Protein AF-0000000084944320 (afdb_homodimer)

Organism: NCBI:txid445974

InterPro domains:
  IPR000281 Helix-turn-helix protein RpiR [PF01418] (10-68)
  IPR000281 Helix-turn-helix protein RpiR [PS51071] (1-76)
  IPR001347 SIS domain [PF01380] (132-247)
  IPR001347 SIS domain [PS51464] (125-263)
  IPR009057 Homedomain-like superfamily [SSF46689] (12-73)
  IPR035472 RpiR-like, SIS domain [cd05013] (120-257)
  IPR036388 Winged helix-like DNA-binding domain superfamily [G3DSA:1.10.10.10] (4-77)
  IPR046348 SIS domain superfamily [SSF53697] (97-261)
  IPR047640 HTH-type transcriptional regulator RpiR-like [PTHR30514] (7-263)

Sequence (528 aa):
MSLIDNLSNEKLFTKSEIEVINFIKENPNLVLNMTIGELANQTFSSNTTIIRICKKLGFNGFRDFKIEYLRNIESLKYLNNETDFTLPFQENEPTWQIINSISNVYKDSINLINSELNIAELEDIVEVLDTSPRTFVFGIGDSKITAMNFINKLVKIGKFFILTTENNEQESFCKGITKDDCCLFITYDKNESYKACLKILFQKRCKIIVITSNCDNPLVKYSNYHIIIPHKEKDEKIATFYSQLAFNYILSIIYSLIYKRNKHMSLIDNLSNEKLFTKSEIEVINFIKENPNLVLNMTIGELANQTFSSNTTIIRICKKLGFNGFRDFKIEYLRNIESLKYLNNETDFTLPFQENEPTWQIINSISNVYKDSINLINSELNIAELEDIVEVLDTSPRTFVFGIGDSKITAMNFINKLVKIGKFFILTTENNEQESFCKGITKDDCCLFITYDKNESYKACLKILFQKRCKIIVITSNCDNPLVKYSNYHIIIPHKEKDEKIATFYSQLAFNYILSIIYSLIYKRNKH

Nearest PDB structures (foldseek):
  4ivn-assembly1_B  TM=6.370E-01  e=8.161E-14  Vibrio vulnificus YJ016
  8k3b-assembly1_A  TM=6.323E-01  e=1.227E-13  Pseudomonas aeruginosa
  7en6-assembly1_C  TM=9.282E-01  e=2.192E-09  Escherichia coli
  7en7-assembly1_A  TM=9.215E-01  e=2.828E-09  Escherichia coli K-12
  7en5-assembly1_A  TM=9.155E-01  e=6.077E-09  Escherichia coli K-12

Solvent-accessible surface area (backbone atoms only — not comparable to full-atom values): 28976 Å² total; per-residue (Å²): 124,53,69,65,53,56,67,64,40,64,89,80,45,53,74,71,49,44,52,42,46,51,45,40,71,74,32,51,72,60,51,69,73,43,52,64,65,53,50,13,61,76,54,74,54,44,55,65,56,52,39,50,53,21,43,76,72,73,27,94,25,61,68,54,35,44,54,52,46,48,48,39,47,48,41,34,37,59,71,72,35,65,68,44,44,24,64,50,62,60,76,82,54,54,70,70,56,44,49,49,30,54,50,41,34,54,47,50,47,55,52,54,44,62,75,62,60,57,63,71,59,49,52,52,49,40,49,50,66,66,67,32,84,40,38,38,37,41,28,64,71,73,40,28,51,51,48,48,53,51,42,58,56,35,45,78,73,73,40,79,61,40,75,35,41,84,76,73,42,43,56,66,49,48,73,73,54,48,52,67,27,31,37,39,39,42,40,60,62,83,59,76,84,46,53,69,38,48,59,52,42,62,73,41,58,36,48,29,34,31,40,27,34,42,84,80,27,68,64,54,75,71,30,77,41,69,45,72,42,81,75,60,62,53,92,84,32,80,58,70,60,46,59,50,48,50,51,50,51,53,49,49,47,48,48,50,54,46,48,43,71,63,68,118,125,53,70,65,53,57,66,64,40,62,89,80,47,54,74,73,50,44,53,43,46,49,47,39,71,75,32,51,70,60,51,69,72,42,51,64,64,53,51,13,61,76,54,73,52,44,56,66,56,52,39,49,54,22,44,75,71,73,27,92,26,61,67,56,35,45,53,52,46,50,48,39,47,48,40,35,38,59,71,72,34,65,67,44,46,25,63,51,62,61,74,82,55,54,69,70,56,45,48,50,28,53,49,41,35,54,45,50,46,53,53,52,45,63,75,61,59,55,63,71,58,49,51,51,49,41,51,49,65,66,65,32,86,40,40,40,36,40,27,62,72,73,40,27,51,50,48,49,53,49,41,58,57,34,46,78,73,73,40,78,61,40,72,35,40,83,76,72,42,43,56,66,52,48,72,73,54,45,52,68,27,32,36,41,37,42,44,62,58,83,60,76,86,46,53,68,38,50,58,53,42,60,74,42,58,36,47,31,36,31,40,27,33,42,83,80,27,69,63,54,74,70,30,78,41,70,47,73,41,81,74,59,61,54,91,84,33,82,58,68,59,45,61,52,48,51,51,48,49,53,49,49,47,48,50,52,53,45,49,43,71,63,68,117

Radius of gyration: 27.57 Å; Cα contacts (8 Å, |Δi|>4): 733; chains: 2; bounding box: 62×64×75 Å

pLDDT: mean 89.24, std 11.89, range [39.91, 98.88]

Foldseek 3Di:
DFLVVVLPPPVLADPLLVLLSVCCVVCVLVLLPDDLCRSCVVSVHDSVSQQVVCVSSPHRHSVRCSVSVVVRVCVCCVVVVPQQLFEQDHPPDDPVSSVVSLVCLLVVLVVQLVVQDDVVLLVVVLVLLLPQPAEEEEDDDLRLVLVVVLQVLCVVLPRHYHYQPPPDRNLVVLQVDAQSYEYEYEEADADPSCVSSLVSNLVRNHAYEYEYQDCPHVSNVSHPGYRHGHNRHDPNGPDCSSSSSNSNVSSVVSSVVSVVVRPD/DFLVVVLPPPVLADPLLVLLSVCCVVCVPVLLPDDLCRSCVVSVHDSVSQQVVQVSSPHRHSNRCSVSVVVRCCVCCVVVVPQQLFEQDDPPDDPVSSVVSLVCLLVVLVVQLVVQDDVVLLVVVLVLLLPQPAEEEEDDDLRLVLVVVLQVLCVVLPRHYHYQPPPDRNLVVLQVDAQSYEYEYEEADADPSCVSSLVSNLVRNHAYEYEYQDCPHVSNVSHPGYRHGHNRHDPNGPDCSSSSSNSNVSSVVSSVVSVVVRPD

Structure (mmCIF, N/CA/C/O backbone):
data_AF-0000000084944320-model_v1
#
loop_
_entity.id
_entity.type
_entity.pdbx_description
1 polymer 'Transcriptional regulator, RpiR family'
#
loop_
_atom_site.group_PDB
_atom_site.id
_atom_site.type_symbol
_atom_site.label_atom_id
_atom_site.label_alt_id
_atom_site.label_comp_id
_atom_site.label_asym_id
_atom_site.label_entity_id
_atom_site.label_seq_id
_atom_site.pdbx_PDB_ins_code
_atom_site.Cartn_x
_atom_site.Cartn_y
_atom_site.Cartn_z
_atom_site.occupancy
_atom_site.B_iso_or_equiv
_atom_site.auth_seq_id
_atom_site.auth_comp_id
_atom_site.auth_asym_id
_atom_site.auth_atom_id
_atom_site.pdbx_PDB_model_num
ATOM 1 N N . MET A 1 1 ? 35.938 -5.652 -17.141 1 48.59 1 MET A N 1
ATOM 2 C CA . MET A 1 1 ? 34.812 -5.297 -18 1 48.59 1 MET A CA 1
ATOM 3 C C . MET A 1 1 ? 33.594 -6.129 -17.656 1 48.59 1 MET A C 1
ATOM 5 O O . MET A 1 1 ? 33.688 -7.344 -17.484 1 48.59 1 MET A O 1
ATOM 9 N N . SER A 1 2 ? 32.5 -5.551 -17.344 1 62.03 2 SER A N 1
ATOM 10 C CA . SER A 1 2 ? 31.312 -6.297 -16.984 1 62.03 2 SER A CA 1
ATOM 11 C C . SER A 1 2 ? 30.859 -7.207 -18.125 1 62.03 2 SER A C 1
ATOM 13 O O . SER A 1 2 ? 31.234 -6.996 -19.281 1 62.03 2 SER A O 1
ATOM 15 N N . LEU A 1 3 ? 30.312 -8.367 -17.797 1 73.94 3 LEU A N 1
ATOM 16 C CA . LEU A 1 3 ? 29.812 -9.281 -18.812 1 73.94 3 LEU A CA 1
ATOM 17 C C . LEU A 1 3 ? 29.047 -8.531 -19.906 1 73.94 3 LEU A C 1
ATOM 19 O O . LEU A 1 3 ? 29.188 -8.836 -21.094 1 73.94 3 LEU A O 1
ATOM 23 N N . ILE A 1 4 ? 28.438 -7.43 -19.406 1 67.75 4 ILE A N 1
ATOM 24 C CA . ILE A 1 4 ? 27.641 -6.648 -20.344 1 67.75 4 ILE A CA 1
ATOM 25 C C . ILE A 1 4 ? 28.562 -5.836 -21.25 1 67.75 4 ILE A C 1
ATOM 27 O O . ILE A 1 4 ? 28.312 -5.691 -22.438 1 67.75 4 ILE A O 1
ATOM 31 N N . ASP A 1 5 ? 29.562 -5.402 -20.703 1 71.56 5 ASP A N 1
ATOM 32 C CA . ASP A 1 5 ? 30.562 -4.688 -21.5 1 71.56 5 ASP A CA 1
ATOM 33 C C . ASP A 1 5 ? 31.203 -5.613 -22.531 1 71.56 5 ASP A C 1
ATOM 35 O O . ASP A 1 5 ? 31.406 -5.223 -23.672 1 71.56 5 ASP A O 1
ATOM 39 N N . ASN A 1 6 ? 31.484 -6.77 -22.109 1 78.06 6 ASN A N 1
ATOM 40 C CA . ASN A 1 6 ? 32.125 -7.742 -22.984 1 78.06 6 ASN A CA 1
ATOM 41 C C . ASN A 1 6 ? 31.188 -8.188 -24.109 1 78.06 6 ASN A C 1
ATOM 43 O O . ASN A 1 6 ? 31.609 -8.375 -25.25 1 78.06 6 ASN A O 1
ATOM 47 N N . LEU A 1 7 ? 29.859 -8.258 -23.75 1 81.5 7 LEU A N 1
ATOM 48 C CA . LEU A 1 7 ? 28.844 -8.641 -24.734 1 81.5 7 LEU A CA 1
ATOM 49 C C . LEU A 1 7 ? 28.656 -7.539 -25.781 1 81.5 7 LEU A C 1
ATOM 51 O O . LEU A 1 7 ? 28.297 -7.82 -26.922 1 81.5 7 LEU A O 1
ATOM 55 N N . SER A 1 8 ? 28.984 -6.406 -25.359 1 78.06 8 SER A N 1
ATOM 56 C CA . SER A 1 8 ? 28.781 -5.27 -26.25 1 78.06 8 SER A CA 1
ATOM 57 C C . SER A 1 8 ? 30.031 -4.996 -27.078 1 78.06 8 SER A C 1
ATOM 59 O O . SER A 1 8 ? 30.016 -4.137 -27.969 1 78.06 8 SER A O 1
ATOM 61 N N . ASN A 1 9 ? 31.031 -5.695 -26.844 1 79.69 9 ASN A N 1
ATOM 62 C CA . ASN A 1 9 ? 32.281 -5.543 -27.609 1 79.69 9 ASN A CA 1
ATOM 63 C C . ASN A 1 9 ? 32.188 -6.32 -28.922 1 79.69 9 ASN A C 1
ATOM 65 O O . ASN A 1 9 ? 32.625 -7.48 -28.984 1 79.69 9 ASN A O 1
ATOM 69 N N . GLU A 1 10 ? 31.703 -5.711 -29.953 1 80.5 10 GLU A N 1
ATOM 70 C CA . GLU A 1 10 ? 31.438 -6.352 -31.25 1 80.5 10 GLU A CA 1
ATOM 71 C C . GLU A 1 10 ? 32.719 -6.883 -31.875 1 80.5 10 GLU A C 1
ATOM 73 O O . GLU A 1 10 ? 32.688 -7.801 -32.688 1 80.5 10 GLU A O 1
ATOM 78 N N . LYS A 1 11 ? 33.906 -6.391 -31.562 1 83.19 11 LYS A N 1
ATOM 79 C CA . LYS A 1 11 ? 35.188 -6.797 -32.156 1 83.19 11 LYS A CA 1
ATOM 80 C C . LYS A 1 11 ? 35.594 -8.203 -31.688 1 83.19 11 LYS A C 1
ATOM 82 O O . LYS A 1 11 ? 36.375 -8.875 -32.344 1 83.19 11 LYS A O 1
ATOM 87 N N . LEU A 1 12 ? 34.906 -8.719 -30.656 1 85.38 12 LEU A N 1
ATOM 88 C CA . LEU A 1 12 ? 35.25 -10.016 -30.078 1 85.38 12 LEU A CA 1
ATOM 89 C C . LEU A 1 12 ? 34.5 -11.141 -30.781 1 85.38 12 LEU A C 1
ATOM 91 O O . LEU A 1 12 ? 34.844 -12.32 -30.609 1 85.38 12 LEU A O 1
ATOM 95 N N . PHE A 1 13 ? 33.562 -10.781 -31.625 1 89.94 13 PHE A N 1
ATOM 96 C CA . PHE A 1 13 ? 32.594 -11.789 -32.094 1 89.94 13 PHE A CA 1
ATOM 97 C C . PHE A 1 13 ? 32.469 -11.734 -33.625 1 89.94 13 PHE A C 1
ATOM 99 O O . PHE A 1 13 ? 32.688 -10.68 -34.219 1 89.94 13 PHE A O 1
ATOM 106 N N . THR A 1 14 ? 32.25 -12.844 -34.281 1 89.62 14 THR A N 1
ATOM 107 C CA . THR A 1 14 ? 31.922 -12.906 -35.688 1 89.62 14 THR A CA 1
ATOM 108 C C . THR A 1 14 ? 30.516 -12.359 -35.969 1 89.62 14 THR A C 1
ATOM 110 O O . THR A 1 14 ? 29.75 -12.133 -35 1 89.62 14 THR A O 1
ATOM 113 N N . LYS A 1 15 ? 30.203 -12.172 -37.188 1 88 15 LYS A N 1
ATOM 114 C CA . LYS A 1 15 ? 28.906 -11.641 -37.562 1 88 15 LYS A CA 1
ATOM 115 C C . LYS A 1 15 ? 27.781 -12.539 -37.031 1 88 15 LYS A C 1
ATOM 117 O O . LYS A 1 15 ? 26.766 -12.055 -36.531 1 88 15 LYS A O 1
ATOM 122 N N . SER A 1 16 ? 27.984 -13.844 -37.219 1 87.69 16 SER A N 1
ATOM 123 C CA . SER A 1 16 ? 26.984 -14.797 -36.75 1 87.69 16 SER A CA 1
ATOM 124 C C . SER A 1 16 ? 26.844 -14.766 -35.25 1 87.69 16 SER A C 1
ATOM 126 O O . SER A 1 16 ? 25.75 -14.883 -34.719 1 87.69 16 SER A O 1
ATOM 128 N N . GLU A 1 17 ? 27.953 -14.641 -34.531 1 92.25 17 GLU A N 1
ATOM 129 C CA . GLU A 1 17 ? 27.938 -14.57 -33.062 1 92.25 17 GLU A CA 1
ATOM 130 C C . GLU A 1 17 ? 27.266 -13.289 -32.594 1 92.25 17 GLU A C 1
ATOM 132 O O . GLU A 1 17 ? 26.562 -13.289 -31.578 1 92.25 17 GLU A O 1
ATOM 137 N N . ILE A 1 18 ? 27.438 -12.234 -33.312 1 90.44 18 ILE A N 1
ATOM 138 C CA . ILE A 1 18 ? 26.844 -10.953 -32.969 1 90.44 18 ILE A CA 1
ATOM 139 C C . ILE A 1 18 ? 25.328 -11.055 -33 1 90.44 18 ILE A C 1
ATOM 141 O O . ILE A 1 18 ? 24.625 -10.5 -32.156 1 90.44 18 ILE A O 1
ATOM 145 N N . GLU A 1 19 ? 24.844 -11.758 -33.906 1 88.44 19 GLU A N 1
ATOM 146 C CA . GLU A 1 19 ? 23.391 -11.961 -34 1 88.44 19 GLU A CA 1
ATOM 147 C C . GLU A 1 19 ? 22.859 -12.695 -32.781 1 88.44 19 GLU A C 1
ATOM 149 O O . GLU A 1 19 ? 21.797 -12.344 -32.281 1 88.44 19 GLU A O 1
ATOM 154 N N . VAL A 1 20 ? 23.562 -13.672 -32.344 1 92.06 20 VAL A N 1
ATOM 155 C CA . VAL A 1 20 ? 23.188 -14.422 -31.156 1 92.06 20 VAL A CA 1
ATOM 156 C C . VAL A 1 20 ? 23.219 -13.508 -29.938 1 92.06 20 VAL A C 1
ATOM 158 O O . VAL A 1 20 ? 22.281 -13.477 -29.125 1 92.06 20 VAL A O 1
ATOM 161 N N . ILE A 1 21 ? 24.266 -12.695 -29.828 1 89.38 21 ILE A N 1
ATOM 162 C CA . ILE A 1 21 ? 24.484 -11.797 -28.703 1 89.38 21 ILE A CA 1
ATOM 163 C C . ILE A 1 21 ? 23.375 -10.742 -28.672 1 89.38 21 ILE A C 1
ATOM 165 O O . ILE A 1 21 ? 22.828 -10.438 -27.609 1 89.38 21 ILE A O 1
ATOM 169 N N . ASN A 1 22 ? 23.031 -10.258 -29.844 1 84.62 22 ASN A N 1
ATOM 170 C CA . ASN A 1 22 ? 21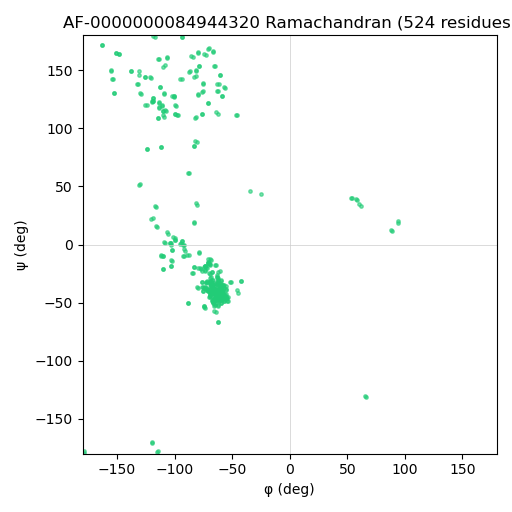.953 -9.281 -29.906 1 84.62 22 ASN A CA 1
ATOM 171 C C . ASN A 1 22 ? 20.625 -9.883 -29.438 1 84.62 22 ASN A C 1
ATOM 173 O O . ASN A 1 22 ? 19.859 -9.234 -28.734 1 84.62 22 ASN A O 1
ATOM 177 N N . PHE A 1 23 ? 20.453 -11.055 -29.844 1 85.56 23 PHE A N 1
ATOM 178 C CA . PHE A 1 23 ? 19.234 -11.734 -29.406 1 85.56 23 PHE A CA 1
ATOM 179 C C . PHE A 1 23 ? 19.234 -11.891 -27.891 1 85.56 23 PHE A C 1
ATOM 181 O O . PHE A 1 23 ? 18.234 -11.633 -27.234 1 85.56 23 PHE A O 1
ATOM 188 N N . ILE A 1 24 ? 20.359 -12.289 -27.312 1 85.56 24 ILE A N 1
ATOM 189 C CA . ILE A 1 24 ? 20.516 -12.492 -25.875 1 85.56 24 ILE A CA 1
ATOM 190 C C . ILE A 1 24 ? 20.25 -11.18 -25.141 1 85.56 24 ILE A C 1
ATOM 192 O O . ILE A 1 24 ? 19.516 -11.148 -24.156 1 85.56 24 ILE A O 1
ATOM 196 N N . LYS A 1 25 ? 20.797 -10.125 -25.703 1 78.88 25 LYS A N 1
ATOM 197 C CA . LYS A 1 25 ? 20.656 -8.812 -25.078 1 78.88 25 LYS A CA 1
ATOM 198 C C . LYS A 1 25 ? 19.203 -8.32 -25.172 1 78.88 25 LYS A C 1
ATOM 200 O O . LYS A 1 25 ? 18.703 -7.691 -24.234 1 78.88 25 LYS A O 1
ATOM 205 N N . GLU A 1 26 ? 18.562 -8.672 -26.203 1 74.12 26 GLU A N 1
ATOM 206 C CA . GLU A 1 26 ? 17.203 -8.188 -26.469 1 74.12 26 GLU A CA 1
ATOM 207 C C . GLU A 1 26 ? 16.156 -9.039 -25.75 1 74.12 26 GLU A C 1
ATOM 209 O O . GLU A 1 26 ? 15.055 -8.578 -25.469 1 74.12 26 GLU A O 1
ATOM 214 N N . ASN A 1 27 ? 16.641 -10.266 -25.516 1 73.56 27 ASN A N 1
ATOM 215 C CA . ASN A 1 27 ? 15.688 -11.195 -24.938 1 73.56 27 ASN A CA 1
ATOM 216 C C . ASN A 1 27 ? 16.266 -11.906 -23.719 1 73.56 27 ASN A C 1
ATOM 218 O O . ASN A 1 27 ? 16.312 -13.141 -23.672 1 73.56 27 ASN A O 1
ATOM 222 N N . PRO A 1 28 ? 16.781 -11.117 -22.812 1 71.81 28 PRO A N 1
ATOM 223 C CA . PRO A 1 28 ? 17.5 -11.734 -21.688 1 71.81 28 PRO A CA 1
ATOM 224 C C . PRO A 1 28 ? 16.656 -12.766 -20.938 1 71.81 28 PRO A C 1
ATOM 226 O O . PRO A 1 28 ? 17.141 -13.859 -20.625 1 71.81 28 PRO A O 1
ATOM 229 N N . ASN A 1 29 ? 15.469 -12.508 -20.766 1 62.91 29 ASN A N 1
ATOM 230 C CA . ASN A 1 29 ? 14.617 -13.406 -20 1 62.91 29 ASN A CA 1
ATOM 231 C C . ASN A 1 29 ? 14.289 -14.68 -20.781 1 62.91 29 ASN A C 1
ATOM 233 O O . ASN A 1 29 ? 14.219 -15.766 -20.203 1 62.91 29 ASN A O 1
ATOM 237 N N . LEU A 1 30 ? 14.117 -14.523 -22 1 72.06 30 LEU A N 1
ATOM 238 C CA . LEU A 1 30 ? 13.867 -15.664 -22.859 1 72.06 30 LEU A CA 1
ATOM 239 C C . LEU A 1 30 ? 15.07 -16.594 -22.891 1 72.06 30 LEU A C 1
ATOM 241 O O . LEU A 1 30 ? 14.914 -17.828 -22.797 1 72.06 30 LEU A O 1
ATOM 245 N N . VAL A 1 31 ? 16.188 -16.125 -22.969 1 79.56 31 VAL A N 1
ATOM 246 C CA . VAL A 1 31 ? 17.438 -16.875 -23.094 1 79.56 31 VAL A CA 1
ATOM 247 C C . VAL A 1 31 ? 17.688 -17.672 -21.812 1 79.56 31 VAL A C 1
ATOM 249 O O . VAL A 1 31 ? 18.172 -18.797 -21.859 1 79.56 31 VAL A O 1
ATOM 252 N N . LEU A 1 32 ? 17.344 -17.047 -20.75 1 70.69 32 LEU A N 1
ATOM 253 C CA . LEU A 1 32 ? 17.609 -17.672 -19.453 1 70.69 32 LEU A CA 1
ATOM 254 C C . LEU A 1 32 ? 16.797 -18.953 -19.312 1 70.69 32 LEU A C 1
ATOM 256 O O . LEU A 1 32 ? 17.188 -19.859 -18.578 1 70.69 32 LEU A O 1
ATOM 260 N N . ASN A 1 33 ? 15.812 -19.125 -20.078 1 68.38 33 ASN A N 1
ATOM 261 C CA . ASN A 1 33 ? 14.945 -20.297 -20 1 68.38 33 ASN A CA 1
ATOM 262 C C . ASN A 1 33 ? 15.141 -21.219 -21.188 1 68.38 33 ASN A C 1
ATOM 264 O O . ASN A 1 33 ? 14.445 -22.234 -21.312 1 68.38 33 ASN A O 1
ATOM 268 N N . MET A 1 34 ? 15.953 -20.906 -21.953 1 78.69 34 MET A N 1
ATOM 269 C CA . MET A 1 34 ? 16.203 -21.703 -23.156 1 78.69 34 MET A CA 1
ATOM 270 C C . MET A 1 34 ? 17.344 -22.688 -22.938 1 78.69 34 MET A C 1
ATOM 272 O O . MET A 1 34 ? 18.266 -22.422 -22.156 1 78.69 34 MET A O 1
ATOM 276 N N . THR A 1 35 ? 17.141 -23.891 -23.547 1 82.38 35 THR A N 1
ATOM 277 C CA . THR A 1 35 ? 18.312 -24.75 -23.719 1 82.38 35 THR A CA 1
ATOM 278 C C . THR A 1 35 ? 19.234 -24.219 -24.812 1 82.38 35 THR A C 1
ATOM 280 O O . THR A 1 35 ? 18.828 -23.359 -25.594 1 82.38 35 THR A O 1
ATOM 283 N N . ILE A 1 36 ? 20.469 -24.75 -24.75 1 90.81 36 ILE A N 1
ATOM 284 C CA . ILE A 1 36 ? 21.406 -24.312 -25.781 1 90.81 36 ILE A CA 1
ATOM 285 C C . ILE A 1 36 ? 20.859 -24.609 -27.172 1 90.81 36 ILE A C 1
ATOM 287 O O . ILE A 1 36 ? 21.047 -23.828 -28.094 1 90.81 36 ILE A O 1
ATOM 291 N N . GLY A 1 37 ? 20.109 -25.781 -27.312 1 91.62 37 GLY A N 1
ATOM 292 C CA . GLY A 1 37 ? 19.5 -26.141 -28.578 1 91.62 37 GLY A CA 1
ATOM 293 C C . GLY A 1 37 ? 18.422 -25.156 -29.031 1 91.62 37 GLY A C 1
ATOM 294 O O . GLY A 1 37 ? 18.344 -24.797 -30.203 1 91.62 37 GLY A O 1
ATOM 295 N N . GLU A 1 38 ? 17.594 -24.703 -28.188 1 87.94 38 GLU A N 1
ATOM 296 C CA . GLU A 1 38 ? 16.516 -23.766 -28.469 1 87.94 38 GLU A CA 1
ATOM 297 C C . GLU A 1 38 ? 17.062 -22.406 -28.906 1 87.94 38 GLU A C 1
ATOM 299 O O . GLU A 1 38 ? 16.562 -21.797 -29.844 1 87.94 38 GLU A O 1
ATOM 304 N N . LEU A 1 39 ? 18.047 -21.938 -28.109 1 93.12 39 LEU A N 1
ATOM 305 C CA . LEU A 1 39 ? 18.688 -20.672 -28.484 1 93.12 39 LEU A CA 1
ATOM 306 C C . LEU A 1 39 ? 19.312 -20.766 -29.859 1 93.12 39 LEU A C 1
ATOM 308 O O . LEU A 1 39 ? 19.188 -19.844 -30.672 1 93.12 39 LEU A O 1
ATOM 312 N N . ALA A 1 40 ? 19.938 -21.891 -30.203 1 93.69 40 ALA A N 1
ATOM 313 C CA . ALA A 1 40 ? 20.531 -22.109 -31.516 1 93.69 40 ALA A CA 1
ATOM 314 C C . ALA A 1 40 ? 19.469 -22.031 -32.625 1 93.69 40 ALA A C 1
ATOM 316 O O . ALA A 1 40 ? 19.688 -21.391 -33.656 1 93.69 40 ALA A O 1
ATOM 317 N N . ASN A 1 41 ? 18.344 -22.641 -32.344 1 91.06 41 ASN A N 1
ATOM 318 C CA . ASN A 1 41 ? 17.25 -22.641 -33.312 1 91.06 41 ASN A CA 1
ATOM 319 C C . ASN A 1 41 ? 16.688 -21.25 -33.531 1 91.06 41 ASN A C 1
ATOM 321 O O . ASN A 1 41 ? 16.438 -20.844 -34.656 1 91.06 41 ASN A O 1
ATOM 325 N N . GLN A 1 42 ? 16.562 -20.484 -32.5 1 86.12 42 GLN A N 1
ATOM 326 C CA . GLN A 1 42 ? 15.945 -19.156 -32.531 1 86.12 42 GLN A CA 1
ATOM 327 C C . GLN A 1 42 ? 16.859 -18.156 -33.219 1 86.12 42 GLN A C 1
ATOM 329 O O . GLN A 1 42 ? 16.391 -17.188 -33.812 1 86.12 42 GLN A O 1
ATOM 334 N N . THR A 1 43 ? 18.047 -18.375 -33.062 1 92.06 43 THR A N 1
ATOM 335 C CA . THR A 1 43 ? 19.016 -17.438 -33.625 1 92.06 43 THR A CA 1
ATOM 336 C C . THR A 1 43 ? 19.609 -17.953 -34.906 1 92.06 43 THR A C 1
ATOM 338 O O . THR A 1 43 ? 20.562 -17.391 -35.438 1 92.06 43 THR A O 1
ATOM 341 N N . PHE A 1 44 ? 19.062 -19.094 -35.375 1 90.19 44 PHE A N 1
ATOM 342 C CA . PHE A 1 44 ? 19.531 -19.719 -36.625 1 90.19 44 PHE A CA 1
ATOM 343 C C . PHE A 1 44 ? 21.031 -19.953 -36.594 1 90.19 44 PHE A C 1
ATOM 345 O O . PHE A 1 44 ? 21.75 -19.641 -37.531 1 90.19 44 PHE A O 1
ATOM 352 N N . SER A 1 45 ? 21.469 -20.344 -35.5 1 92.06 45 SER A N 1
ATOM 353 C CA . SER A 1 45 ? 22.875 -20.688 -35.281 1 92.06 45 SER A CA 1
ATOM 354 C C . SER A 1 45 ? 23.047 -22.141 -34.844 1 92.06 45 SER A C 1
ATOM 356 O O . SER A 1 45 ? 22.109 -22.938 -34.969 1 92.06 45 SER A O 1
ATOM 358 N N . SER A 1 46 ? 24.219 -22.594 -34.406 1 91.75 46 SER A N 1
ATOM 359 C CA . SER A 1 46 ? 24.5 -23.938 -33.938 1 91.75 46 SER A CA 1
ATOM 360 C C . SER A 1 46 ? 24.859 -23.922 -32.438 1 91.75 46 SER A C 1
ATOM 362 O O . SER A 1 46 ? 25.234 -22.891 -31.906 1 91.75 46 SER A O 1
ATOM 364 N N . ASN A 1 47 ? 24.703 -25.078 -31.875 1 93.5 47 ASN A N 1
ATOM 365 C CA . ASN A 1 47 ? 25.156 -25.234 -30.5 1 93.5 47 ASN A CA 1
ATOM 366 C C . ASN A 1 47 ? 26.625 -24.859 -30.344 1 93.5 47 ASN A C 1
ATOM 368 O O . ASN A 1 47 ? 27.016 -24.234 -29.359 1 93.5 47 ASN A O 1
ATOM 372 N N . THR A 1 48 ? 27.391 -25.188 -31.391 1 92.88 48 THR A N 1
ATOM 373 C CA . THR A 1 48 ? 28.828 -24.922 -31.375 1 92.88 48 THR A CA 1
ATOM 374 C C . THR A 1 48 ? 29.094 -23.406 -31.344 1 92.88 48 THR A C 1
ATOM 376 O O . THR A 1 48 ? 30 -22.953 -30.641 1 92.88 48 THR A O 1
ATOM 379 N N . THR A 1 49 ? 28.359 -22.641 -32.094 1 93.62 49 THR A N 1
ATOM 380 C CA . THR A 1 49 ? 28.484 -21.188 -32.125 1 93.62 49 THR A CA 1
ATOM 381 C C . THR A 1 49 ? 28.234 -20.578 -30.734 1 93.62 49 THR A C 1
ATOM 383 O O . THR A 1 49 ? 28.984 -19.703 -30.297 1 93.62 49 THR A O 1
ATOM 386 N N . ILE A 1 50 ? 27.266 -21.109 -30.031 1 94 50 ILE A N 1
ATOM 387 C CA . ILE A 1 50 ? 26.891 -20.578 -28.719 1 94 50 ILE A CA 1
ATOM 388 C C . ILE A 1 50 ? 27.984 -20.938 -27.688 1 94 50 ILE A C 1
ATOM 390 O O . ILE A 1 50 ? 28.359 -20.109 -26.875 1 94 50 ILE A O 1
ATOM 394 N N . ILE A 1 51 ? 28.516 -22.141 -27.812 1 93.31 51 ILE A N 1
ATOM 395 C CA . ILE A 1 51 ? 29.578 -22.578 -26.922 1 93.31 51 ILE A CA 1
ATOM 396 C C . ILE A 1 51 ? 30.828 -21.719 -27.141 1 93.31 51 ILE A C 1
ATOM 398 O O . ILE A 1 51 ? 31.5 -21.359 -26.188 1 93.31 51 ILE A O 1
ATOM 402 N N . ARG A 1 52 ? 31.141 -21.359 -28.391 1 92.94 52 ARG A N 1
ATOM 403 C CA . ARG A 1 52 ? 32.281 -20.5 -28.703 1 92.94 52 ARG A CA 1
ATOM 404 C C . ARG A 1 52 ? 32.125 -19.125 -28.078 1 92.94 52 ARG A C 1
ATOM 406 O O . ARG A 1 52 ? 33.094 -18.547 -27.578 1 92.94 52 ARG A O 1
ATOM 413 N N . ILE A 1 53 ? 30.906 -18.547 -28.141 1 92.56 53 ILE A N 1
ATOM 414 C CA . ILE A 1 53 ? 30.609 -17.266 -27.516 1 92.56 53 ILE A CA 1
ATOM 415 C C . ILE A 1 53 ? 30.891 -17.344 -26.016 1 92.56 53 ILE A C 1
ATOM 417 O O . ILE A 1 53 ? 31.562 -16.469 -25.453 1 92.56 53 ILE A O 1
ATOM 421 N N . CYS A 1 54 ? 30.422 -18.391 -25.375 1 92.19 54 CYS A N 1
ATOM 422 C CA . CYS A 1 54 ? 30.609 -18.578 -23.938 1 92.19 54 CYS A CA 1
ATOM 423 C C . CYS A 1 54 ? 32.094 -18.656 -23.594 1 92.19 54 CYS A C 1
ATOM 425 O O . CYS A 1 54 ? 32.531 -18.016 -22.641 1 92.19 54 CYS A O 1
ATOM 427 N N . LYS A 1 55 ? 32.844 -19.375 -24.438 1 90.69 55 LYS A N 1
ATOM 428 C CA . LYS A 1 55 ? 34.281 -19.547 -24.172 1 90.69 55 LYS A CA 1
ATOM 429 C C . LYS A 1 55 ? 35.031 -18.234 -24.359 1 90.69 55 LYS A C 1
ATOM 431 O O . LYS A 1 55 ? 35.938 -17.922 -23.578 1 90.69 55 LYS A O 1
ATOM 436 N N . LYS A 1 56 ? 34.625 -17.484 -25.359 1 90.06 56 LYS A N 1
ATOM 437 C CA . LYS A 1 56 ? 35.25 -16.188 -25.594 1 90.06 56 LYS A CA 1
ATOM 438 C C . LYS A 1 56 ? 35.031 -15.242 -24.422 1 90.06 56 LYS A C 1
ATOM 440 O O . LYS A 1 56 ? 35.875 -14.375 -24.141 1 90.06 56 LYS A O 1
ATOM 445 N N . LEU A 1 57 ? 33.938 -15.508 -23.781 1 88.19 57 LEU A N 1
ATOM 446 C CA . LEU A 1 57 ? 33.562 -14.656 -22.656 1 88.19 57 LEU A CA 1
ATOM 447 C C . LEU A 1 57 ? 34.094 -15.234 -21.344 1 88.19 57 LEU A C 1
ATOM 449 O O . LEU A 1 57 ? 33.844 -14.672 -20.281 1 88.19 57 LEU A O 1
ATOM 453 N N . GLY A 1 58 ? 34.781 -16.391 -21.406 1 84.38 58 GLY A N 1
ATOM 454 C CA . GLY A 1 58 ? 35.438 -16.953 -20.25 1 84.38 58 GLY A CA 1
ATOM 455 C C . GLY A 1 58 ? 34.625 -17.969 -19.484 1 84.38 58 GLY A C 1
ATOM 456 O O . GLY A 1 58 ? 34.875 -18.266 -18.328 1 84.38 58 GLY A O 1
ATOM 457 N N . PHE A 1 59 ? 33.594 -18.484 -20.203 1 87.06 59 PHE A N 1
ATOM 458 C CA . PHE A 1 59 ? 32.719 -19.422 -19.516 1 87.06 59 PHE A CA 1
ATOM 459 C C . PHE A 1 59 ? 32.938 -20.844 -20.031 1 87.06 59 PHE A C 1
ATOM 461 O O . PHE A 1 59 ? 33.312 -21.031 -21.203 1 87.06 59 PHE A O 1
ATOM 468 N N . ASN A 1 60 ? 32.656 -21.859 -19.234 1 81.94 60 ASN A N 1
ATOM 469 C CA . ASN A 1 60 ? 32.875 -23.25 -19.609 1 81.94 60 ASN A CA 1
ATOM 470 C C . ASN A 1 60 ? 31.75 -23.766 -20.516 1 81.94 60 ASN A C 1
ATOM 472 O O . ASN A 1 60 ? 31.891 -24.812 -21.141 1 81.94 60 ASN A O 1
ATOM 476 N N . GLY A 1 61 ? 30.609 -23.156 -20.531 1 86.81 61 GLY A N 1
ATOM 477 C CA . GLY A 1 61 ? 29.453 -23.562 -21.297 1 86.81 61 GLY A CA 1
ATOM 478 C C . GLY A 1 61 ? 28.266 -22.625 -21.125 1 86.81 61 GLY A C 1
ATOM 479 O O . GLY A 1 61 ? 28.359 -21.609 -20.453 1 86.81 61 GLY A O 1
ATOM 480 N N . PHE A 1 62 ? 27.219 -23.031 -21.828 1 90.12 62 PHE A N 1
ATOM 481 C CA . PHE A 1 62 ? 26.016 -22.203 -21.859 1 90.12 62 PHE A CA 1
ATOM 482 C C . PHE A 1 62 ? 25.375 -22.125 -20.484 1 90.12 62 PHE A C 1
ATOM 484 O O . PHE A 1 62 ? 24.859 -21.078 -20.094 1 90.12 62 PHE A O 1
ATOM 491 N N . ARG A 1 63 ? 25.484 -23.156 -19.75 1 80.69 63 ARG A N 1
ATOM 492 C CA . ARG A 1 63 ? 24.922 -23.125 -18.406 1 80.69 63 ARG A CA 1
ATOM 493 C C . ARG A 1 63 ? 25.672 -22.125 -17.531 1 80.69 63 ARG A C 1
ATOM 495 O O . ARG A 1 63 ? 25.047 -21.312 -16.828 1 80.69 63 ARG A O 1
ATOM 502 N N . ASP A 1 64 ? 27 -22.172 -17.531 1 82.56 64 ASP A N 1
ATOM 503 C CA . ASP A 1 64 ? 27.859 -21.25 -16.797 1 82.56 64 ASP A CA 1
ATOM 504 C C . ASP A 1 64 ? 27.594 -19.797 -17.234 1 82.56 64 ASP A C 1
ATOM 506 O O . ASP A 1 64 ? 27.531 -18.906 -16.391 1 82.56 64 ASP A O 1
ATOM 510 N N . PHE A 1 65 ? 27.469 -19.562 -18.484 1 87.31 65 PHE A N 1
ATOM 511 C CA . PHE A 1 65 ? 27.172 -18.234 -19.031 1 87.31 65 PHE A CA 1
ATOM 512 C C . PHE A 1 65 ? 25.844 -17.719 -18.516 1 87.31 65 PHE A C 1
ATOM 514 O O . PHE A 1 65 ? 25.75 -16.578 -18.078 1 87.31 65 PHE A O 1
ATOM 521 N N . LYS A 1 66 ? 24.875 -18.547 -18.547 1 80.88 66 LYS A N 1
ATOM 522 C CA . LYS A 1 66 ? 23.531 -18.141 -18.109 1 80.88 66 LYS A CA 1
ATOM 523 C C . LYS A 1 66 ? 23.531 -17.672 -16.656 1 80.88 66 LYS A C 1
ATOM 525 O O . LYS A 1 66 ? 22.922 -16.672 -16.328 1 80.88 66 LYS A O 1
ATOM 530 N N . ILE A 1 67 ? 24.234 -18.344 -15.906 1 70.44 67 ILE A N 1
ATOM 531 C CA . ILE A 1 67 ? 24.297 -18.031 -14.484 1 70.44 67 ILE A CA 1
ATOM 532 C C . ILE A 1 67 ? 24.922 -16.656 -14.289 1 70.44 67 ILE A C 1
ATOM 534 O O . ILE A 1 67 ? 24.391 -15.805 -13.57 1 70.44 67 ILE A O 1
ATOM 538 N N . GLU A 1 68 ? 26.094 -16.484 -14.906 1 72.5 68 GLU A N 1
ATOM 539 C CA . GLU A 1 68 ? 26.797 -15.219 -14.781 1 72.5 68 GLU A CA 1
ATOM 540 C C . GLU A 1 68 ? 26.047 -14.078 -15.453 1 72.5 68 GLU A C 1
ATOM 542 O O . GLU A 1 68 ? 26.062 -12.938 -14.977 1 72.5 68 GLU A O 1
ATOM 547 N N . TYR A 1 69 ? 25.422 -14.414 -16.578 1 76.38 69 TYR A N 1
ATOM 548 C CA . TYR A 1 69 ? 24.625 -13.414 -17.281 1 76.38 69 TYR A CA 1
ATOM 549 C C . TYR A 1 69 ? 23.453 -12.953 -16.422 1 76.38 69 TYR A C 1
ATOM 551 O O . TYR A 1 69 ? 23.172 -11.75 -16.328 1 76.38 69 TYR A O 1
ATOM 559 N N . LEU A 1 70 ? 22.875 -13.938 -15.883 1 61.72 70 LEU A N 1
ATOM 560 C CA . LEU A 1 70 ? 21.797 -13.617 -14.953 1 61.72 70 LEU A CA 1
ATOM 561 C C . LEU A 1 70 ? 22.297 -12.719 -13.828 1 61.72 70 LEU A C 1
ATOM 563 O O . LEU A 1 70 ? 21.641 -11.742 -13.469 1 61.72 70 LEU A O 1
ATOM 567 N N . ARG A 1 71 ? 23.422 -13.078 -13.305 1 58.25 71 ARG A N 1
ATOM 568 C CA . ARG A 1 71 ? 24.031 -12.305 -12.234 1 58.25 71 ARG A CA 1
ATOM 569 C C . ARG A 1 71 ? 24.328 -10.875 -12.695 1 58.25 71 ARG A C 1
ATOM 571 O O . ARG A 1 71 ? 24.125 -9.922 -11.945 1 58.25 71 ARG A O 1
ATOM 578 N N . ASN A 1 72 ? 24.891 -10.805 -13.828 1 60.78 72 ASN A N 1
ATOM 579 C CA . ASN A 1 72 ? 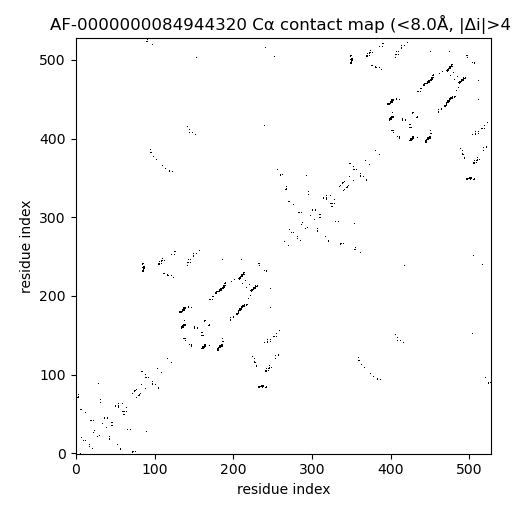25.25 -9.492 -14.375 1 60.78 72 ASN A CA 1
ATOM 580 C C . ASN A 1 72 ? 24.016 -8.672 -14.711 1 60.78 72 ASN A C 1
ATOM 582 O O . ASN A 1 72 ? 23.984 -7.465 -14.484 1 60.78 72 ASN A O 1
ATOM 586 N N . ILE A 1 73 ? 23.172 -9.336 -15.383 1 57.12 73 ILE A N 1
ATOM 587 C CA . ILE A 1 73 ? 21.922 -8.625 -15.656 1 57.12 73 ILE A CA 1
ATOM 588 C C . ILE A 1 73 ? 21.297 -8.156 -14.344 1 57.12 73 ILE A C 1
ATOM 590 O O . ILE A 1 73 ? 20.797 -7.039 -14.258 1 57.12 73 ILE A O 1
ATOM 594 N N . GLU A 1 74 ? 21.359 -9.086 -13.492 1 47.75 74 GLU A N 1
ATOM 595 C CA . GLU A 1 74 ? 20.859 -8.742 -12.164 1 47.75 74 GLU A CA 1
ATOM 596 C C . GLU A 1 74 ? 21.688 -7.617 -11.547 1 47.75 74 GLU A C 1
ATOM 598 O O . GLU A 1 74 ? 21.125 -6.711 -10.922 1 47.75 74 GLU A O 1
ATOM 603 N N . SER A 1 75 ? 22.984 -7.859 -11.68 1 47.78 75 SER A N 1
ATOM 604 C CA . SER A 1 75 ? 23.891 -6.801 -11.234 1 47.78 75 SER A CA 1
ATOM 605 C C . SER A 1 75 ? 23.672 -5.516 -12.023 1 47.78 75 SER A C 1
ATOM 607 O O . SER A 1 75 ? 23.734 -4.418 -11.461 1 47.78 75 SER A O 1
ATOM 609 N N . LEU A 1 76 ? 23.641 -5.723 -13.312 1 46.09 76 LEU A N 1
ATOM 610 C CA . LEU A 1 76 ? 23.359 -4.555 -14.148 1 46.09 76 LEU A CA 1
ATOM 611 C C . LEU A 1 76 ? 21.984 -3.992 -13.852 1 46.09 76 LEU A C 1
ATOM 613 O O . LEU A 1 76 ? 21.781 -2.777 -13.891 1 46.09 76 LEU A O 1
ATOM 617 N N . LYS A 1 77 ? 21.062 -4.922 -13.922 1 45.06 77 LYS A N 1
ATOM 618 C CA . LYS A 1 77 ? 19.812 -4.438 -13.359 1 45.06 77 LYS A CA 1
ATOM 619 C C . LYS A 1 77 ? 20.047 -3.713 -12.039 1 45.06 77 LYS A C 1
ATOM 621 O O . LYS A 1 77 ? 19.406 -2.701 -11.758 1 45.06 77 LYS A O 1
ATOM 626 N N . TYR A 1 78 ? 20.906 -4.285 -11.273 1 40.38 78 TYR A N 1
ATOM 627 C CA . TYR A 1 78 ? 21.391 -3.625 -10.062 1 40.38 78 TYR A CA 1
ATOM 628 C C . TYR A 1 78 ? 22.156 -2.359 -10.406 1 40.38 78 TYR A C 1
ATOM 630 O O . TYR A 1 78 ? 22.016 -1.336 -9.727 1 40.38 78 TYR A O 1
ATOM 638 N N . LEU A 1 79 ? 23.219 -2.549 -11.227 1 39.91 79 LEU A N 1
ATOM 639 C CA . LEU A 1 79 ? 24.016 -1.394 -11.625 1 39.91 79 LEU A CA 1
ATOM 640 C C . LEU A 1 79 ? 23.172 -0.398 -12.414 1 39.91 79 LEU A C 1
ATOM 642 O O . LEU A 1 79 ? 23.328 0.815 -12.266 1 39.91 79 LEU A O 1
ATOM 646 N N . ASN A 1 80 ? 22.734 -0.827 -13.625 1 46 80 ASN A N 1
ATOM 647 C CA . ASN A 1 80 ? 21.781 0.018 -14.32 1 46 80 ASN A CA 1
ATOM 648 C C . ASN A 1 80 ? 20.375 -0.154 -13.766 1 46 80 ASN A C 1
ATOM 650 O O . ASN A 1 80 ? 19.391 0.284 -14.375 1 46 80 ASN A O 1
ATOM 654 N N . ASN A 1 81 ? 19.969 -0.957 -12.938 1 49.53 81 ASN A N 1
ATOM 655 C CA . ASN A 1 81 ? 18.969 -1.695 -12.148 1 49.53 81 ASN A CA 1
ATOM 656 C C . ASN A 1 81 ? 17.672 -0.918 -12.016 1 49.53 81 ASN A C 1
ATOM 658 O O . ASN A 1 81 ? 17.328 -0.444 -10.93 1 49.53 81 ASN A O 1
ATOM 662 N N . GLU A 1 82 ? 17.406 -0.444 -13.094 1 67.19 82 GLU A N 1
ATOM 663 C CA . GLU A 1 82 ? 16.156 0.312 -13.109 1 67.19 82 GLU A CA 1
ATOM 664 C C . GLU A 1 82 ? 14.961 -0.589 -12.812 1 67.19 82 GLU A C 1
ATOM 666 O O . GLU A 1 82 ? 14.852 -1.692 -13.352 1 67.19 82 GLU A O 1
ATOM 671 N N . THR A 1 83 ? 14.367 -0.47 -11.891 1 87.44 83 THR A N 1
ATOM 672 C CA . THR A 1 83 ? 13.133 -1.134 -11.469 1 87.44 83 THR A CA 1
ATOM 673 C C . THR A 1 83 ? 12.117 -1.146 -12.609 1 87.44 83 THR A C 1
ATOM 675 O O . THR A 1 83 ? 11.836 -0.107 -13.211 1 87.44 83 THR A O 1
ATOM 678 N N . ASP A 1 84 ? 11.812 -2.402 -13.18 1 89.44 84 ASP A N 1
ATOM 679 C CA . ASP A 1 84 ? 10.688 -2.51 -14.102 1 89.44 84 ASP A CA 1
ATOM 680 C C . ASP A 1 84 ? 9.359 -2.494 -13.352 1 89.44 84 ASP A C 1
ATOM 682 O O . ASP A 1 84 ? 8.984 -3.48 -12.711 1 89.44 84 ASP A O 1
ATOM 686 N N . PHE A 1 85 ? 8.664 -1.502 -13.539 1 93.19 85 PHE A N 1
ATOM 687 C CA . PHE A 1 85 ? 7.414 -1.313 -12.812 1 93.19 85 PHE A CA 1
ATOM 688 C C . PHE A 1 85 ? 6.273 -2.066 -13.484 1 93.19 85 PHE A C 1
ATOM 690 O O . PHE A 1 85 ? 5.215 -2.264 -12.891 1 93.19 85 PHE A O 1
ATOM 697 N N . THR A 1 86 ? 6.43 -2.408 -14.727 1 90.94 86 THR A N 1
ATOM 698 C CA . THR A 1 86 ? 5.41 -3.098 -15.508 1 90.94 86 THR A CA 1
ATOM 699 C C . THR A 1 86 ? 5.547 -4.609 -15.359 1 90.94 86 THR A C 1
ATOM 701 O O . THR A 1 86 ? 4.566 -5.305 -15.086 1 90.94 86 THR A O 1
ATOM 704 N N . LEU A 1 87 ? 6.758 -5.137 -15.562 1 92.12 87 LEU A N 1
ATOM 705 C CA . LEU A 1 87 ? 7.109 -6.547 -15.422 1 92.12 87 LEU A CA 1
ATOM 706 C C . LEU A 1 87 ? 8.266 -6.727 -14.445 1 92.12 87 LEU A C 1
ATOM 708 O O . LEU A 1 87 ? 9.398 -6.992 -14.859 1 92.12 87 LEU A O 1
ATOM 712 N N . PRO A 1 88 ? 7.926 -6.738 -13.18 1 93.44 88 PRO A N 1
ATOM 713 C CA . PRO A 1 88 ? 8.984 -6.625 -12.172 1 93.44 88 PRO A CA 1
ATOM 714 C C . PRO A 1 88 ? 9.812 -7.902 -12.039 1 93.44 88 PRO A C 1
ATOM 716 O O . PRO A 1 88 ? 10.898 -7.883 -11.445 1 93.44 88 PRO A O 1
ATOM 719 N N . PHE A 1 89 ? 9.289 -9.031 -12.516 1 90.31 89 PHE A N 1
ATOM 720 C CA . PHE A 1 89 ? 10.023 -10.289 -12.406 1 90.31 89 PHE A CA 1
ATOM 721 C C . PHE A 1 89 ? 9.711 -11.203 -13.586 1 90.31 89 PHE A C 1
ATOM 723 O O . PHE A 1 89 ? 8.742 -10.977 -14.312 1 90.31 89 PHE A O 1
ATOM 730 N N . GLN A 1 90 ? 10.547 -12.125 -13.688 1 84.81 90 GLN A N 1
ATOM 731 C CA . GLN A 1 90 ? 10.359 -13.125 -14.734 1 84.81 90 GLN A CA 1
ATOM 732 C C . GLN A 1 90 ? 9.898 -14.461 -14.148 1 84.81 90 GLN A C 1
ATOM 734 O O . GLN A 1 90 ? 10.109 -14.734 -12.969 1 84.81 90 GLN A O 1
ATOM 739 N N . GLU A 1 91 ? 9.328 -15.297 -14.984 1 82.94 91 GLU A N 1
ATOM 740 C CA . GLU A 1 91 ? 8.68 -16.531 -14.562 1 82.94 91 GLU A CA 1
ATOM 741 C C . GLU A 1 91 ? 9.703 -17.531 -14.008 1 82.94 91 GLU A C 1
ATOM 743 O O . GLU A 1 91 ? 9.359 -18.375 -13.172 1 82.94 91 GLU A O 1
ATOM 748 N N . ASN A 1 92 ? 10.898 -17.422 -14.367 1 83.62 92 ASN A N 1
ATOM 749 C CA . ASN A 1 92 ? 11.883 -18.422 -13.977 1 83.62 92 ASN A CA 1
ATOM 750 C C . ASN A 1 92 ? 12.719 -17.953 -12.789 1 83.62 92 ASN A C 1
ATOM 752 O O . ASN A 1 92 ? 13.594 -18.688 -12.312 1 83.62 92 ASN A O 1
ATOM 756 N N . GLU A 1 93 ? 12.422 -16.906 -12.305 1 84.75 93 GLU A N 1
ATOM 757 C CA . GLU A 1 93 ? 13.195 -16.359 -11.195 1 84.75 93 GLU A CA 1
ATOM 758 C C . GLU A 1 93 ? 12.859 -17.094 -9.891 1 84.75 93 GLU A C 1
ATOM 760 O O . GLU A 1 93 ? 11.703 -17.453 -9.648 1 84.75 93 GLU A O 1
ATOM 765 N N . PRO A 1 94 ? 13.922 -17.359 -9.117 1 85.12 94 PRO A N 1
ATOM 766 C CA . PRO A 1 94 ? 13.641 -17.969 -7.816 1 85.12 94 PRO A CA 1
ATOM 767 C C . PRO A 1 94 ? 12.898 -17.031 -6.871 1 85.12 94 PRO A C 1
ATOM 769 O O . PRO A 1 94 ? 12.875 -15.812 -7.09 1 85.12 94 PRO A O 1
ATOM 772 N N . THR A 1 95 ? 12.352 -17.578 -5.812 1 90.19 95 THR A N 1
ATOM 773 C CA . THR A 1 95 ? 11.477 -16.859 -4.895 1 90.19 95 THR A CA 1
ATOM 774 C C . THR A 1 95 ? 12.188 -15.633 -4.32 1 90.19 95 THR A C 1
ATOM 776 O O . THR A 1 95 ? 11.617 -14.539 -4.277 1 90.19 95 THR A O 1
ATOM 779 N N . TRP A 1 96 ? 13.422 -15.766 -3.914 1 85.25 96 TRP A N 1
ATOM 780 C CA . TRP A 1 96 ? 14.141 -14.664 -3.275 1 85.25 96 TRP A CA 1
ATOM 781 C C . TRP A 1 96 ? 14.336 -13.5 -4.246 1 85.25 96 TRP A C 1
ATOM 783 O O . TRP A 1 96 ? 14.305 -12.336 -3.842 1 85.25 96 TRP A O 1
ATOM 793 N N . GLN A 1 97 ? 14.516 -13.766 -5.48 1 87.12 97 GLN A N 1
ATOM 794 C CA . GLN A 1 97 ? 14.68 -12.711 -6.484 1 87.12 97 GLN A CA 1
ATOM 795 C C . GLN A 1 97 ? 13.359 -11.984 -6.73 1 87.12 97 GLN A C 1
ATOM 797 O O . GLN A 1 97 ? 13.344 -10.773 -6.938 1 87.12 97 GLN A O 1
ATOM 802 N N . ILE A 1 98 ? 12.266 -12.742 -6.77 1 94.38 98 ILE A N 1
ATOM 803 C CA . ILE A 1 98 ? 10.945 -12.141 -6.93 1 94.38 98 ILE A CA 1
ATOM 804 C C . ILE A 1 98 ? 10.656 -11.203 -5.758 1 94.38 98 ILE A C 1
ATOM 806 O O . ILE A 1 98 ? 10.188 -10.086 -5.953 1 94.38 98 ILE A O 1
ATOM 810 N N . ILE A 1 99 ? 11.016 -11.648 -4.543 1 94.38 99 ILE A N 1
ATOM 811 C CA . ILE A 1 99 ? 10.852 -10.82 -3.354 1 94.38 99 ILE A CA 1
ATOM 812 C C . ILE A 1 99 ? 11.648 -9.531 -3.512 1 94.38 99 ILE A C 1
ATOM 814 O O . ILE A 1 99 ? 11.133 -8.438 -3.256 1 94.38 99 ILE A O 1
ATOM 818 N N . ASN A 1 100 ? 12.828 -9.609 -3.98 1 89.56 100 ASN A N 1
ATOM 819 C CA . ASN A 1 100 ? 13.68 -8.438 -4.176 1 89.56 100 ASN A CA 1
ATOM 820 C C . ASN A 1 100 ? 13.117 -7.508 -5.242 1 89.56 100 ASN A C 1
ATOM 822 O O . ASN A 1 100 ? 13.188 -6.285 -5.105 1 89.56 100 ASN A O 1
ATOM 826 N N . SER A 1 101 ? 12.625 -8.109 -6.273 1 93.06 101 SER A N 1
ATOM 827 C CA . SER A 1 101 ? 12.039 -7.324 -7.355 1 93.06 101 SER A CA 1
ATOM 828 C C . SER A 1 101 ? 10.836 -6.523 -6.871 1 93.06 101 SER A C 1
ATOM 830 O O . SER A 1 101 ? 10.703 -5.34 -7.18 1 93.06 101 SER A O 1
ATOM 832 N N . ILE A 1 102 ? 9.961 -7.184 -6.129 1 97.31 102 ILE A N 1
ATOM 833 C CA . ILE A 1 102 ? 8.789 -6.5 -5.594 1 97.31 102 ILE A CA 1
ATOM 834 C C . ILE A 1 102 ? 9.227 -5.418 -4.605 1 97.31 102 ILE A C 1
ATOM 836 O O . ILE A 1 102 ? 8.68 -4.312 -4.605 1 97.31 102 ILE A O 1
ATOM 840 N N . SER A 1 103 ? 10.227 -5.75 -3.789 1 95.94 103 SER A N 1
ATOM 841 C CA . SER A 1 103 ? 10.797 -4.77 -2.873 1 95.94 103 SER A CA 1
ATOM 842 C C . SER A 1 103 ? 11.273 -3.527 -3.619 1 95.94 103 SER A C 1
ATOM 844 O O . SER A 1 103 ? 10.977 -2.402 -3.213 1 95.94 103 SER A O 1
ATOM 846 N N . ASN A 1 104 ? 11.938 -3.711 -4.648 1 93.31 104 ASN A N 1
ATOM 847 C CA . ASN A 1 104 ? 12.461 -2.607 -5.445 1 93.31 104 ASN A CA 1
ATOM 848 C C . ASN A 1 104 ? 11.344 -1.794 -6.082 1 93.31 104 ASN A C 1
ATOM 850 O O . ASN A 1 104 ? 11.414 -0.564 -6.133 1 93.31 104 ASN A O 1
ATOM 854 N N . VAL A 1 105 ? 10.328 -2.496 -6.602 1 96.88 105 VAL A N 1
ATOM 855 C CA . VAL A 1 105 ? 9.18 -1.785 -7.164 1 96.88 105 VAL A CA 1
ATOM 856 C C . VAL A 1 105 ? 8.594 -0.838 -6.117 1 96.88 105 VAL A C 1
ATOM 858 O O . VAL A 1 105 ? 8.352 0.337 -6.402 1 96.88 105 VAL A O 1
ATOM 861 N N . TYR A 1 106 ? 8.414 -1.32 -4.906 1 97.69 106 TYR A N 1
ATOM 862 C CA . TYR A 1 106 ? 7.812 -0.519 -3.848 1 97.69 106 TYR A CA 1
ATOM 863 C C . TYR A 1 106 ? 8.719 0.646 -3.463 1 97.69 106 TYR A C 1
ATOM 865 O O . TYR A 1 106 ? 8.297 1.805 -3.504 1 97.69 106 TYR A O 1
ATOM 873 N N . LYS A 1 107 ? 9.945 0.37 -3.217 1 94.69 107 LYS A N 1
ATOM 874 C CA . LYS A 1 107 ? 10.859 1.398 -2.729 1 94.69 107 LYS A CA 1
ATOM 875 C C . LYS A 1 107 ? 11.148 2.438 -3.809 1 94.69 107 LYS A C 1
ATOM 877 O O . LYS A 1 107 ? 11.133 3.641 -3.539 1 94.69 107 LYS A O 1
ATOM 882 N N . ASP A 1 108 ? 11.375 2.006 -5 1 93.31 108 ASP A N 1
ATOM 883 C CA . ASP A 1 108 ? 11.68 2.926 -6.09 1 93.31 108 ASP A CA 1
ATOM 884 C C . ASP A 1 108 ? 10.461 3.768 -6.453 1 93.31 108 ASP A C 1
ATOM 886 O O . ASP A 1 108 ? 10.594 4.918 -6.875 1 93.31 108 ASP A O 1
ATOM 890 N N . SER A 1 109 ? 9.258 3.15 -6.355 1 96.75 109 SER A N 1
ATOM 891 C CA . SER A 1 109 ? 8.047 3.93 -6.559 1 96.75 109 SER A CA 1
ATOM 892 C C . SER A 1 109 ? 7.984 5.121 -5.613 1 96.75 109 SER A C 1
ATOM 894 O O . SER A 1 109 ? 7.668 6.238 -6.027 1 96.75 109 SER A O 1
ATOM 896 N N . ILE A 1 110 ? 8.281 4.848 -4.348 1 96.25 110 ILE A N 1
ATOM 897 C CA . ILE A 1 110 ? 8.25 5.891 -3.326 1 96.25 110 ILE A CA 1
ATOM 898 C C . ILE A 1 110 ? 9.25 6.988 -3.682 1 96.25 110 ILE A C 1
ATOM 900 O O . ILE A 1 110 ? 8.922 8.18 -3.631 1 96.25 110 ILE A O 1
ATOM 904 N N . ASN A 1 111 ? 10.438 6.598 -4.121 1 90.62 111 ASN A N 1
ATOM 905 C CA . ASN A 1 111 ? 11.469 7.559 -4.508 1 90.62 111 ASN A CA 1
ATOM 906 C C . ASN A 1 111 ? 11.031 8.398 -5.707 1 90.62 111 ASN A C 1
ATOM 908 O O . ASN A 1 111 ? 11.219 9.617 -5.719 1 90.62 111 ASN A O 1
ATOM 912 N N . LEU A 1 112 ? 10.477 7.723 -6.645 1 90.19 112 LEU A N 1
ATOM 913 C CA . LEU A 1 112 ? 10.031 8.391 -7.863 1 90.19 112 LEU A CA 1
ATOM 914 C C . LEU A 1 112 ? 8.953 9.422 -7.559 1 90.19 112 LEU A C 1
ATOM 916 O O . LEU A 1 112 ? 9.008 10.555 -8.039 1 90.19 112 LEU A O 1
ATOM 920 N N . ILE A 1 113 ? 7.992 9.047 -6.766 1 95 113 ILE A N 1
ATOM 921 C CA . ILE A 1 113 ? 6.887 9.93 -6.418 1 95 113 ILE A CA 1
ATOM 922 C C . ILE A 1 113 ? 7.422 11.148 -5.664 1 95 113 ILE A C 1
ATOM 924 O O . ILE A 1 113 ? 7.059 12.289 -5.973 1 95 113 ILE A O 1
ATOM 928 N N . ASN A 1 114 ? 8.305 10.875 -4.723 1 91.69 114 ASN A N 1
ATOM 929 C CA . ASN A 1 114 ? 8.852 11.961 -3.924 1 91.69 114 ASN A CA 1
ATOM 930 C C . ASN A 1 114 ? 9.625 12.953 -4.785 1 91.69 114 ASN A C 1
ATOM 932 O O . ASN A 1 114 ? 9.633 14.156 -4.504 1 91.69 114 ASN A O 1
ATOM 936 N N . SER A 1 115 ? 10.266 12.484 -5.785 1 84.44 115 SER A N 1
ATOM 937 C CA . SER A 1 115 ? 11.086 13.336 -6.637 1 84.44 115 SER A CA 1
ATOM 938 C C . SER A 1 115 ? 10.219 14.234 -7.516 1 84.44 115 SER A C 1
ATOM 940 O O . SER A 1 115 ? 10.68 15.281 -7.98 1 84.44 115 SER A O 1
ATOM 942 N N . GLU A 1 116 ? 8.93 13.891 -7.711 1 86.81 116 GLU A N 1
ATOM 943 C CA . GLU A 1 116 ? 8.078 14.617 -8.656 1 86.81 116 GLU A CA 1
ATOM 944 C C . GLU A 1 116 ? 6.98 15.391 -7.93 1 86.81 116 GLU A C 1
ATOM 946 O O . GLU A 1 116 ? 6.332 16.266 -8.516 1 86.81 116 GLU A O 1
ATOM 951 N N . LEU A 1 117 ? 6.836 15.156 -6.676 1 91.5 117 LEU A N 1
ATOM 952 C CA . LEU A 1 117 ? 5.723 15.711 -5.914 1 91.5 117 LEU A CA 1
ATOM 953 C C . LEU A 1 117 ? 5.887 17.219 -5.73 1 91.5 117 LEU A C 1
ATOM 955 O O . LEU A 1 117 ? 6.926 17.672 -5.258 1 91.5 117 LEU A O 1
ATOM 959 N N . ASN A 1 118 ? 4.934 18.016 -6.188 1 92 118 ASN A N 1
ATOM 960 C CA . ASN A 1 118 ? 4.863 19.453 -5.938 1 92 118 ASN A CA 1
ATOM 961 C C . ASN A 1 118 ? 4.246 19.75 -4.574 1 92 118 ASN A C 1
ATOM 963 O O . ASN A 1 118 ? 3.023 19.688 -4.414 1 92 118 ASN A O 1
ATOM 967 N N . ILE A 1 119 ? 5.031 20.203 -3.633 1 89.81 119 ILE A N 1
ATOM 968 C CA . ILE A 1 119 ? 4.621 20.344 -2.24 1 89.81 119 ILE A CA 1
ATOM 969 C C . ILE A 1 119 ? 3.59 21.469 -2.121 1 89.81 119 ILE A C 1
ATOM 971 O O . ILE A 1 119 ? 2.611 21.344 -1.381 1 89.81 119 ILE A O 1
ATOM 975 N N . ALA A 1 120 ? 3.807 22.562 -2.822 1 90.88 120 ALA A N 1
ATOM 976 C CA . ALA A 1 120 ? 2.869 23.672 -2.764 1 90.88 120 ALA A CA 1
ATOM 977 C C . ALA A 1 120 ? 1.483 23.25 -3.246 1 90.88 120 ALA A C 1
ATOM 979 O O . ALA A 1 120 ? 0.478 23.547 -2.594 1 90.88 120 ALA A O 1
ATOM 980 N N . GLU A 1 121 ? 1.439 22.547 -4.371 1 95.44 121 GLU A N 1
ATOM 981 C CA . GLU A 1 121 ? 0.17 22.047 -4.891 1 95.44 121 GLU A CA 1
ATOM 982 C C . GLU A 1 121 ? -0.463 21.047 -3.936 1 95.44 121 GLU A C 1
ATOM 984 O O . GLU A 1 121 ? -1.683 21.031 -3.756 1 95.44 121 GLU A O 1
ATOM 989 N N . LEU A 1 122 ? 0.363 20.219 -3.377 1 97.62 122 LEU A N 1
ATOM 990 C CA . LEU A 1 122 ? -0.102 19.25 -2.385 1 97.62 122 LEU A CA 1
ATOM 991 C C . LEU A 1 122 ? -0.76 19.969 -1.206 1 97.62 122 LEU A C 1
ATOM 993 O O . LEU A 1 122 ? -1.82 19.547 -0.737 1 97.62 122 LEU A O 1
ATOM 997 N N . GLU A 1 123 ? -0.159 21 -0.711 1 96 123 GLU A N 1
ATOM 998 C CA . GLU A 1 123 ? -0.705 21.734 0.419 1 96 123 GLU A CA 1
ATOM 999 C C . GLU A 1 123 ? -2.033 22.391 0.056 1 96 123 GLU A C 1
ATOM 1001 O O . GLU A 1 123 ? -2.959 22.422 0.87 1 96 123 GLU A O 1
ATOM 1006 N N . ASP A 1 124 ? -2.107 22.906 -1.132 1 97.81 124 ASP A N 1
ATOM 1007 C CA . ASP A 1 124 ? -3.369 23.469 -1.606 1 97.81 124 ASP A CA 1
ATOM 1008 C C . ASP A 1 124 ? -4.461 22.406 -1.644 1 97.81 124 ASP A C 1
ATOM 1010 O O . ASP A 1 124 ? -5.594 22.656 -1.229 1 97.81 124 ASP A O 1
ATOM 1014 N N . ILE A 1 125 ? -4.129 21.281 -2.146 1 98.81 125 ILE A N 1
ATOM 1015 C CA . ILE A 1 125 ? -5.055 20.156 -2.229 1 98.81 125 ILE A CA 1
ATOM 1016 C C . ILE A 1 125 ? -5.547 19.797 -0.832 1 98.81 125 ILE A C 1
ATOM 1018 O O . ILE A 1 125 ? -6.75 19.625 -0.613 1 98.81 125 ILE A O 1
ATOM 1022 N N . VAL A 1 126 ? -4.676 19.703 0.08 1 98.69 126 VAL A N 1
ATOM 1023 C CA . VAL A 1 126 ? -5.004 19.328 1.452 1 98.69 126 VAL A CA 1
ATOM 1024 C C . VAL A 1 126 ? -5.945 20.359 2.057 1 98.69 126 VAL A C 1
ATOM 1026 O O . VAL A 1 126 ? -6.906 20.016 2.746 1 98.69 126 VAL A O 1
ATOM 1029 N N . GLU A 1 127 ? -5.668 21.594 1.802 1 98.19 127 GLU A N 1
ATOM 1030 C CA . GLU A 1 127 ? -6.523 22.656 2.307 1 98.19 127 GLU A CA 1
ATOM 1031 C C . GLU A 1 127 ? -7.945 22.516 1.776 1 98.19 127 GLU A C 1
ATOM 1033 O O . GLU A 1 127 ? -8.914 22.609 2.539 1 98.19 127 GLU A O 1
ATOM 1038 N N . VAL A 1 128 ? -8.047 22.297 0.538 1 98.5 128 VAL A N 1
ATOM 1039 C CA . VAL A 1 128 ? -9.352 22.172 -0.097 1 98.5 128 VAL A CA 1
ATOM 1040 C C . VAL A 1 128 ? -10.086 20.953 0.456 1 98.5 128 VAL A C 1
ATOM 1042 O O . VAL A 1 128 ? -11.266 21.047 0.827 1 98.5 128 VAL A O 1
ATOM 1045 N N . LEU A 1 129 ? -9.422 19.875 0.546 1 98.75 129 LEU A N 1
ATOM 1046 C CA . LEU A 1 129 ? -10.023 18.656 1.057 1 98.75 129 LEU A CA 1
ATOM 1047 C C . LEU A 1 129 ? -10.477 18.828 2.502 1 98.75 129 LEU A C 1
ATOM 1049 O O . LEU A 1 129 ? -11.523 18.297 2.898 1 98.75 129 LEU A O 1
ATOM 1053 N N . ASP A 1 130 ? -9.711 19.516 3.199 1 97.75 130 ASP A N 1
ATOM 1054 C CA . ASP A 1 130 ? -9.969 19.656 4.629 1 97.75 130 ASP A CA 1
ATOM 1055 C C . ASP A 1 130 ? -11.109 20.625 4.891 1 97.75 130 ASP A C 1
ATOM 1057 O O . ASP A 1 130 ? -11.859 20.469 5.855 1 97.75 130 ASP A O 1
ATOM 1061 N N . THR A 1 131 ? -11.281 21.609 4.086 1 97.31 131 THR A N 1
ATOM 1062 C CA . THR A 1 131 ? -12.172 22.719 4.414 1 97.31 131 THR A CA 1
ATOM 1063 C C . THR A 1 131 ? -13.484 22.594 3.645 1 97.31 131 THR A C 1
ATOM 1065 O O . THR A 1 131 ? -14.469 23.25 3.98 1 97.31 131 THR A O 1
ATOM 1068 N N . SER A 1 132 ? -13.492 21.797 2.58 1 98 132 SER A N 1
ATOM 1069 C CA . SER A 1 132 ? -14.742 21.641 1.846 1 98 132 SER A CA 1
ATOM 1070 C C . SER A 1 132 ? -15.82 21 2.721 1 98 132 SER A C 1
ATOM 1072 O O . SER A 1 132 ? -15.547 20.062 3.473 1 98 132 SER A O 1
ATOM 1074 N N . PRO A 1 133 ? -17.078 21.516 2.637 1 97.44 133 PRO A N 1
ATOM 1075 C CA . PRO A 1 133 ? -18.156 20.922 3.438 1 97.44 133 PRO A CA 1
ATOM 1076 C C . PRO A 1 133 ? -18.375 19.438 3.137 1 97.44 133 PRO A C 1
ATOM 1078 O O . PRO A 1 133 ? -18.594 18.656 4.055 1 97.44 133 PRO A O 1
ATOM 1081 N N . ARG A 1 134 ? -18.375 19.141 1.892 1 98.12 134 ARG A N 1
ATOM 1082 C CA . ARG A 1 134 ? -18.453 17.75 1.465 1 98.12 134 ARG A CA 1
ATOM 1083 C C . ARG A 1 134 ? -17.391 17.453 0.403 1 98.12 134 ARG A C 1
ATOM 1085 O O . ARG A 1 134 ? -17.109 18.281 -0.455 1 98.12 134 ARG A O 1
ATOM 1092 N N . THR A 1 135 ? -16.781 16.297 0.542 1 98.69 135 THR A N 1
ATOM 1093 C CA . THR A 1 135 ? -15.836 15.812 -0.458 1 98.69 135 THR A CA 1
ATOM 1094 C C . THR A 1 135 ? -16.297 14.484 -1.049 1 98.69 135 THR A C 1
ATOM 1096 O O . THR A 1 135 ? -16.578 13.539 -0.312 1 98.69 135 THR A O 1
ATOM 1099 N N . PHE A 1 136 ? -16.469 14.43 -2.367 1 98.69 136 PHE A N 1
ATOM 1100 C CA . PHE A 1 136 ? -16.844 13.227 -3.105 1 98.69 136 PHE A CA 1
ATOM 1101 C C . PHE A 1 136 ? -15.633 12.586 -3.766 1 98.69 136 PHE A C 1
ATOM 1103 O O . PHE A 1 136 ? -14.867 13.266 -4.461 1 98.69 136 PHE A O 1
ATOM 1110 N N . VAL A 1 137 ? -15.453 11.281 -3.504 1 98.69 137 VAL A N 1
ATOM 1111 C CA . VAL A 1 137 ? -14.281 10.578 -4.012 1 98.69 137 VAL A CA 1
ATOM 1112 C C . VAL A 1 137 ? -14.695 9.617 -5.121 1 98.69 137 VAL A C 1
ATOM 1114 O O . VAL A 1 137 ? -15.641 8.844 -4.965 1 98.69 137 VAL A O 1
ATOM 1117 N N . PHE A 1 138 ? -13.977 9.727 -6.234 1 97.81 138 PHE A N 1
ATOM 1118 C CA . PHE A 1 138 ? -14.234 8.898 -7.41 1 97.81 138 PHE A CA 1
ATOM 1119 C C . PHE A 1 138 ? -13.07 7.949 -7.668 1 97.81 138 PHE A C 1
ATOM 1121 O O . PHE A 1 138 ? -11.914 8.383 -7.77 1 97.81 138 PHE A O 1
ATOM 1128 N N . GLY A 1 139 ? -13.258 6.742 -7.691 1 96.94 139 GLY A N 1
ATOM 1129 C CA . GLY A 1 139 ? -12.344 5.668 -8.039 1 96.94 139 GLY A CA 1
ATOM 1130 C C . GLY A 1 139 ? -13.047 4.43 -8.562 1 96.94 139 GLY A C 1
ATOM 1131 O O . GLY A 1 139 ? -14.117 4.066 -8.078 1 96.94 139 GLY A O 1
ATOM 1132 N N . ILE A 1 140 ? -12.461 3.787 -9.539 1 94.19 140 ILE A N 1
ATOM 1133 C CA . ILE A 1 140 ? -13.039 2.578 -10.117 1 94.19 140 ILE A CA 1
ATOM 1134 C C . ILE A 1 140 ? -12.023 1.443 -10.07 1 94.19 140 ILE A C 1
ATOM 1136 O O . ILE A 1 140 ? -10.82 1.671 -10.25 1 94.19 140 ILE A O 1
ATOM 1140 N N . GLY A 1 141 ? -12.555 0.202 -9.836 1 92.38 141 GLY A N 1
ATOM 1141 C CA . GLY A 1 141 ? -11.656 -0.939 -9.789 1 92.38 141 GLY A CA 1
ATOM 1142 C C . GLY A 1 141 ? -10.695 -0.885 -8.617 1 92.38 141 GLY A C 1
ATOM 1143 O O . GLY A 1 141 ? -11.109 -0.677 -7.473 1 92.38 141 GLY A O 1
ATOM 1144 N N . ASP A 1 142 ? -9.398 -1.104 -8.906 1 94.44 142 ASP A N 1
ATOM 1145 C CA . ASP A 1 142 ? -8.383 -1.12 -7.855 1 94.44 142 ASP A CA 1
ATOM 1146 C C . ASP A 1 142 ? -8.281 0.24 -7.172 1 94.44 142 ASP A C 1
ATOM 1148 O O . ASP A 1 142 ? -8 0.317 -5.973 1 94.44 142 ASP A O 1
ATOM 1152 N N . SER A 1 143 ? -8.531 1.259 -7.938 1 95.94 143 SER A N 1
ATOM 1153 C CA . SER A 1 143 ? -8.461 2.598 -7.363 1 95.94 143 SER A CA 1
ATOM 1154 C C . SER A 1 143 ? -9.594 2.834 -6.371 1 95.94 143 SER A C 1
ATOM 1156 O O . SER A 1 143 ? -9.438 3.574 -5.398 1 95.94 143 SER A O 1
ATOM 1158 N N . LYS A 1 144 ? -10.75 2.174 -6.637 1 96.62 144 LYS A N 1
ATOM 1159 C CA . LYS A 1 144 ? -11.852 2.246 -5.68 1 96.62 144 LYS A CA 1
ATOM 1160 C C . LYS A 1 144 ? -11.438 1.679 -4.324 1 96.62 144 LYS A C 1
ATOM 1162 O O . LYS A 1 144 ? -11.742 2.264 -3.281 1 96.62 144 LYS A O 1
ATOM 1167 N N . ILE A 1 145 ? -10.75 0.568 -4.367 1 97.06 145 ILE A N 1
ATOM 1168 C CA . ILE A 1 145 ? -10.305 -0.08 -3.137 1 97.06 145 ILE A CA 1
ATOM 1169 C C . ILE A 1 145 ? -9.328 0.832 -2.398 1 97.06 145 ILE A C 1
ATOM 1171 O O . ILE A 1 145 ? -9.406 0.978 -1.176 1 97.06 145 ILE A O 1
ATOM 1175 N N . THR A 1 146 ? -8.461 1.46 -3.109 1 97.31 146 THR A N 1
ATOM 1176 C CA . THR A 1 146 ? -7.52 2.412 -2.525 1 97.31 146 THR A CA 1
ATOM 1177 C C . THR A 1 146 ? -8.258 3.598 -1.913 1 97.31 146 THR A C 1
ATOM 1179 O O . THR A 1 146 ? -7.918 4.055 -0.82 1 97.31 146 THR A O 1
ATOM 1182 N N . ALA A 1 147 ? -9.258 4.082 -2.598 1 98 147 ALA A N 1
ATOM 1183 C CA . ALA A 1 147 ? -10.086 5.168 -2.08 1 98 147 ALA A CA 1
ATOM 1184 C C . ALA A 1 147 ? -10.781 4.758 -0.785 1 98 147 ALA A C 1
ATOM 1186 O O . ALA A 1 147 ? -10.852 5.543 0.164 1 98 147 ALA A O 1
ATOM 1187 N N . MET A 1 148 ? -11.266 3.533 -0.792 1 97.44 148 MET A N 1
ATOM 1188 C CA . MET A 1 148 ? -11.93 3.021 0.405 1 97.44 148 MET A CA 1
ATOM 1189 C C . MET A 1 148 ? -10.977 3.02 1.596 1 97.44 148 MET A C 1
ATOM 1191 O O . MET A 1 148 ? -11.367 3.375 2.709 1 97.44 148 MET A O 1
ATOM 1195 N N . ASN A 1 149 ? -9.781 2.609 1.375 1 97.62 149 ASN A N 1
ATOM 1196 C CA . ASN A 1 149 ? -8.766 2.602 2.428 1 97.62 149 ASN A CA 1
ATOM 1197 C C . ASN A 1 149 ? -8.523 4.004 2.975 1 97.62 149 ASN A C 1
ATOM 1199 O O . ASN A 1 149 ? -8.43 4.195 4.191 1 97.62 149 ASN A O 1
ATOM 1203 N N . PHE A 1 150 ? -8.438 4.965 2.111 1 98.62 150 PHE A N 1
ATOM 1204 C CA . PHE A 1 150 ? -8.234 6.367 2.461 1 98.62 150 PHE A CA 1
ATOM 1205 C C . PHE A 1 150 ? -9.398 6.898 3.287 1 98.62 150 PHE A C 1
ATOM 1207 O O . PHE A 1 150 ? -9.195 7.496 4.344 1 98.62 150 PHE A O 1
ATOM 1214 N N . ILE A 1 151 ? -10.57 6.609 2.828 1 98.31 151 ILE A N 1
ATOM 1215 C CA . ILE A 1 151 ? -11.789 7.082 3.479 1 98.31 151 ILE A CA 1
ATOM 1216 C C . ILE A 1 151 ? -11.922 6.445 4.859 1 98.31 151 ILE A C 1
ATOM 1218 O O . ILE A 1 151 ? -12.297 7.113 5.828 1 98.31 151 ILE A O 1
ATOM 1222 N N . ASN A 1 152 ? -11.586 5.18 4.902 1 97 152 ASN A N 1
ATOM 1223 C CA . ASN A 1 152 ? -11.672 4.477 6.176 1 97 152 ASN A CA 1
ATOM 1224 C C . ASN A 1 152 ? -10.75 5.102 7.223 1 97 152 ASN A C 1
ATOM 1226 O O . ASN A 1 152 ? -11.094 5.16 8.398 1 97 152 ASN A O 1
ATOM 1230 N N . LYS A 1 153 ? -9.586 5.539 6.836 1 97.12 153 LYS A N 1
ATOM 1231 C CA . LYS A 1 153 ? -8.688 6.23 7.754 1 97.12 153 LYS A CA 1
ATOM 1232 C C . LYS A 1 153 ? -9.258 7.578 8.18 1 97.12 153 LYS A C 1
ATOM 1234 O O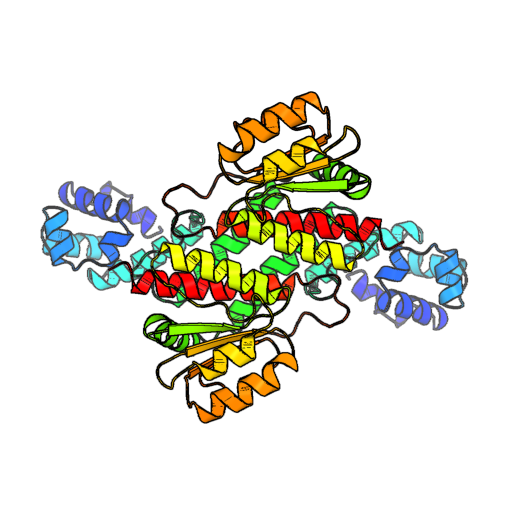 . LYS A 1 153 ? -9.188 7.949 9.352 1 97.12 153 LYS A O 1
ATOM 1239 N N . LEU A 1 154 ? -9.812 8.273 7.289 1 98.06 154 LEU A N 1
ATOM 1240 C CA . LEU A 1 154 ? -10.312 9.617 7.527 1 98.06 154 LEU A CA 1
ATOM 1241 C C . LEU A 1 154 ? -11.484 9.602 8.508 1 98.06 154 LEU A C 1
ATOM 1243 O O . LEU A 1 154 ? -11.602 10.484 9.359 1 98.06 154 LEU A O 1
ATOM 1247 N N . VAL A 1 155 ? -12.344 8.602 8.383 1 96.38 155 VAL A N 1
ATOM 1248 C CA . VAL A 1 155 ? -13.523 8.516 9.234 1 96.38 155 VAL A CA 1
ATOM 1249 C C . VAL A 1 155 ? -13.094 8.438 10.695 1 96.38 155 VAL A C 1
ATOM 1251 O O . VAL A 1 155 ? -13.773 8.977 11.578 1 96.38 155 VAL A O 1
ATOM 1254 N N . LYS A 1 156 ? -11.961 7.863 10.953 1 94.56 156 LYS A N 1
ATOM 1255 C CA . LYS A 1 156 ? -11.477 7.668 12.32 1 94.56 156 LYS A CA 1
ATOM 1256 C C . LYS A 1 156 ? -11.07 8.992 12.945 1 94.56 156 LYS A C 1
ATOM 1258 O O . LYS A 1 156 ? -10.906 9.086 14.164 1 94.56 156 LYS A O 1
ATOM 1263 N N . ILE A 1 157 ? -10.906 10.016 12.133 1 94.69 157 ILE A N 1
ATOM 1264 C CA . ILE A 1 157 ? -10.555 11.32 12.68 1 94.69 157 ILE A CA 1
ATOM 1265 C C . ILE A 1 157 ? -11.68 12.32 12.414 1 94.69 157 ILE A C 1
ATOM 1267 O O . ILE A 1 157 ? -11.461 13.531 12.414 1 94.69 157 ILE A O 1
ATOM 1271 N N . GLY A 1 158 ? -12.812 11.812 12.078 1 95.69 158 GLY A N 1
ATOM 1272 C CA . GLY A 1 158 ? -14.023 12.625 11.992 1 95.69 158 GLY A CA 1
ATOM 1273 C C . GLY A 1 158 ? -14.211 13.266 10.633 1 95.69 158 GLY A C 1
ATOM 1274 O O . GLY A 1 158 ? -14.977 14.219 10.492 1 95.69 158 GLY A O 1
ATOM 1275 N N . LYS A 1 159 ? -13.461 12.859 9.633 1 96.94 159 LYS A N 1
ATOM 1276 C CA . LYS A 1 159 ? -13.648 13.328 8.266 1 96.94 159 LYS A CA 1
ATOM 1277 C C . LYS A 1 159 ? -14.438 12.32 7.441 1 96.94 159 LYS A C 1
ATOM 1279 O O . LYS A 1 159 ? -13.992 11.188 7.25 1 96.94 159 LYS A O 1
ATOM 1284 N N . PHE A 1 160 ? -15.625 12.781 6.926 1 97.62 160 PHE A N 1
ATOM 1285 C CA . PHE A 1 160 ? -16.547 11.852 6.273 1 97.62 160 PHE A CA 1
ATOM 1286 C C . PHE A 1 160 ? -16.625 12.141 4.777 1 97.62 160 PHE A C 1
ATOM 1288 O O . PHE A 1 160 ? -17.531 12.828 4.32 1 97.62 160 PHE A O 1
ATOM 1295 N N . PHE A 1 161 ? -15.719 11.609 4.059 1 98.5 161 PHE A N 1
ATOM 1296 C CA . PHE A 1 161 ? -15.742 11.703 2.604 1 98.5 161 PHE A CA 1
ATOM 1297 C C . PHE A 1 161 ? -16.719 10.703 2.01 1 98.5 161 PHE A C 1
ATOM 1299 O O . PHE A 1 161 ? -17.031 9.68 2.631 1 98.5 161 PHE A O 1
ATOM 1306 N N . ILE A 1 162 ? -17.266 10.961 0.842 1 98 162 ILE A N 1
ATOM 1307 C CA . ILE A 1 162 ? -18.312 10.141 0.243 1 98 162 ILE A CA 1
ATOM 1308 C C . ILE A 1 162 ? -17.75 9.414 -0.979 1 98 162 ILE A C 1
ATOM 1310 O O . ILE A 1 162 ? -17.281 10.047 -1.925 1 98 162 ILE A O 1
ATOM 1314 N N . LEU A 1 163 ? -17.812 8.102 -0.894 1 97.81 163 LEU A N 1
ATOM 1315 C CA . LEU A 1 163 ? -17.438 7.297 -2.057 1 97.81 163 LEU A CA 1
ATOM 1316 C C . LEU A 1 163 ? -18.578 7.242 -3.064 1 97.81 163 LEU A C 1
ATOM 1318 O O . LEU A 1 163 ? -19.688 6.797 -2.734 1 97.81 163 LEU A O 1
ATOM 1322 N N . THR A 1 164 ? -18.344 7.539 -4.332 1 96.12 164 THR A N 1
ATOM 1323 C CA . THR A 1 164 ? -19.422 7.723 -5.285 1 96.12 164 THR A CA 1
ATOM 1324 C C . THR A 1 164 ? -19.578 6.492 -6.176 1 96.12 164 THR A C 1
ATOM 1326 O O . THR A 1 164 ? -20.594 6.328 -6.848 1 96.12 164 THR A O 1
ATOM 1329 N N . THR A 1 165 ? -18.578 5.652 -6.125 1 90.38 165 THR A N 1
ATOM 1330 C CA . THR A 1 165 ? -18.516 4.617 -7.148 1 90.38 165 THR A CA 1
ATOM 1331 C C . THR A 1 165 ? -18.891 3.258 -6.562 1 90.38 165 THR A C 1
ATOM 1333 O O . THR A 1 165 ? -18.688 2.225 -7.203 1 90.38 165 THR A O 1
ATOM 1336 N N . GLU A 1 166 ? -19.391 3.213 -5.406 1 85.88 166 GLU A N 1
ATOM 1337 C CA . GLU A 1 166 ? -19.719 1.97 -4.715 1 85.88 166 GLU A CA 1
ATOM 1338 C C . GLU A 1 166 ? -20.688 1.121 -5.531 1 85.88 166 GLU A C 1
ATOM 1340 O O . GLU A 1 166 ? -20.484 -0.086 -5.68 1 85.88 166 GLU A O 1
ATOM 1345 N N . ASN A 1 167 ? -21.656 1.761 -6.109 1 85.69 167 ASN A N 1
ATOM 1346 C CA . ASN A 1 167 ? -22.703 1.047 -6.844 1 85.69 167 ASN A CA 1
ATOM 1347 C C . ASN A 1 167 ? -22.75 1.477 -8.305 1 85.69 167 ASN A C 1
ATOM 1349 O O . ASN A 1 167 ? -23.781 1.36 -8.961 1 85.69 167 ASN A O 1
ATOM 1353 N N . ASN A 1 168 ? -21.656 1.986 -8.711 1 87.62 168 ASN A N 1
ATOM 1354 C CA . ASN A 1 168 ? -21.594 2.484 -10.086 1 87.62 168 ASN A CA 1
ATOM 1355 C C . ASN A 1 168 ? -22.641 3.561 -10.336 1 87.62 168 ASN A C 1
ATOM 1357 O O . ASN A 1 168 ? -23.312 3.547 -11.375 1 87.62 168 ASN A O 1
ATOM 1361 N N . GLU A 1 169 ? -22.875 4.402 -9.383 1 91 169 GLU A N 1
ATOM 1362 C CA . GLU A 1 169 ? -23.875 5.469 -9.477 1 91 169 GLU A CA 1
ATOM 1363 C C . GLU A 1 169 ? -23.219 6.844 -9.406 1 91 169 GLU A C 1
ATOM 1365 O O . GLU A 1 169 ? -23.781 7.781 -8.836 1 91 169 GLU A O 1
ATOM 1370 N N . GLN A 1 170 ? -22.047 6.961 -9.906 1 94.12 170 GLN A N 1
ATOM 1371 C CA . GLN A 1 170 ? -21.297 8.203 -9.781 1 94.12 170 GLN A CA 1
ATOM 1372 C C . GLN A 1 170 ? -22.016 9.352 -10.484 1 94.12 170 GLN A C 1
ATOM 1374 O O . GLN A 1 170 ? -21.969 10.492 -10.023 1 94.12 170 GLN A O 1
ATOM 1379 N N . GLU A 1 171 ? -22.734 9.094 -11.508 1 94.06 171 GLU A N 1
ATOM 1380 C CA . GLU A 1 171 ? -23.438 10.156 -12.211 1 94.06 171 GLU A CA 1
ATOM 1381 C C . GLU A 1 171 ? -24.578 10.719 -11.359 1 94.06 171 GLU A C 1
ATOM 1383 O O . GLU A 1 171 ? -24.812 11.93 -11.344 1 94.06 171 GLU A O 1
ATOM 1388 N N . SER A 1 172 ? -25.312 9.852 -10.727 1 94.69 172 SER A N 1
ATOM 1389 C CA . SER A 1 172 ? -26.391 10.281 -9.844 1 94.69 172 SER A CA 1
ATOM 1390 C C . SER A 1 172 ? -25.859 11.164 -8.711 1 94.69 172 SER A C 1
ATOM 1392 O O . SER A 1 172 ? -26.516 12.141 -8.328 1 94.69 172 SER A O 1
ATOM 1394 N N . PHE A 1 173 ? -24.703 10.828 -8.195 1 95.75 173 PHE A N 1
ATOM 1395 C CA . PHE A 1 173 ? -24.078 11.641 -7.148 1 95.75 173 PHE A CA 1
ATOM 1396 C C . PHE A 1 173 ? -23.766 13.039 -7.672 1 95.75 173 PHE A C 1
ATOM 1398 O O . PHE A 1 173 ? -23.953 14.031 -6.965 1 95.75 173 PHE A O 1
ATOM 1405 N N . CYS A 1 174 ? -23.297 13.109 -8.852 1 97 174 CYS A N 1
ATOM 1406 C CA . CYS A 1 174 ? -22.891 14.383 -9.438 1 97 174 CYS A CA 1
ATOM 1407 C C . CYS A 1 174 ? -24.062 15.359 -9.484 1 97 174 CYS A C 1
ATOM 1409 O O . CYS A 1 174 ? -23.875 16.562 -9.312 1 97 174 CYS A O 1
ATOM 1411 N N . LYS A 1 175 ? -25.219 14.844 -9.695 1 96.56 175 LYS A N 1
ATOM 1412 C CA . LYS A 1 175 ? -26.406 15.695 -9.773 1 96.56 175 LYS A CA 1
ATOM 1413 C C . LYS A 1 175 ? -26.672 16.406 -8.445 1 96.56 175 LYS A C 1
ATOM 1415 O O . LYS A 1 175 ? -27.219 17.5 -8.422 1 96.56 175 LYS A O 1
ATOM 1420 N N . GLY A 1 176 ? -26.234 15.812 -7.395 1 97.06 176 GLY A N 1
ATOM 1421 C CA . GLY A 1 176 ? -26.469 16.375 -6.07 1 97.06 176 GLY A CA 1
ATOM 1422 C C . GLY A 1 176 ? -25.312 17.219 -5.57 1 97.06 176 GLY A C 1
ATOM 1423 O O . GLY A 1 176 ? -25.375 17.812 -4.492 1 97.06 176 GLY A O 1
ATOM 1424 N N . ILE A 1 177 ? -24.281 17.375 -6.312 1 97.69 177 ILE A N 1
ATOM 1425 C CA . ILE A 1 177 ? -23.094 18.125 -5.934 1 97.69 177 ILE A CA 1
ATOM 1426 C C . ILE A 1 177 ? -23.344 19.625 -6.172 1 97.69 177 ILE A C 1
ATOM 1428 O O . ILE A 1 177 ? -24.078 20 -7.094 1 97.69 177 ILE A O 1
ATOM 1432 N N . THR A 1 178 ? -22.781 20.453 -5.316 1 97.75 178 THR A N 1
ATOM 1433 C CA . THR A 1 178 ? -22.922 21.906 -5.43 1 97.75 178 THR A CA 1
ATOM 1434 C C . THR A 1 178 ? -21.547 22.562 -5.625 1 97.75 178 THR A C 1
ATOM 1436 O O . THR A 1 178 ? -20.516 21.891 -5.562 1 97.75 178 THR A O 1
ATOM 1439 N N . LYS A 1 179 ? -21.547 23.875 -5.758 1 97.31 179 LYS A N 1
ATOM 1440 C CA . LYS A 1 179 ? -20.312 24.641 -6.02 1 97.31 179 LYS A CA 1
ATOM 1441 C C . LYS A 1 179 ? -19.391 24.625 -4.805 1 97.31 179 LYS A C 1
ATOM 1443 O O . LYS A 1 179 ? -18.188 24.875 -4.93 1 97.31 179 LYS A O 1
ATOM 1448 N N . ASP A 1 180 ? -19.922 24.281 -3.633 1 97.88 180 ASP A N 1
ATOM 1449 C CA . ASP A 1 180 ? -19.156 24.344 -2.398 1 97.88 180 ASP A CA 1
ATOM 1450 C C . ASP A 1 180 ? -18.484 23 -2.109 1 97.88 180 ASP A C 1
ATOM 1452 O O . ASP A 1 180 ? -17.609 22.922 -1.235 1 97.88 180 ASP A O 1
ATOM 1456 N N . ASP A 1 181 ? -18.875 21.984 -2.893 1 98.38 181 ASP A N 1
ATOM 1457 C CA . ASP A 1 181 ? -18.328 20.641 -2.705 1 98.38 181 ASP A CA 1
ATOM 1458 C C . ASP A 1 181 ? -17.016 20.469 -3.457 1 98.38 181 ASP A C 1
ATOM 1460 O O . ASP A 1 181 ? -16.672 21.281 -4.305 1 98.38 181 ASP A O 1
ATOM 1464 N N . CYS A 1 182 ? -16.297 19.484 -3.074 1 98.31 182 CYS A N 1
ATOM 1465 C CA . CYS A 1 182 ? -15.07 19.125 -3.758 1 98.31 182 CYS A CA 1
ATOM 1466 C C . CYS A 1 182 ? -15.133 17.688 -4.262 1 98.31 182 CYS A C 1
ATOM 1468 O O . CYS A 1 182 ? -15.75 16.828 -3.633 1 98.31 182 CYS A O 1
ATOM 1470 N N . CYS A 1 183 ? -14.539 17.469 -5.426 1 98.62 183 CYS A N 1
ATOM 1471 C CA . CYS A 1 183 ? -14.469 16.141 -6.023 1 98.62 183 CYS A CA 1
ATOM 1472 C C . CYS A 1 183 ? -13.023 15.695 -6.184 1 98.62 183 CYS A C 1
ATOM 1474 O O . CYS A 1 183 ? -12.203 16.422 -6.762 1 98.62 183 CYS A O 1
ATOM 1476 N N . LEU A 1 184 ? -12.695 14.508 -5.645 1 98.81 184 LEU A N 1
ATOM 1477 C CA . LEU A 1 184 ? -11.375 13.898 -5.785 1 98.81 184 LEU A CA 1
ATOM 1478 C C . LEU A 1 184 ? -11.438 12.68 -6.691 1 98.81 184 LEU A C 1
ATOM 1480 O O . LEU A 1 184 ? -12.078 11.68 -6.352 1 98.81 184 LEU A O 1
ATOM 1484 N N . PHE A 1 185 ? -10.781 12.766 -7.82 1 98.25 185 PHE A N 1
ATOM 1485 C CA . PHE A 1 185 ? -10.688 11.648 -8.75 1 98.25 185 PHE A CA 1
ATOM 1486 C C . PHE A 1 185 ? -9.344 10.945 -8.617 1 98.25 185 PHE A C 1
ATOM 1488 O O . PHE A 1 185 ? -8.289 11.586 -8.641 1 98.25 185 PHE A O 1
ATOM 1495 N N . ILE A 1 186 ? -9.383 9.625 -8.43 1 98.06 186 ILE A N 1
ATOM 1496 C CA . ILE A 1 186 ? -8.203 8.773 -8.422 1 98.06 186 ILE A CA 1
ATOM 1497 C C . ILE A 1 186 ? -8.25 7.809 -9.602 1 98.06 186 ILE A C 1
ATOM 1499 O O . ILE A 1 186 ? -9.086 6.898 -9.633 1 98.06 186 ILE A O 1
ATOM 1503 N N . THR A 1 187 ? -7.406 8.023 -10.57 1 96.69 187 THR A N 1
ATOM 1504 C CA . THR A 1 187 ? -7.422 7.191 -11.766 1 96.69 187 THR A CA 1
ATOM 1505 C C . THR A 1 187 ? -6.035 7.141 -12.406 1 96.69 187 THR A C 1
ATOM 1507 O O . THR A 1 187 ? -5.383 8.18 -12.57 1 96.69 187 THR A O 1
ATOM 1510 N N . TYR A 1 188 ? -5.559 5.992 -12.703 1 95.25 188 TYR A N 1
ATOM 1511 C CA . TYR A 1 188 ? -4.215 5.863 -13.25 1 95.25 188 TYR A CA 1
ATOM 1512 C C . TYR A 1 188 ? -4.176 6.312 -14.711 1 95.25 188 TYR A C 1
ATOM 1514 O O . TYR A 1 188 ? -3.342 7.141 -15.086 1 95.25 188 TYR A O 1
ATOM 1522 N N . ASP A 1 189 ? -5.031 5.75 -15.5 1 89.31 189 ASP A N 1
ATOM 1523 C CA . ASP A 1 189 ? -5.129 6.098 -16.922 1 89.31 189 ASP A CA 1
ATOM 1524 C C . ASP A 1 189 ? -6.484 6.73 -17.234 1 89.31 189 ASP A C 1
ATOM 1526 O O . ASP A 1 189 ? -7.293 6.961 -16.328 1 89.31 189 ASP A O 1
ATOM 1530 N N . LYS A 1 190 ? -6.652 7.035 -18.516 1 78.88 190 LYS A N 1
ATOM 1531 C CA . LYS A 1 190 ? -7.93 7.59 -18.969 1 78.88 190 LYS A CA 1
ATOM 1532 C C . LYS A 1 190 ? -9.07 6.594 -18.734 1 78.88 190 LYS A C 1
ATOM 1534 O O . LYS A 1 190 ? -8.891 5.391 -18.922 1 78.88 190 LYS A O 1
ATOM 1539 N N . ASN A 1 191 ? -10.07 7.148 -18.172 1 79.69 191 ASN A N 1
ATOM 1540 C CA . ASN A 1 191 ? -11.266 6.352 -17.938 1 79.69 191 ASN A CA 1
ATOM 1541 C C . ASN A 1 191 ? -12.5 7.012 -18.547 1 79.69 191 ASN A C 1
ATOM 1543 O O . ASN A 1 191 ? -12.914 8.086 -18.125 1 79.69 191 ASN A O 1
ATOM 1547 N N . GLU A 1 192 ? -13.125 6.414 -19.391 1 82.88 192 GLU A N 1
ATOM 1548 C CA . GLU A 1 192 ? -14.297 6.941 -20.094 1 82.88 192 GLU A CA 1
ATOM 1549 C C . GLU A 1 192 ? -15.508 7.027 -19.172 1 82.88 192 GLU A C 1
ATOM 1551 O O . GLU A 1 192 ? -16.438 7.777 -19.438 1 82.88 192 GLU A O 1
ATOM 1556 N N . SER A 1 193 ? -15.406 6.348 -18.094 1 87.88 193 SER A N 1
ATOM 1557 C CA . SER A 1 193 ? -16.531 6.258 -17.172 1 87.88 193 SER A CA 1
ATOM 1558 C C . SER A 1 193 ? -16.797 7.598 -16.5 1 87.88 193 SER A C 1
ATOM 1560 O O . SER A 1 193 ? -17.875 7.805 -15.922 1 87.88 193 SER A O 1
ATOM 1562 N N . TYR A 1 194 ? -15.875 8.5 -16.609 1 92.94 194 TYR A N 1
ATOM 1563 C CA . TYR A 1 194 ? -16.031 9.758 -15.891 1 92.94 194 TYR A CA 1
ATOM 1564 C C . TYR A 1 194 ? -16.469 10.875 -16.828 1 92.94 194 TYR A C 1
ATOM 1566 O O . TYR A 1 194 ? -16.656 12.016 -16.406 1 92.94 194 TYR A O 1
ATOM 1574 N N . LYS A 1 195 ? -16.672 10.586 -18.094 1 91.75 195 LYS A N 1
ATOM 1575 C CA . LYS A 1 195 ? -17 11.609 -19.078 1 91.75 195 LYS A CA 1
ATOM 1576 C C . LYS A 1 195 ? -18.297 12.32 -18.703 1 91.75 195 LYS A C 1
ATOM 1578 O O . LYS A 1 195 ? -18.359 13.555 -18.703 1 91.75 195 LYS A O 1
ATOM 1583 N N . ALA A 1 196 ? -19.328 11.562 -18.422 1 93.44 196 ALA A N 1
ATOM 1584 C CA . ALA A 1 196 ? -20.625 12.141 -18.062 1 93.44 196 ALA A CA 1
ATOM 1585 C C . ALA A 1 196 ? -20.516 12.945 -16.766 1 93.44 196 ALA A C 1
ATOM 1587 O O . ALA A 1 196 ? -21.141 14.008 -16.641 1 93.44 196 ALA A O 1
ATOM 1588 N N . CYS A 1 197 ? -19.766 12.406 -15.812 1 95.62 197 CYS A N 1
ATOM 1589 C CA . CYS A 1 197 ? -19.562 13.109 -14.555 1 95.62 197 CYS A CA 1
ATOM 1590 C C . CYS A 1 197 ? -18.922 14.469 -14.789 1 95.62 197 CYS A C 1
ATOM 1592 O O . CYS A 1 197 ? -19.359 15.477 -14.219 1 95.62 197 CYS A O 1
ATOM 1594 N N . LEU A 1 198 ? -17.969 14.484 -15.648 1 94.5 198 LEU A N 1
ATOM 1595 C CA . LEU A 1 198 ? -17.234 15.711 -15.922 1 94.5 198 LEU A CA 1
ATOM 1596 C C . LEU A 1 198 ? -18.156 16.766 -16.516 1 94.5 198 LEU A C 1
ATOM 1598 O O . LEU A 1 198 ? -18.047 17.953 -16.172 1 94.5 198 LEU A O 1
ATOM 1602 N N . LYS A 1 199 ? -18.984 16.359 -17.375 1 94.12 199 LYS A N 1
ATOM 1603 C CA . LYS A 1 199 ? -19.922 17.281 -18 1 94.12 199 LYS A CA 1
ATOM 1604 C C . LYS A 1 199 ? -20.812 17.938 -16.953 1 94.12 199 LYS A C 1
ATOM 1606 O O . LYS A 1 199 ? -21.031 19.156 -16.984 1 94.12 199 LYS A O 1
ATOM 1611 N N . ILE A 1 200 ? -21.281 17.203 -16.062 1 96.69 200 ILE A N 1
ATOM 1612 C CA . ILE A 1 200 ? -22.172 17.703 -15.016 1 96.69 200 ILE A CA 1
ATOM 1613 C C . ILE A 1 200 ? -21.391 18.594 -14.062 1 96.69 200 ILE A C 1
ATOM 1615 O O . ILE A 1 200 ? -21.828 19.703 -13.727 1 96.69 200 ILE A O 1
ATOM 1619 N N . LEU A 1 201 ? -20.219 18.172 -13.656 1 97.19 201 LEU A N 1
ATOM 1620 C CA . LEU A 1 201 ? -19.422 18.859 -12.648 1 97.19 201 LEU A CA 1
ATOM 1621 C C . LEU A 1 201 ? -18.922 20.203 -13.172 1 97.19 201 LEU A C 1
ATOM 1623 O O . LEU A 1 201 ? -18.781 21.156 -12.406 1 97.19 201 LEU A O 1
ATOM 1627 N N . PHE A 1 202 ? -18.641 20.25 -14.461 1 94.19 202 PHE A N 1
ATOM 1628 C CA . PHE A 1 202 ? -18.234 21.5 -15.086 1 94.19 202 PHE A CA 1
ATOM 1629 C C . PHE A 1 202 ? -19.312 22.562 -14.93 1 94.19 202 PHE A C 1
ATOM 1631 O O . PHE A 1 202 ? -19.016 23.719 -14.648 1 94.19 202 PHE A O 1
ATOM 1638 N N . GLN A 1 203 ? -20.484 22.156 -15.055 1 95.19 203 GLN A N 1
ATOM 1639 C CA . GLN A 1 203 ? -21.609 23.078 -14.93 1 95.19 203 GLN A CA 1
ATOM 1640 C C . GLN A 1 203 ? -21.812 23.516 -13.484 1 95.19 203 GLN A C 1
ATOM 1642 O O . GLN A 1 203 ? -22.219 24.641 -13.211 1 95.19 203 GLN A O 1
ATOM 1647 N N . LYS A 1 204 ? -21.5 22.656 -12.586 1 96.12 204 LYS A N 1
ATOM 1648 C CA . LYS A 1 204 ? -21.688 22.922 -11.156 1 96.12 204 LYS A CA 1
ATOM 1649 C C . LYS A 1 204 ? -20.594 23.844 -10.625 1 96.12 204 LYS A C 1
ATOM 1651 O O . LYS A 1 204 ? -20.766 24.469 -9.57 1 96.12 204 LYS A O 1
ATOM 1656 N N . ARG A 1 205 ? -19.438 23.969 -11.273 1 95.75 205 ARG A N 1
ATOM 1657 C CA . ARG A 1 205 ? -18.297 24.812 -10.93 1 95.75 205 ARG A CA 1
ATOM 1658 C C . ARG A 1 205 ? -17.75 24.438 -9.562 1 95.75 205 ARG A C 1
ATOM 1660 O O . ARG A 1 205 ? -17.406 25.312 -8.766 1 95.75 205 ARG A O 1
ATOM 1667 N N . CYS A 1 206 ? -17.797 23.141 -9.203 1 97.31 206 CYS A N 1
ATOM 1668 C CA . CYS A 1 206 ? -17.188 22.672 -7.961 1 97.31 206 CYS A CA 1
ATOM 1669 C C . CYS A 1 206 ? -15.688 22.5 -8.133 1 97.31 206 CYS A C 1
ATOM 1671 O O . CYS A 1 206 ? -15.172 22.547 -9.25 1 97.31 206 CYS A O 1
ATOM 1673 N N . LYS A 1 207 ? -14.977 22.375 -7.043 1 98.12 207 LYS A N 1
ATOM 1674 C CA . LYS A 1 207 ? -13.539 22.125 -7.102 1 98.12 207 LYS A CA 1
ATOM 1675 C C . LYS A 1 207 ? -13.258 20.672 -7.473 1 98.12 207 LYS A C 1
ATOM 1677 O O . LYS A 1 207 ? -13.867 19.75 -6.926 1 98.12 207 LYS A O 1
ATOM 1682 N N . ILE A 1 208 ? -12.367 20.531 -8.438 1 98.38 208 ILE A N 1
ATOM 1683 C CA . ILE A 1 208 ? -11.992 19.203 -8.898 1 98.38 208 ILE A CA 1
ATOM 1684 C C . ILE A 1 208 ? -10.508 18.969 -8.656 1 98.38 208 ILE A C 1
ATOM 1686 O O . ILE A 1 208 ? -9.664 19.766 -9.07 1 98.38 208 ILE A O 1
ATOM 1690 N N . ILE A 1 209 ? -10.211 17.922 -7.93 1 98.69 209 ILE A N 1
ATOM 1691 C CA . ILE A 1 209 ? -8.852 17.453 -7.688 1 98.69 209 ILE A CA 1
ATOM 1692 C C . ILE A 1 209 ? -8.648 16.109 -8.367 1 98.69 209 ILE A C 1
ATOM 1694 O O . ILE A 1 209 ? -9.508 15.219 -8.281 1 98.69 209 ILE A O 1
ATOM 1698 N N . VAL A 1 210 ? -7.5 15.938 -9.047 1 98.12 210 VAL A N 1
ATOM 1699 C CA . VAL A 1 210 ? -7.25 14.688 -9.758 1 98.12 210 VAL A CA 1
ATOM 1700 C C . VAL A 1 210 ? -5.871 14.148 -9.383 1 98.12 210 VAL A C 1
ATOM 1702 O O . VAL A 1 210 ? -4.895 14.906 -9.336 1 98.12 210 VAL A O 1
ATOM 1705 N N . ILE A 1 211 ? -5.812 12.891 -9.016 1 98.38 211 ILE A N 1
ATOM 1706 C CA . ILE A 1 211 ? -4.57 12.133 -8.93 1 98.38 211 ILE A CA 1
ATOM 1707 C C . ILE A 1 211 ? -4.508 11.117 -10.07 1 98.38 211 ILE A C 1
ATOM 1709 O O . ILE A 1 211 ? -5.355 10.227 -10.156 1 98.38 211 ILE A O 1
ATOM 1713 N N . THR A 1 212 ? -3.541 11.297 -10.953 1 97.56 212 THR A N 1
ATOM 1714 C CA . THR A 1 212 ? -3.477 10.461 -12.141 1 97.56 212 THR A CA 1
ATOM 1715 C C . THR A 1 212 ? -2.035 10.312 -12.617 1 97.56 212 THR A C 1
ATOM 1717 O O . THR A 1 212 ? -1.125 10.93 -12.07 1 97.56 212 THR A O 1
ATOM 1720 N N . SER A 1 213 ? -1.849 9.344 -13.477 1 95.44 213 SER A N 1
ATOM 1721 C CA . SER A 1 213 ? -0.536 9.203 -14.102 1 95.44 213 SER A CA 1
ATOM 1722 C C . SER A 1 213 ? -0.54 9.742 -15.523 1 95.44 213 SER A C 1
ATOM 1724 O O . SER A 1 213 ? 0.502 9.781 -16.188 1 95.44 213 SER A O 1
ATOM 1726 N N . ASN A 1 214 ? -1.647 10.148 -16.031 1 89.62 214 ASN A N 1
ATOM 1727 C CA . ASN A 1 214 ? -1.832 10.609 -17.406 1 89.62 214 ASN A CA 1
ATOM 1728 C C . ASN A 1 214 ? -2.092 12.117 -17.453 1 89.62 214 ASN A C 1
ATOM 1730 O O . ASN A 1 214 ? -3.205 12.57 -17.172 1 89.62 214 ASN A O 1
ATOM 1734 N N . CYS A 1 215 ? -1.158 12.828 -17.969 1 87 215 CYS A N 1
ATOM 1735 C CA . CYS A 1 215 ? -1.266 14.281 -18 1 87 215 CYS A CA 1
ATOM 1736 C C . CYS A 1 215 ? -2.266 14.734 -19.047 1 87 215 CYS A C 1
ATOM 1738 O O . CYS A 1 215 ? -2.777 15.852 -18.984 1 87 215 CYS A O 1
ATOM 1740 N N . ASP A 1 216 ? -2.559 13.891 -19.953 1 87 216 ASP A N 1
ATOM 1741 C CA . ASP A 1 216 ? -3.475 14.25 -21.031 1 87 216 ASP A CA 1
ATOM 1742 C C . ASP A 1 216 ? -4.906 13.844 -20.703 1 87 216 ASP A C 1
ATOM 1744 O O . ASP A 1 216 ? -5.816 14.016 -21.516 1 87 216 ASP A O 1
ATOM 1748 N N . ASN A 1 217 ? -5.062 13.328 -19.562 1 89.25 217 ASN A N 1
ATOM 1749 C CA . ASN A 1 217 ? -6.402 12.977 -19.094 1 89.25 217 ASN A CA 1
ATOM 1750 C C . ASN A 1 217 ? -7.32 14.195 -19.062 1 89.25 217 ASN A C 1
ATOM 1752 O O . ASN A 1 217 ? -6.949 15.25 -18.547 1 89.25 217 ASN A O 1
ATOM 1756 N N . PRO A 1 218 ? -8.492 14.102 -19.688 1 90.62 218 PRO A N 1
ATOM 1757 C CA . PRO A 1 218 ? -9.445 15.219 -19.641 1 90.62 218 PRO A CA 1
ATOM 1758 C C . PRO A 1 218 ? -9.711 15.695 -18.219 1 90.62 218 PRO A C 1
ATOM 1760 O O . PRO A 1 218 ? -9.969 16.891 -18.016 1 90.62 218 PRO A O 1
ATOM 1763 N N . LEU A 1 219 ? -9.664 14.82 -17.297 1 93.69 219 LEU A N 1
ATOM 1764 C CA . LEU A 1 219 ? -9.852 15.195 -15.898 1 93.69 219 LEU A CA 1
ATOM 1765 C C . LEU A 1 219 ? -8.836 16.25 -15.469 1 93.69 219 LEU A C 1
ATOM 1767 O O . LEU A 1 219 ? -9.148 17.141 -14.672 1 93.69 219 LEU A O 1
ATOM 1771 N N . VAL A 1 220 ? -7.637 16.078 -16 1 94.31 220 VAL A N 1
ATOM 1772 C CA . VAL A 1 220 ? -6.57 17.016 -15.633 1 94.31 220 VAL A CA 1
ATOM 1773 C C . VAL A 1 220 ? -6.859 18.391 -16.219 1 94.31 220 VAL A C 1
ATOM 1775 O O . VAL A 1 220 ? -6.703 19.406 -15.523 1 94.31 220 VAL A O 1
ATOM 1778 N N . LYS A 1 221 ? -7.336 18.438 -17.406 1 91.75 221 LYS A N 1
ATOM 1779 C CA . LYS A 1 221 ? -7.633 19.688 -18.094 1 91.75 221 LYS A CA 1
ATOM 1780 C C . LYS A 1 221 ? -8.68 20.5 -17.328 1 91.75 221 LYS A C 1
ATOM 1782 O O . LYS A 1 221 ? -8.602 21.734 -17.281 1 91.75 221 LYS A O 1
ATOM 1787 N N . TYR A 1 222 ? -9.57 19.875 -16.734 1 92.75 222 TYR A N 1
ATOM 1788 C CA . TYR A 1 222 ? -10.695 20.562 -16.109 1 92.75 222 TYR A CA 1
ATOM 1789 C C . TYR A 1 222 ? -10.523 20.641 -14.594 1 92.75 222 TYR A C 1
ATOM 1791 O O . TYR A 1 222 ? -11.406 21.125 -13.891 1 92.75 222 TYR A O 1
ATOM 1799 N N . SER A 1 223 ? -9.445 20.109 -14.086 1 96.56 223 SER A N 1
ATOM 1800 C CA . SER A 1 223 ? -9.227 20.094 -12.648 1 96.56 223 SER A CA 1
ATOM 1801 C C . SER A 1 223 ? -8.68 21.422 -12.148 1 96.56 223 SER A C 1
ATOM 1803 O O . SER A 1 223 ? -8.039 22.156 -12.906 1 96.56 223 SER A O 1
ATOM 1805 N N . ASN A 1 224 ? -9 21.766 -10.922 1 97.75 224 ASN A N 1
ATOM 1806 C CA . ASN A 1 224 ? -8.414 22.922 -10.25 1 97.75 224 ASN A CA 1
ATOM 1807 C C . ASN A 1 224 ? -7.027 22.594 -9.703 1 97.75 224 ASN A C 1
ATOM 1809 O O . ASN A 1 224 ? -6.148 23.453 -9.672 1 97.75 224 ASN A O 1
ATOM 1813 N N . TYR A 1 225 ? -6.871 21.375 -9.211 1 97.69 225 TYR A N 1
ATOM 1814 C CA . TYR A 1 225 ? -5.621 20.859 -8.672 1 97.69 225 TYR A CA 1
ATOM 1815 C C . TYR A 1 225 ? -5.379 19.422 -9.133 1 97.69 225 TYR A C 1
ATOM 1817 O O . TYR A 1 225 ? -6.328 18.688 -9.414 1 97.69 225 TYR A O 1
ATOM 1825 N N . HIS A 1 226 ? -4.133 19.094 -9.258 1 97.38 226 HIS A N 1
ATOM 1826 C CA . HIS A 1 226 ? -3.854 17.719 -9.656 1 97.38 226 HIS A CA 1
ATOM 1827 C C . HIS A 1 226 ? -2.465 17.297 -9.203 1 97.38 226 HIS A C 1
ATOM 1829 O O . HIS A 1 226 ? -1.589 18.125 -8.984 1 97.38 226 HIS A O 1
ATOM 1835 N N . ILE A 1 227 ? -2.328 16.031 -8.945 1 98.06 227 ILE A N 1
ATOM 1836 C CA . ILE A 1 227 ? -1.056 15.344 -8.758 1 98.06 227 ILE A CA 1
ATOM 1837 C C . ILE A 1 227 ? -0.836 14.344 -9.891 1 98.06 227 ILE A C 1
ATOM 1839 O O . ILE A 1 227 ? -1.641 13.43 -10.086 1 98.06 227 ILE A O 1
ATOM 1843 N N . ILE A 1 228 ? 0.226 14.586 -10.633 1 94.88 228 ILE A N 1
ATOM 1844 C CA . ILE A 1 228 ? 0.594 13.672 -11.703 1 94.88 228 ILE A CA 1
ATOM 1845 C C . ILE A 1 228 ? 1.717 12.75 -11.234 1 94.88 228 ILE A C 1
ATOM 1847 O O . ILE A 1 228 ? 2.83 13.203 -10.969 1 94.88 228 ILE A O 1
ATOM 1851 N N . ILE A 1 229 ? 1.391 11.461 -11.102 1 95.56 229 ILE A N 1
ATOM 1852 C CA . ILE A 1 229 ? 2.438 10.508 -10.75 1 95.56 229 ILE A CA 1
ATOM 1853 C C . ILE A 1 229 ? 3.127 10.008 -12.016 1 95.56 229 ILE A C 1
ATOM 1855 O O . ILE A 1 229 ? 2.508 9.945 -13.086 1 95.56 229 ILE A O 1
ATOM 1859 N N . PRO A 1 230 ? 4.395 9.688 -11.969 1 92.06 230 PRO A N 1
ATOM 1860 C CA . PRO A 1 230 ? 5.082 9.18 -13.156 1 92.06 230 PRO A CA 1
ATOM 1861 C C . PRO A 1 230 ? 4.402 7.945 -13.75 1 92.06 230 PRO A C 1
ATOM 1863 O O . PRO A 1 230 ? 3.988 7.051 -13.008 1 92.06 230 PRO A O 1
ATOM 1866 N N . HIS A 1 231 ? 4.258 7.945 -15.078 1 93.12 231 HIS A N 1
ATOM 1867 C CA . HIS A 1 231 ? 3.582 6.859 -15.781 1 93.12 231 HIS A CA 1
ATOM 1868 C C . HIS A 1 231 ? 4.531 5.691 -16.031 1 93.12 231 HIS A C 1
ATOM 1870 O O . HIS A 1 231 ? 5.078 5.555 -17.125 1 93.12 231 HIS A O 1
ATOM 1876 N N . LYS A 1 232 ? 4.688 4.801 -15.047 1 92.5 232 LYS A N 1
ATOM 1877 C CA . LYS A 1 232 ? 5.707 3.76 -15.141 1 92.5 232 LYS A CA 1
ATOM 1878 C C . LYS A 1 232 ? 5.07 2.387 -15.336 1 92.5 232 LYS A C 1
ATOM 1880 O O . LYS A 1 232 ? 5.738 1.445 -15.773 1 92.5 232 LYS A O 1
ATOM 1885 N N . GLU A 1 233 ? 3.84 2.223 -14.992 1 94.19 233 GLU A N 1
ATOM 1886 C CA . GLU A 1 233 ? 3.107 0.966 -15.117 1 94.19 233 GLU A CA 1
ATOM 1887 C C . GLU A 1 233 ? 2.271 0.937 -16.391 1 94.19 233 GLU A C 1
ATOM 1889 O O . GLU A 1 233 ? 1.243 1.611 -16.484 1 94.19 233 GLU A O 1
ATOM 1894 N N . LYS A 1 234 ? 2.658 0.102 -17.312 1 90.25 234 LYS A N 1
ATOM 1895 C CA . LYS A 1 234 ? 2.008 0.053 -18.625 1 90.25 234 LYS A CA 1
ATOM 1896 C C . LYS A 1 234 ? 0.903 -0.999 -18.641 1 90.25 234 LYS A C 1
ATOM 1898 O O . LYS A 1 234 ? 0.655 -1.672 -17.641 1 90.25 234 LYS A O 1
ATOM 1903 N N . ASP A 1 235 ? 0.212 -1.13 -19.781 1 88.25 235 ASP A N 1
ATOM 1904 C CA . ASP A 1 235 ? -0.977 -1.97 -19.891 1 88.25 235 ASP A CA 1
ATOM 1905 C C . ASP A 1 235 ? -0.615 -3.449 -19.781 1 88.25 235 ASP A C 1
ATOM 1907 O O . ASP A 1 235 ? -1.415 -4.258 -19.297 1 88.25 235 ASP A O 1
ATOM 1911 N N . GLU A 1 236 ? 0.565 -3.812 -20.172 1 87.44 236 GLU A N 1
ATOM 1912 C CA . GLU A 1 236 ? 0.98 -5.215 -20.172 1 87.44 236 GLU A CA 1
ATOM 1913 C C . GLU A 1 236 ? 1.456 -5.652 -18.797 1 87.44 236 GLU A C 1
ATOM 1915 O O . GLU A 1 236 ? 2.113 -6.688 -18.656 1 87.44 236 GLU A O 1
ATOM 1920 N N . LYS A 1 237 ? 1.093 -4.957 -17.812 1 89.31 237 LYS A N 1
ATOM 1921 C CA . LYS A 1 237 ? 1.55 -5.215 -16.453 1 89.31 237 LYS A CA 1
ATOM 1922 C C . LYS A 1 237 ? 1.037 -6.559 -15.945 1 89.31 237 LYS A C 1
ATOM 1924 O O . LYS A 1 237 ? -0.048 -7 -16.328 1 89.31 237 LYS A O 1
ATOM 1929 N N . ILE A 1 238 ? 1.864 -7.066 -15 1 90 238 ILE A N 1
ATOM 1930 C CA . ILE A 1 238 ? 1.489 -8.297 -14.312 1 90 238 ILE A CA 1
ATOM 1931 C C . ILE A 1 238 ? 0.389 -8.008 -13.297 1 90 238 ILE A C 1
ATOM 1933 O O . ILE A 1 238 ? -0.54 -8.797 -13.125 1 90 238 ILE A O 1
ATOM 1937 N N . ALA A 1 239 ? 0.449 -6.961 -12.625 1 95.31 239 ALA A N 1
ATOM 1938 C CA . ALA A 1 239 ? -0.508 -6.484 -11.625 1 95.31 239 ALA A CA 1
ATOM 1939 C C . ALA A 1 239 ? -0.305 -5 -11.344 1 95.31 239 ALA A C 1
ATOM 1941 O O . ALA A 1 239 ? 0.672 -4.398 -11.797 1 95.31 239 ALA A O 1
ATOM 1942 N N . THR A 1 240 ? -1.225 -4.465 -10.602 1 96.06 240 THR A N 1
ATOM 1943 C CA . THR A 1 240 ? -1.175 -3.041 -10.273 1 96.06 240 THR A CA 1
ATOM 1944 C C . THR A 1 240 ? -0.345 -2.801 -9.016 1 96.06 240 THR A C 1
ATOM 1946 O O . THR A 1 240 ? -0.842 -2.242 -8.039 1 96.06 240 THR A O 1
ATOM 1949 N N . PHE A 1 241 ? 0.976 -3.182 -9.094 1 97.44 241 PHE A N 1
ATOM 1950 C CA . PHE A 1 241 ? 1.861 -2.992 -7.953 1 97.44 241 PHE A CA 1
ATOM 1951 C C . PHE A 1 241 ? 2.23 -1.522 -7.789 1 97.44 241 PHE A C 1
ATOM 1953 O O . PHE A 1 241 ? 1.991 -0.93 -6.734 1 97.44 241 PHE A O 1
ATOM 1960 N N . TYR A 1 242 ? 2.715 -0.942 -8.836 1 97.25 242 TYR A N 1
ATOM 1961 C CA . TYR A 1 242 ? 3.199 0.434 -8.828 1 97.25 242 TYR A CA 1
ATOM 1962 C C . TYR A 1 242 ? 2.057 1.411 -8.578 1 97.25 242 TYR A C 1
ATOM 1964 O O . TYR A 1 242 ? 2.125 2.232 -7.656 1 97.25 242 TYR A O 1
ATOM 1972 N N . SER A 1 243 ? 1.023 1.319 -9.328 1 97.06 243 SER A N 1
ATOM 1973 C CA . SER A 1 243 ? -0.065 2.291 -9.273 1 97.06 243 SER A CA 1
ATOM 1974 C C . SER A 1 243 ? -0.742 2.287 -7.91 1 97.06 243 SER A C 1
ATOM 1976 O O . SER A 1 243 ? -0.987 3.348 -7.328 1 97.06 243 SER A O 1
ATOM 1978 N N . GLN A 1 244 ? -1.026 1.085 -7.387 1 97.62 244 GLN A N 1
ATOM 1979 C CA . GLN A 1 244 ? -1.693 0.999 -6.094 1 97.62 244 GLN A CA 1
ATOM 1980 C C . GLN A 1 244 ? -0.8 1.534 -4.977 1 97.62 244 GLN A C 1
ATOM 1982 O O . GLN A 1 244 ? -1.271 2.236 -4.078 1 97.62 244 GLN A O 1
ATOM 1987 N N . LEU A 1 245 ? 0.49 1.175 -5.051 1 98.19 245 LEU A N 1
ATOM 1988 C CA . LEU A 1 245 ? 1.412 1.714 -4.059 1 98.19 245 LEU A CA 1
ATOM 1989 C C . LEU A 1 245 ? 1.492 3.234 -4.16 1 98.19 245 LEU A C 1
ATOM 1991 O O . LEU A 1 245 ? 1.506 3.928 -3.139 1 98.19 245 LEU A O 1
ATOM 1995 N N . ALA A 1 246 ? 1.603 3.719 -5.355 1 98.12 246 ALA A N 1
ATOM 1996 C CA . ALA A 1 246 ? 1.705 5.16 -5.582 1 98.12 246 ALA A CA 1
ATOM 1997 C C . ALA A 1 246 ? 0.504 5.895 -4.992 1 98.12 246 ALA A C 1
ATOM 1999 O O . ALA A 1 246 ? 0.665 6.879 -4.27 1 98.12 246 ALA A O 1
ATOM 2000 N N . PHE A 1 247 ? -0.706 5.395 -5.285 1 98.38 247 PHE A N 1
ATOM 2001 C CA . PHE A 1 247 ? -1.921 6.02 -4.781 1 98.38 247 PHE A CA 1
ATOM 2002 C C . PHE A 1 247 ? -1.979 5.941 -3.26 1 98.38 247 PHE A C 1
ATOM 2004 O O . PHE A 1 247 ? -2.271 6.934 -2.592 1 98.38 247 PHE A O 1
ATOM 2011 N N . ASN A 1 248 ? -1.701 4.754 -2.744 1 98.44 248 ASN A N 1
ATOM 2012 C CA . ASN A 1 248 ? -1.732 4.586 -1.296 1 98.44 248 ASN A CA 1
ATOM 2013 C C . ASN A 1 248 ? -0.737 5.512 -0.602 1 98.44 248 ASN A C 1
ATOM 2015 O O . ASN A 1 248 ? -1.038 6.074 0.451 1 98.44 248 ASN A O 1
ATOM 2019 N N . TYR A 1 249 ? 0.381 5.645 -1.199 1 98.69 249 TYR A N 1
ATOM 2020 C CA . TYR A 1 249 ? 1.439 6.473 -0.628 1 98.69 249 TYR A CA 1
ATOM 2021 C C . TYR A 1 249 ? 1.036 7.941 -0.615 1 98.69 249 TYR A C 1
ATOM 2023 O O . TYR A 1 249 ? 1.118 8.602 0.422 1 98.69 249 TYR A O 1
ATOM 2031 N N . ILE A 1 250 ? 0.562 8.445 -1.704 1 98.75 250 ILE A N 1
ATOM 2032 C CA . ILE A 1 250 ? 0.148 9.844 -1.824 1 98.75 250 ILE A CA 1
ATOM 2033 C C . ILE A 1 250 ? -1.017 10.117 -0.875 1 98.75 250 ILE A C 1
ATOM 2035 O O . ILE A 1 250 ? -1.028 11.133 -0.175 1 98.75 250 ILE A O 1
ATOM 2039 N N . LEU A 1 251 ? -1.966 9.203 -0.848 1 98.88 251 LEU A N 1
ATOM 2040 C CA . LEU A 1 251 ? -3.135 9.383 0.008 1 98.88 251 LEU A CA 1
ATOM 2041 C C . LEU A 1 251 ? -2.744 9.312 1.48 1 98.88 251 LEU A C 1
ATOM 2043 O O . LEU A 1 251 ? -3.35 9.984 2.32 1 98.88 251 LEU A O 1
ATOM 2047 N N . SER A 1 252 ? -1.654 8.492 1.787 1 98.62 252 SER A N 1
ATOM 2048 C CA . SER A 1 252 ? -1.145 8.461 3.154 1 98.62 252 SER A CA 1
ATOM 2049 C C . SER A 1 252 ? -0.544 9.812 3.547 1 98.62 252 SER A C 1
ATOM 2051 O O . SER A 1 252 ? -0.707 10.266 4.68 1 98.62 252 SER A O 1
ATOM 2053 N N . ILE A 1 253 ? 0.109 10.422 2.645 1 98.44 253 ILE A N 1
ATOM 2054 C CA . ILE A 1 253 ? 0.668 11.75 2.883 1 98.44 253 ILE A CA 1
ATOM 2055 C C . ILE A 1 253 ? -0.461 12.758 3.09 1 98.44 253 ILE A C 1
ATOM 2057 O O . ILE A 1 253 ? -0.433 13.547 4.039 1 98.44 253 ILE A O 1
ATOM 2061 N N . ILE A 1 254 ? -1.458 12.727 2.221 1 98.81 254 ILE A N 1
ATOM 2062 C CA . ILE A 1 254 ? -2.602 13.625 2.318 1 98.81 254 ILE A CA 1
ATOM 2063 C C . ILE A 1 254 ? -3.303 13.422 3.66 1 98.81 254 ILE A C 1
ATOM 2065 O O . ILE A 1 254 ? -3.629 14.391 4.348 1 98.81 254 ILE A O 1
ATOM 2069 N N . TYR A 1 255 ? -3.537 12.156 4.02 1 98.62 255 TYR A N 1
ATOM 2070 C CA . TYR A 1 255 ? -4.133 11.859 5.32 1 98.62 255 TYR A CA 1
ATOM 2071 C C . TYR A 1 255 ? -3.328 12.5 6.445 1 98.62 255 TYR A C 1
ATOM 2073 O O . TYR A 1 255 ? -3.898 13.102 7.355 1 98.62 255 TYR A O 1
ATOM 2081 N N . SER A 1 256 ? -2.023 12.297 6.387 1 97.88 256 SER A N 1
ATOM 2082 C CA . SER A 1 256 ? -1.141 12.789 7.441 1 97.88 256 SER A CA 1
ATOM 2083 C C . SER A 1 256 ? -1.231 14.305 7.582 1 97.88 256 SER A C 1
ATOM 2085 O O . SER A 1 256 ? -1.243 14.828 8.695 1 97.88 256 SER A O 1
ATOM 2087 N N . LEU A 1 257 ? -1.308 14.969 6.496 1 97.75 257 LEU A N 1
ATOM 2088 C CA . LEU A 1 257 ? -1.378 16.422 6.52 1 97.75 257 LEU A CA 1
ATOM 2089 C C . LEU A 1 257 ? -2.746 16.891 6.996 1 97.75 257 LEU A C 1
ATOM 2091 O O . LEU A 1 257 ? -2.852 17.906 7.691 1 97.75 257 LEU A O 1
ATOM 2095 N N . ILE A 1 258 ? -3.838 16.203 6.621 1 97.94 258 ILE A N 1
ATOM 2096 C CA . ILE A 1 258 ? -5.164 16.516 7.145 1 97.94 258 ILE A CA 1
ATOM 2097 C C . ILE A 1 258 ? -5.188 16.281 8.656 1 97.94 258 ILE A C 1
ATOM 2099 O O . ILE A 1 258 ? -5.727 17.109 9.406 1 97.94 258 ILE A O 1
ATOM 2103 N N . TYR A 1 259 ? -4.609 15.109 9.016 1 96.81 259 TYR A N 1
ATOM 2104 C CA . TYR A 1 259 ? -4.52 14.781 10.438 1 96.81 259 TYR A CA 1
ATOM 2105 C C . TYR A 1 259 ? -3.836 15.898 11.211 1 96.81 259 TYR A C 1
ATOM 2107 O O . TYR A 1 259 ? -4.324 16.312 12.266 1 96.81 259 TYR A O 1
ATOM 2115 N N . LYS A 1 260 ? -2.766 16.359 10.672 1 93.56 260 LYS A N 1
ATOM 2116 C CA . LYS A 1 260 ? -1.995 17.438 11.297 1 93.56 260 LYS A CA 1
ATOM 2117 C C . LYS A 1 260 ? -2.84 18.688 11.453 1 93.56 260 LYS A C 1
ATOM 2119 O O . LYS A 1 260 ? -2.748 19.391 12.477 1 93.56 260 LYS A O 1
ATOM 2124 N N . ARG A 1 261 ? -3.652 18.969 10.562 1 93.44 261 ARG A N 1
ATOM 2125 C CA . ARG A 1 261 ? -4.469 20.188 10.547 1 93.44 261 ARG A CA 1
ATOM 2126 C C . ARG A 1 261 ? -5.59 20.109 11.578 1 93.44 261 ARG A C 1
ATOM 2128 O O . ARG A 1 261 ? -6.109 21.125 12.023 1 93.44 261 ARG A O 1
ATOM 2135 N N . ASN A 1 262 ? -5.953 18.938 11.969 1 90.06 262 ASN A N 1
ATOM 2136 C CA . ASN A 1 262 ? -7.125 18.781 12.828 1 90.06 262 ASN A CA 1
ATOM 2137 C C . ASN A 1 262 ? -6.734 18.359 14.242 1 90.06 262 ASN A C 1
ATOM 2139 O O . ASN A 1 262 ? -7.602 18.078 15.07 1 90.06 262 ASN A O 1
ATOM 2143 N N . LYS A 1 263 ? -5.516 18 14.539 1 77.5 263 LYS A N 1
ATOM 2144 C CA . LYS A 1 263 ? -5.09 17.656 15.898 1 77.5 263 LYS A CA 1
ATOM 2145 C C . LYS A 1 263 ? -4.789 18.906 16.719 1 77.5 263 LYS A C 1
ATOM 2147 O O . LYS A 1 263 ? -4.57 18.828 17.922 1 77.5 263 LYS A O 1
ATOM 2152 N N . HIS A 1 264 ? -5.551 20.078 16.547 1 53 264 HIS A N 1
ATOM 2153 C CA . HIS A 1 264 ? -5.453 21.125 17.547 1 53 264 HIS A CA 1
ATOM 2154 C C . HIS A 1 264 ? -6.246 20.781 18.797 1 53 264 HIS A C 1
ATOM 2156 O O . HIS A 1 264 ? -7.246 20.062 18.734 1 53 264 HIS A O 1
ATOM 2162 N N . MET B 1 1 ? 31.844 16.203 17.516 1 48.84 1 MET B N 1
ATOM 2163 C CA . MET B 1 1 ? 30.859 15.594 18.391 1 48.84 1 MET B CA 1
ATOM 2164 C C . MET B 1 1 ? 29.453 16.031 18.016 1 48.84 1 MET B C 1
ATOM 2166 O O . MET B 1 1 ? 29.203 17.219 17.797 1 48.84 1 MET B O 1
ATOM 2170 N N . SER B 1 2 ? 28.594 15.164 17.75 1 62.12 2 SER B N 1
ATOM 2171 C CA . SER B 1 2 ? 27.234 15.516 17.344 1 62.12 2 SER B CA 1
ATOM 2172 C C . SER B 1 2 ? 26.531 16.312 18.438 1 62.12 2 SER B C 1
ATOM 2174 O O . SER B 1 2 ? 26.922 16.266 19.609 1 62.12 2 SER B O 1
ATOM 2176 N N . LEU B 1 3 ? 25.688 17.234 18.062 1 74 3 LEU B N 1
ATOM 2177 C CA . LEU B 1 3 ? 24.922 18.016 19.016 1 74 3 LEU B CA 1
ATOM 2178 C C . LEU B 1 3 ? 24.391 17.125 20.141 1 74 3 LEU B C 1
ATOM 2180 O O . LEU B 1 3 ? 24.422 17.516 21.312 1 74 3 LEU B O 1
ATOM 2184 N N . ILE B 1 4 ? 24.141 15.875 19.688 1 68 4 ILE B N 1
ATOM 2185 C CA . ILE B 1 4 ? 23.594 14.945 20.656 1 68 4 ILE B CA 1
ATOM 2186 C C . ILE B 1 4 ? 24.688 14.469 21.609 1 68 4 ILE B C 1
ATOM 2188 O O . ILE B 1 4 ? 24.453 14.312 22.812 1 68 4 ILE B O 1
ATOM 2192 N N . ASP B 1 5 ? 25.766 14.312 21.094 1 71.44 5 ASP B N 1
ATOM 2193 C CA . ASP B 1 5 ? 26.906 13.953 21.922 1 71.44 5 ASP B CA 1
ATOM 2194 C C . ASP B 1 5 ? 27.25 15.062 22.906 1 71.44 5 ASP B C 1
ATOM 2196 O O . ASP B 1 5 ? 27.531 14.797 24.078 1 71.44 5 ASP B O 1
ATOM 2200 N N . ASN B 1 6 ? 27.188 16.234 22.453 1 77.94 6 ASN B N 1
ATOM 2201 C CA . ASN B 1 6 ? 27.5 17.391 23.281 1 77.94 6 ASN B CA 1
ATOM 2202 C C . ASN B 1 6 ? 26.453 17.594 24.375 1 77.94 6 ASN B C 1
ATOM 2204 O O . ASN B 1 6 ? 26.797 17.938 25.516 1 77.94 6 ASN B O 1
ATOM 2208 N N . LEU B 1 7 ? 25.172 17.266 24 1 81.5 7 LEU B N 1
ATOM 2209 C CA . LEU B 1 7 ? 24.078 17.375 24.953 1 81.5 7 LEU B CA 1
ATOM 2210 C C . LEU B 1 7 ? 24.188 16.312 26.047 1 81.5 7 LEU B C 1
ATOM 2212 O O . LEU B 1 7 ? 23.734 16.516 27.172 1 81.5 7 LEU B O 1
ATOM 2216 N N . SER B 1 8 ? 24.828 15.289 25.672 1 78.19 8 SER B N 1
ATOM 2217 C CA . SER B 1 8 ? 24.938 14.18 26.625 1 78.19 8 SER B CA 1
ATOM 2218 C C . SER B 1 8 ? 26.188 14.305 27.469 1 78.19 8 SER B C 1
ATOM 2220 O O . SER B 1 8 ? 26.406 13.516 28.391 1 78.19 8 SER B O 1
ATOM 2222 N N . ASN B 1 9 ? 26.984 15.234 27.172 1 79.31 9 ASN B N 1
ATOM 2223 C CA . ASN B 1 9 ? 28.188 15.469 27.969 1 79.31 9 ASN B CA 1
ATOM 2224 C C . ASN B 1 9 ? 27.875 16.266 29.234 1 79.31 9 ASN B C 1
ATOM 2226 O O . ASN B 1 9 ? 27.938 17.484 29.234 1 79.31 9 ASN B O 1
ATOM 2230 N N . GLU B 1 10 ? 27.531 15.586 30.281 1 79.81 10 GLU B N 1
ATOM 2231 C CA . GLU B 1 10 ? 27.078 16.188 31.531 1 79.81 10 GLU B CA 1
ATOM 2232 C C . GLU B 1 10 ? 28.156 17.078 32.125 1 79.81 10 GLU B C 1
ATOM 2234 O O . GLU B 1 10 ? 27.844 17.984 32.906 1 79.81 10 GLU B O 1
ATOM 2239 N N . LYS B 1 11 ? 29.422 16.969 31.859 1 84.5 11 LYS B N 1
ATOM 2240 C CA . LYS B 1 11 ? 30.516 17.734 32.438 1 84.5 11 LYS B CA 1
ATOM 2241 C C . LYS B 1 11 ? 30.5 19.188 31.953 1 84.5 11 LYS B C 1
ATOM 2243 O O . LYS B 1 11 ? 31.078 20.062 32.562 1 84.5 11 LYS B O 1
ATOM 2248 N N . LEU B 1 12 ? 29.781 19.422 30.891 1 84 12 LEU B N 1
ATOM 2249 C CA . LEU B 1 12 ? 29.766 20.734 30.266 1 84 12 LEU B CA 1
ATOM 2250 C C . LEU B 1 12 ? 28.703 21.625 30.906 1 84 12 LEU B C 1
ATOM 2252 O O . LEU B 1 12 ? 28.688 22.844 30.688 1 84 12 LEU B O 1
ATOM 2256 N N . PHE B 1 13 ? 27.844 21.062 31.781 1 89.88 13 PHE B N 1
ATOM 2257 C CA . PHE B 1 13 ? 26.656 21.797 32.219 1 89.88 13 PHE B CA 1
ATOM 2258 C C . PHE B 1 13 ? 26.516 21.781 33.719 1 89.88 13 PHE B C 1
ATOM 2260 O O . PHE B 1 13 ? 27 20.844 34.375 1 89.88 13 PHE B O 1
ATOM 2267 N N . THR B 1 14 ? 25.938 22.812 34.344 1 89.75 14 THR B N 1
ATOM 2268 C CA . THR B 1 14 ? 25.578 22.844 35.75 1 89.75 14 THR B CA 1
ATOM 2269 C C . THR B 1 14 ? 24.375 21.922 36.031 1 89.75 14 THR B C 1
ATOM 2271 O O . THR B 1 14 ? 23.734 21.438 35.094 1 89.75 14 THR B O 1
ATOM 2274 N N . LYS B 1 15 ? 24.109 21.688 37.25 1 88 15 LYS B N 1
ATOM 2275 C CA . LYS B 1 15 ? 23 20.828 37.625 1 88 15 LYS B CA 1
ATOM 2276 C C . LYS B 1 15 ? 21.688 21.344 37.094 1 88 15 LYS B C 1
ATOM 2278 O O . LYS B 1 15 ? 20.859 20.578 36.594 1 88 15 LYS B O 1
ATOM 2283 N N . SER B 1 16 ? 21.5 22.672 37.188 1 87.5 16 SER B N 1
ATOM 2284 C CA . SER B 1 16 ? 20.266 23.266 36.688 1 87.5 16 SER B CA 1
ATOM 2285 C C . SER B 1 16 ? 20.172 23.141 35.156 1 87.5 16 SER B C 1
ATOM 2287 O O . SER B 1 16 ? 19.094 22.891 34.625 1 87.5 16 SER B O 1
ATOM 2289 N N . GLU B 1 17 ? 21.281 23.312 34.469 1 92.25 17 GLU B N 1
ATOM 2290 C CA . GLU B 1 17 ? 21.312 23.172 33 1 92.25 17 GLU B CA 1
ATOM 2291 C C . GLU B 1 17 ? 21.062 21.734 32.594 1 92.25 17 GLU B C 1
ATOM 2293 O O . GLU B 1 17 ? 20.406 21.484 31.578 1 92.25 17 GLU B O 1
ATOM 2298 N N . ILE B 1 18 ? 21.516 20.812 33.375 1 90.56 18 ILE B N 1
ATOM 2299 C CA . ILE B 1 18 ? 21.328 19.391 33.062 1 90.56 18 ILE B CA 1
ATOM 2300 C C . ILE B 1 18 ? 19.844 19.047 33.094 1 90.56 18 ILE B C 1
ATOM 2302 O O . ILE B 1 18 ? 19.344 18.281 32.281 1 90.56 18 ILE B O 1
ATOM 2306 N N . GLU B 1 19 ? 19.125 19.641 33.969 1 88.69 19 GLU B N 1
ATOM 2307 C CA . GLU B 1 19 ? 17.672 19.422 34.062 1 88.69 19 GLU B CA 1
ATOM 2308 C C . GLU B 1 19 ? 16.969 19.906 32.781 1 88.69 19 GLU B C 1
ATOM 2310 O O . GLU B 1 19 ? 16.062 19.234 32.281 1 88.69 19 GLU B O 1
ATOM 2315 N N . VAL B 1 20 ? 17.406 21.016 32.312 1 92.19 20 VAL B N 1
ATOM 2316 C CA . VAL B 1 20 ? 16.859 21.578 31.078 1 92.19 20 VAL B CA 1
ATOM 2317 C C . VAL B 1 20 ? 17.188 20.656 29.891 1 92.19 20 VAL B C 1
ATOM 2319 O O . VAL B 1 20 ? 16.297 20.328 29.094 1 92.19 20 VAL B O 1
ATOM 2322 N N . ILE B 1 21 ? 18.422 20.188 29.844 1 89.31 21 ILE B N 1
ATOM 2323 C CA . ILE B 1 21 ? 18.891 19.328 28.766 1 89.31 21 ILE B CA 1
ATOM 2324 C C . ILE B 1 21 ? 18.141 18 28.781 1 89.31 21 ILE B C 1
ATOM 2326 O O . ILE B 1 21 ? 17.719 17.5 27.719 1 89.31 21 ILE B O 1
ATOM 2330 N N . ASN B 1 22 ? 17.922 17.5 29.953 1 84.75 22 ASN B N 1
ATOM 2331 C CA . ASN B 1 22 ? 17.172 16.25 30.078 1 84.75 22 ASN B CA 1
ATOM 2332 C C . ASN B 1 22 ? 15.734 16.422 29.578 1 84.75 22 ASN B C 1
ATOM 2334 O O . ASN B 1 22 ? 15.203 15.547 28.891 1 84.75 22 ASN B O 1
ATOM 2338 N N . PHE B 1 23 ? 15.219 17.516 29.922 1 86.06 23 PHE B N 1
ATOM 2339 C CA . PHE B 1 23 ? 13.875 17.797 29.422 1 86.06 23 PHE B CA 1
ATOM 2340 C C . PHE B 1 23 ? 13.852 17.875 27.906 1 86.06 23 PHE B C 1
ATOM 2342 O O . PHE B 1 23 ? 12.969 17.312 27.266 1 86.06 23 PHE B O 1
ATOM 2349 N N . ILE B 1 24 ? 14.828 18.562 27.312 1 85.94 24 ILE B N 1
ATOM 2350 C CA . ILE B 1 24 ? 14.938 18.719 25.875 1 85.94 24 ILE B CA 1
ATOM 2351 C C . ILE B 1 24 ? 15.078 17.359 25.203 1 85.94 24 ILE B C 1
ATOM 2353 O O . ILE B 1 24 ? 14.391 17.078 24.219 1 85.94 24 ILE B O 1
ATOM 2357 N N . LYS B 1 25 ? 15.898 16.531 25.828 1 78.88 25 LYS B N 1
ATOM 2358 C CA . LYS B 1 25 ? 16.156 15.211 25.266 1 78.88 25 LYS B CA 1
ATOM 2359 C C . LYS B 1 25 ? 14.906 14.328 25.359 1 78.88 25 LYS B C 1
ATOM 2361 O O . LYS B 1 25 ? 14.625 13.539 24.453 1 78.88 25 LYS B O 1
ATOM 2366 N N . GLU B 1 26 ? 14.156 14.516 26.391 1 74.25 26 GLU B N 1
ATOM 2367 C CA . GLU B 1 26 ? 13 13.672 26.672 1 74.25 26 GLU B CA 1
ATOM 2368 C C . GLU B 1 26 ? 11.766 14.156 25.906 1 74.25 26 GLU B C 1
ATOM 2370 O O . GLU B 1 26 ? 10.852 13.375 25.656 1 74.25 26 GLU B O 1
ATOM 2375 N N . ASN B 1 27 ? 11.883 15.461 25.625 1 73.81 27 ASN B N 1
ATOM 2376 C CA . ASN B 1 27 ? 10.703 16.047 25 1 73.81 27 ASN B CA 1
ATOM 2377 C C . ASN B 1 27 ? 11.078 16.844 23.75 1 73.81 27 ASN B C 1
ATOM 2379 O O . ASN B 1 27 ? 10.766 18.031 23.656 1 73.81 27 ASN B O 1
ATOM 2383 N N . PRO B 1 28 ? 11.812 16.203 22.859 1 71.88 28 PRO B N 1
ATOM 2384 C CA . PRO B 1 28 ? 12.344 16.953 21.719 1 71.88 28 PRO B CA 1
ATOM 2385 C C . PRO B 1 28 ? 11.258 17.672 20.922 1 71.88 28 PRO B C 1
ATOM 2387 O O . PRO B 1 28 ? 11.414 18.844 20.562 1 71.88 28 PRO B O 1
ATOM 2390 N N . ASN B 1 29 ? 10.188 17.078 20.781 1 63 29 ASN B N 1
ATOM 2391 C CA . ASN B 1 29 ? 9.125 17.656 19.969 1 63 29 ASN B CA 1
ATOM 2392 C C . ASN 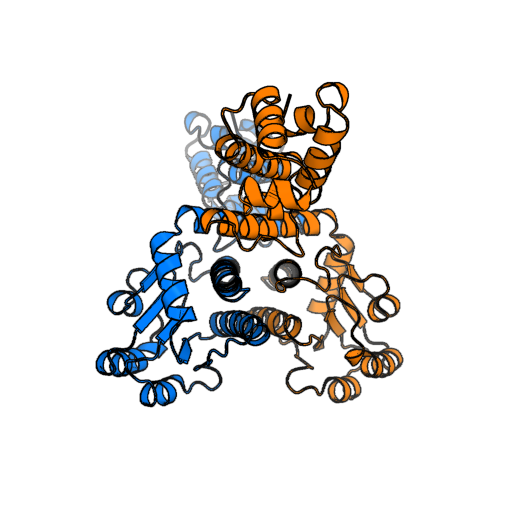B 1 29 ? 8.43 18.812 20.688 1 63 29 ASN B C 1
ATOM 2394 O O . ASN B 1 29 ? 8.062 19.797 20.062 1 63 29 ASN B O 1
ATOM 2398 N N . LEU B 1 30 ? 8.281 18.656 21.906 1 72.12 30 LEU B N 1
ATOM 2399 C CA . LEU B 1 30 ? 7.703 19.719 22.734 1 72.12 30 LEU B CA 1
ATOM 2400 C C . LEU B 1 30 ? 8.586 20.969 22.719 1 72.12 30 LEU B C 1
ATOM 2402 O O . LEU B 1 30 ? 8.086 22.078 22.562 1 72.12 30 LEU B O 1
ATOM 2406 N N . VAL B 1 31 ? 9.797 20.828 22.781 1 79.62 31 VAL B N 1
ATOM 2407 C CA . VAL B 1 31 ? 10.766 21.906 22.891 1 79.62 31 VAL B CA 1
ATOM 2408 C C . VAL B 1 31 ? 10.805 22.688 21.562 1 79.62 31 VAL B C 1
ATOM 2410 O O . VAL B 1 31 ? 10.93 23.906 21.562 1 79.62 31 VAL B O 1
ATOM 2413 N N . LEU B 1 32 ? 10.664 21.953 20.547 1 71.19 32 LEU B N 1
ATOM 2414 C CA . LEU B 1 32 ? 10.758 22.578 19.234 1 71.19 32 LEU B CA 1
ATOM 2415 C C . LEU B 1 32 ? 9.617 23.562 19.016 1 71.19 32 LEU B C 1
ATOM 2417 O O . LEU B 1 32 ? 9.75 24.516 18.25 1 71.19 32 LEU B O 1
ATOM 2421 N N . ASN B 1 33 ? 8.602 23.469 19.766 1 68.69 33 ASN B N 1
ATOM 2422 C CA . ASN B 1 33 ? 7.438 24.344 19.625 1 68.69 33 ASN B CA 1
ATOM 2423 C C . ASN B 1 33 ? 7.34 25.344 20.781 1 68.69 33 ASN B C 1
ATOM 2425 O O . ASN B 1 33 ? 6.383 26.109 20.859 1 68.69 33 ASN B O 1
ATOM 2429 N N . MET B 1 34 ? 8.195 25.297 21.578 1 78.44 34 MET B N 1
ATOM 2430 C CA . MET B 1 34 ? 8.195 26.172 22.734 1 78.44 34 MET B CA 1
ATOM 2431 C C . MET B 1 34 ? 9.008 27.438 22.469 1 78.44 34 MET B C 1
ATOM 2433 O O . MET B 1 34 ? 9.984 27.406 21.719 1 78.44 34 MET B O 1
ATOM 2437 N N . THR B 1 35 ? 8.469 28.562 23.031 1 81.94 35 THR B N 1
ATOM 2438 C CA . THR B 1 35 ? 9.344 29.719 23.156 1 81.94 35 THR B CA 1
ATOM 2439 C C . THR B 1 35 ? 10.352 29.516 24.281 1 81.94 35 THR B C 1
ATOM 2441 O O . THR B 1 35 ? 10.195 28.625 25.109 1 81.94 35 THR B O 1
ATOM 2444 N N . ILE B 1 36 ? 11.383 30.391 24.188 1 90.94 36 ILE B N 1
ATOM 2445 C CA . ILE B 1 36 ? 12.398 30.297 25.234 1 90.94 36 ILE B CA 1
ATOM 2446 C C . ILE B 1 36 ? 11.758 30.484 26.594 1 90.94 36 ILE B C 1
ATOM 2448 O O . ILE B 1 36 ? 12.148 29.844 27.578 1 90.94 36 ILE B O 1
ATOM 2452 N N . GLY B 1 37 ? 10.703 31.391 26.703 1 91.62 37 GLY B N 1
ATOM 2453 C CA . GLY B 1 37 ? 9.992 31.609 27.953 1 91.62 37 GLY B CA 1
ATOM 2454 C C . GLY B 1 37 ? 9.234 30.391 28.438 1 91.62 37 GLY B C 1
ATOM 2455 O O . GLY B 1 37 ? 9.242 30.078 29.625 1 91.62 37 GLY B O 1
ATOM 2456 N N . GLU B 1 38 ? 8.586 29.672 27.609 1 88.5 38 GLU B N 1
ATOM 2457 C CA . GLU B 1 38 ? 7.828 28.469 27.938 1 88.5 38 GLU B CA 1
ATOM 2458 C C . GLU B 1 38 ? 8.75 27.344 28.438 1 88.5 38 GLU B C 1
ATOM 2460 O O . GLU B 1 38 ? 8.422 26.656 29.406 1 88.5 38 GLU B O 1
ATOM 2465 N N . LEU B 1 39 ? 9.82 27.141 27.688 1 93.06 39 LEU B N 1
ATOM 2466 C CA . LEU B 1 39 ? 10.789 26.141 28.109 1 93.06 39 LEU B CA 1
ATOM 2467 C C . LEU B 1 39 ? 11.344 26.469 29.484 1 93.06 39 LEU B C 1
ATOM 2469 O O . LEU B 1 39 ? 11.484 25.578 30.328 1 93.06 39 LEU B O 1
ATOM 2473 N N . ALA B 1 40 ? 11.617 27.75 29.781 1 93.81 40 ALA B N 1
ATOM 2474 C CA . ALA B 1 40 ? 12.094 28.203 31.078 1 93.81 40 ALA B CA 1
ATOM 2475 C C . ALA B 1 40 ? 11.094 27.859 32.188 1 93.81 40 ALA B C 1
ATOM 2477 O O . ALA B 1 40 ? 11.469 27.359 33.25 1 93.81 40 ALA B O 1
ATOM 2478 N N . ASN B 1 41 ? 9.836 28.094 31.875 1 91.12 41 ASN B N 1
ATOM 2479 C CA . ASN B 1 41 ? 8.781 27.828 32.844 1 91.12 41 ASN B CA 1
ATOM 2480 C C . ASN B 1 41 ? 8.633 26.328 33.125 1 91.12 41 ASN B C 1
ATOM 2482 O O . ASN B 1 41 ? 8.484 25.922 34.281 1 91.12 41 ASN B O 1
ATOM 2486 N N . GLN B 1 42 ? 8.758 25.516 32.125 1 86.31 42 GLN B N 1
ATOM 2487 C CA . GLN B 1 42 ? 8.547 24.078 32.219 1 86.31 42 GLN B CA 1
ATOM 2488 C C . GLN B 1 42 ? 9.703 23.406 32.969 1 86.31 42 GLN B C 1
ATOM 2490 O O . GLN B 1 42 ? 9.523 22.375 33.594 1 86.31 42 GLN B O 1
ATOM 2495 N N . THR B 1 43 ? 10.766 23.953 32.781 1 92.25 43 THR B N 1
ATOM 2496 C CA . THR B 1 43 ? 11.953 23.359 33.375 1 92.25 43 THR B CA 1
ATOM 2497 C C . THR B 1 43 ? 12.344 24.078 34.656 1 92.25 43 THR B C 1
ATOM 2499 O O . THR B 1 43 ? 13.422 23.844 35.219 1 92.25 43 THR B O 1
ATOM 2502 N N . PHE B 1 44 ? 11.492 25.047 35.094 1 90.19 44 PHE B N 1
ATOM 2503 C CA . PHE B 1 44 ? 11.734 25.828 36.281 1 90.19 44 PHE B CA 1
ATOM 2504 C C . PHE B 1 44 ? 13.109 26.484 36.25 1 90.19 44 PHE B C 1
ATOM 2506 O O . PHE B 1 44 ? 13.859 26.422 37.219 1 90.19 44 PHE B O 1
ATOM 2513 N N . SER B 1 45 ? 13.438 26.938 35.125 1 91.69 45 SER B N 1
ATOM 2514 C CA . SER B 1 45 ? 14.688 27.656 34.906 1 91.69 45 SER B CA 1
ATOM 2515 C C . SER B 1 45 ? 14.43 29.062 34.406 1 91.69 45 SER B C 1
ATOM 2517 O O . SER B 1 45 ? 13.312 29.562 34.469 1 91.69 45 SER B O 1
ATOM 2519 N N . SER B 1 46 ? 15.43 29.828 33.969 1 91.69 46 SER B N 1
ATOM 2520 C CA . SER B 1 46 ? 15.32 31.188 33.406 1 91.69 46 SER B CA 1
ATOM 2521 C C . SER B 1 46 ? 15.695 31.219 31.938 1 91.69 46 SER B C 1
ATOM 2523 O O . SER B 1 46 ? 16.359 30.312 31.453 1 91.69 46 SER B O 1
ATOM 2525 N N . ASN B 1 47 ? 15.234 32.25 31.312 1 93.38 47 ASN B N 1
ATOM 2526 C CA . ASN B 1 47 ? 15.641 32.438 29.922 1 93.38 47 ASN B CA 1
ATOM 2527 C C . ASN B 1 47 ? 17.156 32.5 29.797 1 93.38 47 ASN B C 1
ATOM 2529 O O . ASN B 1 47 ? 17.734 31.984 28.844 1 93.38 47 ASN B O 1
ATOM 2533 N N . THR B 1 48 ? 17.797 33.094 30.828 1 92.69 48 THR B N 1
ATOM 2534 C CA . THR B 1 48 ? 19.25 33.25 30.828 1 92.69 48 THR B CA 1
ATOM 2535 C C . THR B 1 48 ? 19.938 31.891 30.875 1 92.69 48 THR B C 1
ATOM 2537 O O . THR B 1 48 ? 20.938 31.672 30.188 1 92.69 48 THR B O 1
ATOM 2540 N N . THR B 1 49 ? 19.438 30.969 31.656 1 93.5 49 THR B N 1
ATOM 2541 C CA . THR B 1 49 ? 19.969 29.609 31.766 1 93.5 49 THR B CA 1
ATOM 2542 C C . THR B 1 49 ? 19.938 28.906 30.406 1 93.5 49 THR B C 1
ATOM 2544 O O . THR B 1 49 ? 20.906 28.25 30.016 1 93.5 49 THR B O 1
ATOM 2547 N N . ILE B 1 50 ? 18.844 29.094 29.656 1 93.94 50 ILE B N 1
ATOM 2548 C CA . ILE B 1 50 ? 18.672 28.422 28.375 1 93.94 50 ILE B CA 1
ATOM 2549 C C . ILE B 1 50 ? 19.625 29.031 27.344 1 93.94 50 ILE B C 1
ATOM 2551 O O . ILE B 1 50 ? 20.234 28.312 26.562 1 93.94 50 ILE B O 1
ATOM 2555 N N . ILE B 1 51 ? 19.797 30.344 27.391 1 93.19 51 ILE B N 1
ATOM 2556 C CA . ILE B 1 51 ? 20.703 31.031 26.484 1 93.19 51 ILE B CA 1
ATOM 2557 C C . ILE B 1 51 ? 22.141 30.578 26.75 1 93.19 51 ILE B C 1
ATOM 2559 O O . ILE B 1 51 ? 22.906 30.375 25.812 1 93.19 51 ILE B O 1
ATOM 2563 N N . ARG B 1 52 ? 22.516 30.375 28 1 92.94 52 ARG B N 1
ATOM 2564 C CA . ARG B 1 52 ? 23.844 29.891 28.359 1 92.94 52 ARG B CA 1
ATOM 2565 C C . ARG B 1 52 ? 24.094 28.5 27.812 1 92.94 52 ARG B C 1
ATOM 2567 O O . ARG B 1 52 ? 25.203 28.203 27.328 1 92.94 52 ARG B O 1
ATOM 2574 N N . ILE B 1 53 ? 23.109 27.594 27.906 1 92.38 53 ILE B N 1
ATOM 2575 C CA . ILE B 1 53 ? 23.219 26.25 27.344 1 92.38 53 ILE B CA 1
ATOM 2576 C C . ILE B 1 53 ? 23.484 26.344 25.844 1 92.38 53 ILE B C 1
ATOM 2578 O O . ILE B 1 53 ? 24.391 25.688 25.328 1 92.38 53 ILE B O 1
ATOM 2582 N N . CYS B 1 54 ? 22.734 27.188 25.156 1 92.25 54 CYS B N 1
ATOM 2583 C CA . CYS B 1 54 ? 22.891 27.359 23.719 1 92.25 54 CYS B CA 1
ATOM 2584 C C . CYS B 1 54 ? 24.281 27.844 23.359 1 92.25 54 CYS B C 1
ATOM 2586 O O . CYS B 1 54 ? 24.906 27.328 22.438 1 92.25 54 CYS B O 1
ATOM 2588 N N . LYS B 1 55 ? 24.812 28.797 24.156 1 90.5 55 LYS B N 1
ATOM 2589 C CA . LYS B 1 55 ? 26.141 29.359 23.891 1 90.5 55 LYS B CA 1
ATOM 2590 C C . LYS B 1 55 ? 27.234 28.328 24.141 1 90.5 55 LYS B C 1
ATOM 2592 O O . LYS B 1 55 ? 28.203 28.25 23.359 1 90.5 55 LYS B O 1
ATOM 2597 N N . LYS B 1 56 ? 27.047 27.531 25.188 1 90.19 56 LYS B N 1
ATOM 2598 C CA . LYS B 1 56 ? 28.016 26.469 25.469 1 90.19 56 LYS B CA 1
ATOM 2599 C C . LYS B 1 56 ? 28.094 25.453 24.344 1 90.19 56 LYS B C 1
ATOM 2601 O O . LYS B 1 56 ? 29.141 24.859 24.094 1 90.19 56 LYS B O 1
ATOM 2606 N N . LEU B 1 57 ? 26.969 25.359 23.703 1 88 57 LEU B N 1
ATOM 2607 C CA . LEU B 1 57 ? 26.875 24.391 22.609 1 88 57 LEU B CA 1
ATOM 2608 C C . LEU B 1 57 ? 27.234 25.031 21.281 1 88 57 LEU B C 1
ATOM 2610 O O . LEU B 1 57 ? 27.188 24.391 20.234 1 88 57 LEU B O 1
ATOM 2614 N N . GLY B 1 58 ? 27.562 26.359 21.281 1 84 58 GLY B N 1
ATOM 2615 C CA . GLY B 1 58 ? 28.062 27.047 20.094 1 84 58 GLY B CA 1
ATOM 2616 C C . GLY B 1 58 ? 26.984 27.734 19.297 1 84 58 GLY B C 1
ATOM 2617 O O . GLY B 1 58 ? 27.172 28.062 18.125 1 84 58 GLY B O 1
ATOM 2618 N N . PHE B 1 59 ? 25.859 27.969 19.984 1 87.19 59 PHE B N 1
ATOM 2619 C CA . PHE B 1 59 ? 24.766 28.594 19.25 1 87.19 59 PHE B CA 1
ATOM 2620 C C . PHE B 1 59 ? 24.531 30.016 19.719 1 87.19 59 PHE B C 1
ATOM 2622 O O . PHE B 1 59 ? 24.812 30.359 20.875 1 87.19 59 PHE B O 1
ATOM 2629 N N . ASN B 1 60 ? 24.016 30.891 18.875 1 81.75 60 ASN B N 1
ATOM 2630 C CA . ASN B 1 60 ? 23.812 32.281 19.188 1 81.75 60 ASN B CA 1
ATOM 2631 C C . ASN B 1 60 ? 22.578 32.5 20.047 1 81.75 60 ASN B C 1
ATOM 2633 O O . ASN B 1 60 ? 22.391 33.562 20.641 1 81.75 60 ASN B O 1
ATOM 2637 N N . GLY B 1 61 ? 21.641 31.578 20.094 1 87 61 GLY B N 1
ATOM 2638 C CA . GLY B 1 61 ? 20.406 31.672 20.844 1 87 61 GLY B CA 1
ATOM 2639 C C . GLY B 1 61 ? 19.531 30.422 20.719 1 87 61 GLY B C 1
ATOM 2640 O O . GLY B 1 61 ? 19.953 29.438 20.109 1 87 61 GLY B O 1
ATOM 2641 N N . PHE B 1 62 ? 18.391 30.562 21.375 1 89.94 62 PHE B N 1
ATOM 2642 C CA . PHE B 1 62 ? 17.484 29.422 21.453 1 89.94 62 PHE B CA 1
ATOM 2643 C C . PHE B 1 62 ? 16.906 29.094 20.078 1 89.94 62 PHE B C 1
ATOM 2645 O O . PHE B 1 62 ? 16.719 27.922 19.734 1 89.94 62 PHE B O 1
ATOM 2652 N N . ARG B 1 63 ? 16.719 30.062 19.297 1 80.25 63 ARG B N 1
ATOM 2653 C CA . ARG B 1 63 ? 16.219 29.812 17.953 1 80.25 63 ARG B CA 1
ATOM 2654 C C . ARG B 1 63 ? 17.234 29.031 17.125 1 80.25 63 ARG B C 1
ATOM 2656 O O . ARG B 1 63 ? 16.875 28.047 16.469 1 80.25 63 ARG B O 1
ATOM 2663 N N . ASP B 1 64 ? 18.5 29.484 17.125 1 82.44 64 ASP B N 1
ATOM 2664 C CA . ASP B 1 64 ? 19.594 28.797 16.438 1 82.44 64 ASP B CA 1
ATOM 2665 C C . ASP B 1 64 ? 19.75 27.375 16.938 1 82.44 64 ASP B C 1
ATOM 2667 O O . ASP B 1 64 ? 19.969 26.453 16.141 1 82.44 64 ASP B O 1
ATOM 2671 N N . PHE B 1 65 ? 19.703 27.156 18.203 1 87.25 65 PHE B N 1
ATOM 2672 C CA . PHE B 1 65 ? 19.797 25.828 18.812 1 87.25 65 PHE B CA 1
ATOM 2673 C C . PHE B 1 65 ? 18.672 24.938 18.312 1 87.25 65 PHE B C 1
ATOM 2675 O O . PHE B 1 65 ? 18.922 23.781 17.922 1 87.25 65 PHE B O 1
ATOM 2682 N N . LYS B 1 66 ? 17.5 25.438 18.297 1 80.94 66 LYS B N 1
ATOM 2683 C CA . LYS B 1 66 ? 16.344 24.641 17.875 1 80.94 66 LYS B CA 1
ATOM 2684 C C . LYS B 1 66 ? 16.5 24.125 16.453 1 80.94 66 LYS B C 1
ATOM 2686 O O . LYS B 1 66 ? 16.203 22.969 16.156 1 80.94 66 LYS B O 1
ATOM 2691 N N . ILE B 1 67 ? 16.984 24.953 15.672 1 70.81 67 ILE B N 1
ATOM 2692 C CA . ILE B 1 67 ? 17.156 24.594 14.266 1 70.81 67 ILE B CA 1
ATOM 2693 C C . ILE B 1 67 ? 18.172 23.453 14.141 1 70.81 67 ILE B C 1
ATOM 2695 O O . ILE B 1 67 ? 17.922 22.469 13.461 1 70.81 67 ILE B O 1
ATOM 2699 N N . GLU B 1 68 ? 19.312 23.656 14.781 1 72.75 68 GLU B N 1
ATOM 2700 C CA . GLU B 1 68 ? 20.359 22.641 14.711 1 72.75 68 GLU B CA 1
ATOM 2701 C C . GLU B 1 68 ? 19.953 21.375 15.438 1 72.75 68 GLU B C 1
ATOM 2703 O O . GLU B 1 68 ? 20.312 20.266 15.016 1 72.75 68 GLU B O 1
ATOM 2708 N N . TYR B 1 69 ? 19.25 21.578 16.547 1 76.38 69 TYR B N 1
ATOM 2709 C CA . TYR B 1 69 ? 18.766 20.422 17.281 1 76.38 69 TYR B CA 1
ATOM 2710 C C . TYR B 1 69 ? 17.797 19.594 16.438 1 76.38 69 TYR B C 1
ATOM 2712 O O . TYR B 1 69 ? 17.875 18.359 16.406 1 76.38 69 TYR B O 1
ATOM 2720 N N . LEU B 1 70 ? 16.953 20.359 15.867 1 61.75 70 LEU B N 1
ATOM 2721 C CA . LEU B 1 70 ? 16.031 19.688 14.953 1 61.75 70 LEU B CA 1
ATOM 2722 C C . LEU B 1 70 ? 16.797 18.938 13.867 1 61.75 70 LEU B C 1
ATOM 2724 O O . LEU B 1 70 ? 16.453 17.781 13.547 1 61.75 70 LEU B O 1
ATOM 2728 N N . ARG B 1 71 ? 17.781 19.562 13.344 1 58.62 71 ARG B N 1
ATOM 2729 C CA . ARG B 1 71 ? 18.625 18.953 12.32 1 58.62 71 ARG B CA 1
ATOM 2730 C C . ARG B 1 71 ? 19.297 17.703 12.852 1 58.62 71 ARG B C 1
ATOM 2732 O O . ARG B 1 71 ? 19.391 16.688 12.148 1 58.62 71 ARG B O 1
ATOM 2739 N N . ASN B 1 72 ? 19.844 17.844 13.984 1 60.38 72 ASN B N 1
ATOM 2740 C CA . ASN B 1 72 ? 20.547 16.719 14.594 1 60.38 72 ASN B CA 1
ATOM 2741 C C . ASN B 1 72 ? 19.594 15.594 14.977 1 60.38 72 ASN B C 1
ATOM 2743 O O . ASN B 1 72 ? 19.922 14.422 14.812 1 60.38 72 ASN B O 1
ATOM 2747 N N . ILE B 1 73 ? 18.594 16.016 15.602 1 57 73 ILE B N 1
ATOM 2748 C CA . ILE B 1 73 ? 17.594 14.992 15.914 1 57 73 ILE B CA 1
ATOM 2749 C C . ILE B 1 73 ? 17.156 14.305 14.625 1 57 73 ILE B C 1
ATOM 2751 O O . ILE B 1 73 ? 17 13.078 14.594 1 57 73 ILE B O 1
ATOM 2755 N N . GLU B 1 74 ? 16.953 15.172 13.734 1 47.84 74 GLU B N 1
ATOM 2756 C CA . GLU B 1 74 ? 16.609 14.641 12.422 1 47.84 74 GLU B CA 1
ATOM 2757 C C . GLU B 1 74 ? 17.734 13.781 11.859 1 47.84 74 GLU B C 1
ATOM 2759 O O . GLU B 1 74 ? 17.484 12.727 11.281 1 47.84 74 GLU B O 1
ATOM 2764 N N . SER B 1 75 ? 18.906 14.391 12.016 1 47.69 75 SER B N 1
ATOM 2765 C CA . SER B 1 75 ? 20.078 13.625 11.633 1 47.69 75 SER B CA 1
ATOM 2766 C C . SER B 1 75 ? 20.234 12.375 12.492 1 47.69 75 SER B C 1
ATOM 2768 O O . SER B 1 75 ? 20.641 11.32 12 1 47.69 75 SER B O 1
ATOM 2770 N N . LEU B 1 76 ? 20.125 12.633 13.766 1 46.22 76 LEU B N 1
ATOM 2771 C CA . LEU B 1 76 ? 20.188 11.484 14.664 1 46.22 76 LEU B CA 1
ATOM 2772 C C . LEU B 1 76 ? 19.031 10.531 14.391 1 46.22 76 LEU B C 1
ATOM 2774 O O . LEU B 1 76 ? 19.188 9.312 14.5 1 46.22 76 LEU B O 1
ATOM 2778 N N . LYS B 1 77 ? 17.875 11.172 14.43 1 44.84 77 LYS B N 1
ATOM 2779 C CA . LYS B 1 77 ? 16.828 10.32 13.891 1 44.84 77 LYS B CA 1
ATOM 2780 C C . LYS B 1 77 ? 17.266 9.641 12.594 1 44.84 77 LYS B C 1
ATOM 2782 O O . LYS B 1 77 ? 16.969 8.469 12.359 1 44.84 77 LYS B O 1
ATOM 2787 N N . TYR B 1 78 ? 17.953 10.367 11.812 1 40.62 78 TYR B N 1
ATOM 2788 C CA . TYR B 1 78 ? 18.641 9.836 10.633 1 40.62 78 TYR B CA 1
ATOM 2789 C C . TYR B 1 78 ? 19.75 8.875 11.031 1 40.62 78 TYR B C 1
ATOM 2791 O O . TYR B 1 78 ? 19.938 7.844 10.391 1 40.62 78 TYR B O 1
ATOM 2799 N N . LEU B 1 79 ? 20.688 9.406 11.852 1 40.28 79 LEU B N 1
ATOM 2800 C CA . LEU B 1 79 ? 21.781 8.555 12.312 1 40.28 79 LEU B CA 1
ATOM 2801 C C . LEU B 1 79 ? 21.234 7.387 13.141 1 40.28 79 LEU B C 1
ATOM 2803 O O . LEU B 1 79 ? 21.766 6.27 13.047 1 40.28 79 LEU B O 1
ATOM 2807 N N . ASN B 1 80 ? 20.656 7.703 14.32 1 46.41 80 ASN B N 1
ATOM 2808 C CA . ASN B 1 80 ? 19.969 6.629 15.031 1 46.41 80 ASN B CA 1
ATOM 2809 C C . ASN B 1 80 ? 18.594 6.355 14.438 1 46.41 80 ASN B C 1
ATOM 2811 O O . ASN B 1 80 ? 17.781 5.656 15.039 1 46.41 80 ASN B O 1
ATOM 2815 N N . ASN B 1 81 ? 17.984 6.977 13.578 1 49.62 81 ASN B N 1
ATOM 2816 C CA . ASN B 1 81 ? 16.812 7.375 12.805 1 49.62 81 ASN B CA 1
ATOM 2817 C C . ASN B 1 81 ? 15.852 6.211 12.609 1 49.62 81 ASN B C 1
ATOM 2819 O O . ASN B 1 81 ? 15.719 5.684 11.508 1 49.62 81 ASN B O 1
ATOM 2823 N N . GLU B 1 82 ? 15.719 5.652 13.664 1 67.38 82 GLU B N 1
ATOM 2824 C CA . GLU B 1 82 ? 14.781 4.531 13.625 1 67.38 82 GLU B CA 1
ATOM 2825 C C . GLU B 1 82 ? 13.375 4.992 13.258 1 67.38 82 GLU B C 1
ATOM 2827 O O . GLU B 1 82 ? 12.891 5.992 13.781 1 67.38 82 GLU B O 1
ATOM 2832 N N . THR B 1 83 ? 12.922 4.695 12.297 1 87.69 83 THR B N 1
ATOM 2833 C CA . THR B 1 83 ? 11.562 4.918 11.82 1 87.69 83 THR B CA 1
ATOM 2834 C C . THR B 1 83 ? 10.547 4.586 12.906 1 87.69 83 THR B C 1
ATOM 2836 O O . THR B 1 83 ? 10.594 3.512 13.508 1 87.69 83 THR B O 1
ATOM 2839 N N . ASP B 1 84 ? 9.82 5.668 13.453 1 89.56 84 ASP B N 1
ATOM 2840 C CA . ASP B 1 84 ? 8.688 5.395 14.32 1 89.56 84 ASP B CA 1
ATOM 2841 C C . ASP B 1 84 ? 7.469 4.949 13.508 1 89.56 84 ASP B C 1
ATOM 2843 O O . ASP B 1 84 ? 6.824 5.766 12.852 1 89.56 84 ASP B O 1
ATOM 2847 N N . PHE B 1 85 ? 7.129 3.783 13.664 1 93.38 85 PHE B N 1
ATOM 2848 C CA . PHE B 1 85 ? 6.047 3.205 12.883 1 93.38 85 PHE B CA 1
ATOM 2849 C C . PHE B 1 85 ? 4.691 3.537 13.5 1 93.38 85 PHE B C 1
ATOM 2851 O O . PHE B 1 85 ? 3.656 3.383 12.852 1 93.38 85 PHE B O 1
ATOM 2858 N N . THR B 1 86 ? 4.672 3.896 14.742 1 91.25 86 THR B N 1
ATOM 2859 C CA . THR B 1 86 ? 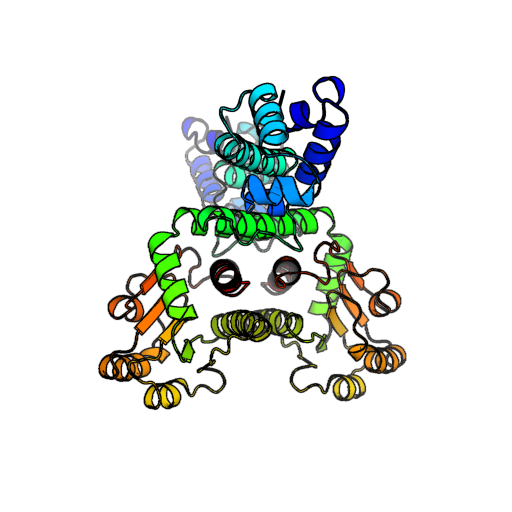3.447 4.211 15.469 1 91.25 86 THR B CA 1
ATOM 2860 C C . THR B 1 86 ? 3.09 5.688 15.32 1 91.25 86 THR B C 1
ATOM 2862 O O . THR B 1 86 ? 1.95 6.023 15 1 91.25 86 THR B O 1
ATOM 2865 N N . LEU B 1 87 ? 4.051 6.582 15.578 1 92.25 87 LEU B N 1
ATOM 2866 C CA . LEU B 1 87 ? 3.928 8.031 15.445 1 92.25 87 LEU B CA 1
ATOM 2867 C C . LEU B 1 87 ? 5.008 8.586 14.523 1 92.25 87 LEU B C 1
ATOM 2869 O O . LEU B 1 87 ? 5.965 9.211 14.984 1 92.25 87 LEU B O 1
ATOM 2873 N N . PRO B 1 88 ? 4.734 8.492 13.227 1 93.56 88 PRO B N 1
ATOM 2874 C CA . PRO B 1 88 ? 5.82 8.734 12.273 1 93.56 88 PRO B CA 1
ATOM 2875 C C . PRO B 1 88 ? 6.184 10.219 12.172 1 93.56 88 PRO B C 1
ATOM 2877 O O . PRO B 1 88 ? 7.242 10.555 11.633 1 93.56 88 PRO B O 1
ATOM 2880 N N . PHE B 1 89 ? 5.293 11.109 12.609 1 90.5 89 PHE B N 1
ATOM 2881 C CA . PHE B 1 89 ? 5.574 12.539 12.523 1 90.5 89 PHE B CA 1
ATOM 2882 C C . PHE B 1 89 ? 4.926 13.289 13.672 1 90.5 89 PHE B C 1
ATOM 2884 O O . PHE B 1 89 ? 4.051 12.758 14.359 1 90.5 89 PHE B O 1
ATOM 2891 N N . GLN B 1 90 ? 5.398 14.43 13.82 1 85.06 90 GLN B N 1
ATOM 2892 C CA . GLN B 1 90 ? 4.844 15.305 14.852 1 85.06 90 GLN B CA 1
ATOM 2893 C C . GLN B 1 90 ? 3.996 16.406 14.234 1 85.06 90 GLN B C 1
ATOM 2895 O O . GLN B 1 90 ? 4.156 16.734 13.055 1 85.06 90 GLN B O 1
ATOM 2900 N N . GLU B 1 91 ? 3.139 17.016 15.039 1 83.25 91 GLU B N 1
ATOM 2901 C CA . GLU B 1 91 ? 2.141 17.969 14.578 1 83.25 91 GLU B CA 1
ATOM 2902 C C . GLU B 1 91 ? 2.803 19.25 14.062 1 83.25 91 GLU B C 1
ATOM 2904 O O . GLU B 1 91 ? 2.242 19.938 13.211 1 83.25 91 GLU B O 1
ATOM 2909 N N . ASN B 1 92 ? 3.963 19.547 14.477 1 83.69 92 ASN B N 1
ATOM 2910 C CA . ASN B 1 92 ? 4.578 20.812 14.117 1 83.69 92 ASN B CA 1
ATOM 2911 C C . ASN B 1 92 ? 5.574 20.656 12.977 1 83.69 92 ASN B C 1
ATOM 2913 O O . ASN B 1 92 ? 6.184 21.641 12.539 1 83.69 92 ASN B O 1
ATOM 2917 N N . GLU B 1 93 ? 5.676 19.578 12.484 1 84.81 93 GLU B N 1
ATOM 2918 C CA . GLU B 1 93 ? 6.629 19.328 11.406 1 84.81 93 GLU B CA 1
ATOM 2919 C C . GLU B 1 93 ? 6.133 19.906 10.086 1 84.81 93 GLU B C 1
ATOM 2921 O O . GLU B 1 93 ? 4.938 19.859 9.789 1 84.81 93 GLU B O 1
ATOM 2926 N N . PRO B 1 94 ? 7.07 20.516 9.367 1 85.19 94 PRO B N 1
ATOM 2927 C CA . PRO B 1 94 ? 6.664 21 8.055 1 85.19 94 PRO B CA 1
ATOM 2928 C C . PRO B 1 94 ? 6.312 19.875 7.082 1 85.19 94 PRO B C 1
ATOM 2930 O O . PRO B 1 94 ? 6.68 18.734 7.309 1 85.19 94 PRO B O 1
ATOM 2933 N N . THR B 1 95 ? 5.68 20.219 5.988 1 90.25 95 THR B N 1
ATOM 2934 C CA . THR B 1 95 ? 5.133 19.266 5.035 1 90.25 95 THR B CA 1
ATOM 2935 C C . THR B 1 95 ? 6.23 18.344 4.5 1 90.25 95 THR B C 1
ATOM 2937 O O . THR B 1 95 ? 6.051 17.125 4.438 1 90.25 95 THR B O 1
ATOM 2940 N N . TRP B 1 96 ? 7.359 18.891 4.145 1 85.31 96 TRP B N 1
ATOM 2941 C CA . TRP B 1 96 ? 8.43 18.094 3.545 1 85.31 96 TRP B CA 1
ATOM 2942 C C . TRP B 1 96 ? 8.945 17.047 4.527 1 85.31 96 TRP B C 1
ATOM 2944 O O . TRP B 1 96 ? 9.312 15.938 4.133 1 85.31 96 TRP B O 1
ATOM 2954 N N . GLN B 1 97 ? 8.984 17.344 5.773 1 87.25 97 GLN B N 1
ATOM 2955 C CA . GLN B 1 97 ? 9.438 16.391 6.789 1 87.25 97 GLN B CA 1
ATOM 2956 C C . GLN B 1 97 ? 8.422 15.273 6.984 1 87.25 97 GLN B C 1
ATOM 2958 O O . GLN B 1 97 ? 8.797 14.117 7.199 1 87.25 97 GLN B O 1
ATOM 2963 N N . ILE B 1 98 ? 7.125 15.633 6.973 1 94.5 98 ILE B N 1
ATOM 2964 C CA . ILE B 1 98 ? 6.07 14.633 7.078 1 94.5 98 ILE B CA 1
ATOM 2965 C C . ILE B 1 98 ? 6.164 13.664 5.902 1 94.5 98 ILE B C 1
ATOM 2967 O O . ILE B 1 98 ? 6.078 12.445 6.082 1 94.5 98 ILE B O 1
ATOM 2971 N N . ILE B 1 99 ? 6.414 14.203 4.699 1 94.44 99 ILE B N 1
ATOM 2972 C CA . ILE B 1 99 ? 6.586 13.383 3.512 1 94.44 99 ILE B CA 1
ATOM 2973 C C . ILE B 1 99 ? 7.754 12.422 3.715 1 94.44 99 ILE B C 1
ATOM 2975 O O . ILE B 1 99 ? 7.637 11.219 3.443 1 94.44 99 ILE B O 1
ATOM 2979 N N . ASN B 1 100 ? 8.828 12.883 4.234 1 89.81 100 ASN B N 1
ATOM 2980 C CA . ASN B 1 100 ? 10 12.055 4.473 1 89.81 100 ASN B CA 1
ATOM 2981 C C . ASN B 1 100 ? 9.727 10.984 5.52 1 89.81 100 ASN B C 1
ATOM 2983 O O . ASN B 1 100 ? 10.203 9.852 5.395 1 89.81 100 ASN B O 1
ATOM 2987 N N . SER B 1 101 ? 9.016 11.375 6.523 1 93.19 101 SER B N 1
ATOM 2988 C CA . SER B 1 101 ? 8.68 10.43 7.582 1 93.19 101 SER B CA 1
ATOM 2989 C C . SER B 1 101 ? 7.824 9.281 7.047 1 93.19 101 SER B C 1
ATOM 2991 O O . SER B 1 101 ? 8.078 8.117 7.355 1 93.19 101 SER B O 1
ATOM 2993 N N . ILE B 1 102 ? 6.82 9.625 6.262 1 97.38 102 ILE B N 1
ATOM 2994 C CA . ILE B 1 102 ? 5.961 8.594 5.676 1 97.38 102 ILE B CA 1
ATOM 2995 C C . ILE B 1 102 ? 6.77 7.727 4.719 1 97.38 102 ILE B C 1
ATOM 2997 O O . ILE B 1 102 ? 6.617 6.504 4.703 1 97.38 102 ILE B O 1
ATOM 3001 N N . SER B 1 103 ? 7.641 8.383 3.947 1 96.06 103 SER B N 1
ATOM 3002 C CA . SER B 1 103 ? 8.547 7.652 3.066 1 96.06 103 SER B CA 1
ATOM 3003 C C . SER B 1 103 ? 9.367 6.629 3.844 1 96.06 103 SER B C 1
ATOM 3005 O O . SER B 1 103 ? 9.477 5.469 3.434 1 96.06 103 SER B O 1
ATOM 3007 N N . ASN B 1 104 ? 9.898 7.016 4.898 1 93.31 104 ASN B N 1
ATOM 3008 C CA . ASN B 1 104 ? 10.719 6.141 5.727 1 93.31 104 ASN B CA 1
ATOM 3009 C C . ASN B 1 104 ? 9.898 4.996 6.32 1 93.31 104 ASN B C 1
ATOM 3011 O O . ASN B 1 104 ? 10.367 3.859 6.387 1 93.31 104 ASN B O 1
ATOM 3015 N N . VAL B 1 105 ? 8.688 5.324 6.785 1 96.94 105 VAL B N 1
ATOM 3016 C CA . VAL B 1 105 ? 7.812 4.27 7.301 1 96.94 105 VAL B CA 1
ATOM 3017 C C . VAL B 1 105 ? 7.621 3.191 6.238 1 96.94 105 VAL B C 1
ATOM 3019 O O . VAL B 1 105 ? 7.766 2 6.523 1 96.94 105 VAL B O 1
ATOM 3022 N N . TYR B 1 106 ? 7.348 3.588 5.02 1 97.69 106 TYR B N 1
ATOM 3023 C CA . TYR B 1 106 ? 7.086 2.641 3.943 1 97.69 106 TYR B CA 1
ATOM 3024 C C . TYR B 1 106 ? 8.336 1.841 3.605 1 97.69 106 TYR B C 1
ATOM 3026 O O . TYR B 1 106 ? 8.32 0.608 3.635 1 97.69 106 TYR B O 1
ATOM 3034 N N . LYS B 1 107 ? 9.422 2.516 3.412 1 94.62 107 LYS B N 1
ATOM 3035 C CA . LYS B 1 107 ? 10.641 1.846 2.975 1 94.62 107 LYS B CA 1
ATOM 3036 C C . LYS B 1 107 ? 11.203 0.952 4.078 1 94.62 107 LYS B C 1
ATOM 3038 O O . LYS B 1 107 ? 11.602 -0.187 3.818 1 94.62 107 LYS B O 1
ATOM 3043 N N . ASP B 1 108 ? 11.242 1.435 5.273 1 93.31 108 ASP B N 1
ATOM 3044 C CA . ASP B 1 108 ? 11.781 0.657 6.383 1 93.31 108 ASP B CA 1
ATOM 3045 C C . ASP B 1 108 ? 10.891 -0.542 6.699 1 93.31 108 ASP B C 1
ATOM 3047 O O . ASP B 1 108 ? 11.375 -1.586 7.137 1 93.31 108 ASP B O 1
ATOM 3051 N N . SER B 1 109 ? 9.555 -0.357 6.539 1 96.69 109 SER B N 1
ATOM 3052 C CA . SER B 1 109 ? 8.656 -1.496 6.703 1 96.69 109 SER B CA 1
ATOM 3053 C C . SER B 1 109 ? 9.031 -2.635 5.762 1 96.69 109 SER B C 1
ATOM 3055 O O . SER B 1 109 ? 9.078 -3.797 6.172 1 96.69 109 SER B O 1
ATOM 3057 N N . ILE B 1 110 ? 9.273 -2.264 4.508 1 96.25 110 ILE B N 1
ATOM 3058 C CA . ILE B 1 110 ? 9.641 -3.252 3.498 1 96.25 110 ILE B CA 1
ATOM 3059 C C . ILE B 1 110 ? 10.93 -3.963 3.91 1 96.25 110 ILE B C 1
ATOM 3061 O O . ILE B 1 110 ? 11.008 -5.191 3.855 1 96.25 110 ILE B O 1
ATOM 3065 N N . ASN B 1 111 ? 11.906 -3.201 4.402 1 90.62 111 ASN B N 1
ATOM 3066 C CA . ASN B 1 111 ? 13.172 -3.77 4.844 1 90.62 111 ASN B CA 1
ATOM 3067 C C . ASN B 1 111 ? 12.984 -4.715 6.027 1 90.62 111 ASN B C 1
ATOM 3069 O O . ASN B 1 111 ? 13.562 -5.801 6.059 1 90.62 111 ASN B O 1
ATOM 3073 N N . LEU B 1 112 ? 12.195 -4.277 6.926 1 90 112 LEU B N 1
ATOM 3074 C CA . LEU B 1 112 ? 11.938 -5.062 8.125 1 90 112 LEU B CA 1
ATOM 3075 C C . LEU B 1 112 ? 11.266 -6.387 7.777 1 90 112 LEU B C 1
ATOM 3077 O O . LEU B 1 112 ? 11.68 -7.445 8.266 1 90 112 LEU B O 1
ATOM 3081 N N . ILE B 1 113 ? 10.281 -6.348 6.945 1 94.94 113 ILE B N 1
ATOM 3082 C CA . ILE B 1 113 ? 9.547 -7.543 6.551 1 94.94 113 ILE B CA 1
ATOM 3083 C C . ILE B 1 113 ? 10.484 -8.508 5.832 1 94.94 113 ILE B C 1
ATOM 3085 O O . ILE B 1 113 ? 10.5 -9.703 6.133 1 94.94 113 ILE B O 1
ATOM 3089 N N . ASN B 1 114 ? 11.266 -7.949 4.926 1 91.69 114 ASN B N 1
ATOM 3090 C CA . ASN B 1 114 ? 12.18 -8.781 4.16 1 91.69 114 ASN B CA 1
ATOM 3091 C C . ASN B 1 114 ? 13.195 -9.477 5.062 1 91.69 114 ASN B C 1
ATOM 3093 O O . ASN B 1 114 ? 13.609 -10.602 4.789 1 91.69 114 ASN B O 1
ATOM 3097 N N . SER B 1 115 ? 13.594 -8.828 6.086 1 84.44 115 SER B N 1
ATOM 3098 C CA . SER B 1 115 ? 14.609 -9.367 6.98 1 84.44 115 SER B CA 1
ATOM 3099 C C . SER B 1 115 ? 14.055 -10.516 7.824 1 84.44 115 SER B C 1
ATOM 3101 O O . SER B 1 115 ? 14.805 -11.352 8.32 1 84.44 115 SER B O 1
ATOM 3103 N N . GLU B 1 116 ? 12.719 -10.617 7.969 1 87 116 GLU B N 1
ATOM 3104 C CA . GLU B 1 116 ? 12.117 -11.586 8.875 1 87 116 GLU B CA 1
ATOM 3105 C C . GLU B 1 116 ? 11.367 -12.672 8.109 1 87 116 GLU B C 1
ATOM 3107 O O . GLU B 1 116 ? 11.016 -13.711 8.672 1 87 116 GLU B O 1
ATOM 3112 N N . LEU B 1 117 ? 11.211 -12.492 6.855 1 91.5 117 LEU B N 1
ATOM 3113 C CA . LEU B 1 117 ? 10.375 -13.383 6.047 1 91.5 117 LEU B CA 1
ATOM 3114 C C . LEU B 1 117 ? 11.031 -14.75 5.883 1 91.5 117 LEU B C 1
ATOM 3116 O O . LEU B 1 117 ? 12.188 -14.836 5.465 1 91.5 117 LEU B O 1
ATOM 3120 N N . ASN B 1 118 ? 10.383 -15.812 6.297 1 92.06 118 ASN B N 1
ATOM 3121 C CA . ASN B 1 118 ? 10.797 -17.188 6.055 1 92.06 118 ASN B CA 1
ATOM 3122 C C . ASN B 1 118 ? 10.375 -17.656 4.668 1 92.06 118 ASN B C 1
ATOM 3124 O O . ASN B 1 118 ? 9.219 -18.016 4.449 1 92.06 118 ASN B O 1
ATOM 3128 N N . ILE B 1 119 ? 11.312 -17.828 3.773 1 89.56 119 ILE B N 1
ATOM 3129 C CA . ILE B 1 119 ? 11.039 -18.094 2.365 1 89.56 119 ILE B CA 1
ATOM 3130 C C . ILE B 1 119 ? 10.438 -19.5 2.209 1 89.56 119 ILE B C 1
ATOM 3132 O O . ILE B 1 119 ? 9.508 -19.688 1.424 1 89.56 119 ILE B O 1
ATOM 3136 N N . ALA B 1 120 ? 10.969 -20.453 2.93 1 90.69 120 ALA B N 1
ATOM 3137 C CA . ALA B 1 120 ? 10.453 -21.828 2.836 1 90.69 120 ALA B CA 1
ATOM 3138 C C . ALA B 1 120 ? 8.984 -21.891 3.252 1 90.69 120 ALA B C 1
ATOM 3140 O O . ALA B 1 120 ? 8.164 -22.484 2.559 1 90.69 120 ALA B O 1
ATOM 3141 N N . GLU B 1 121 ? 8.656 -21.234 4.363 1 95.44 121 GLU B N 1
ATOM 3142 C CA . GLU B 1 121 ? 7.273 -21.188 4.82 1 95.44 121 GLU B CA 1
ATOM 3143 C C . GLU B 1 121 ? 6.391 -20.438 3.83 1 95.44 121 GLU B C 1
ATOM 3145 O O . GLU B 1 121 ? 5.242 -20.828 3.594 1 95.44 121 GLU B O 1
ATOM 3150 N N . LEU B 1 122 ? 6.922 -19.375 3.303 1 97.69 122 LEU B N 1
ATOM 3151 C CA . LEU B 1 122 ? 6.211 -18.625 2.283 1 97.69 122 LEU B CA 1
ATOM 3152 C C . LEU B 1 122 ? 5.879 -19.5 1.08 1 97.69 122 LEU B C 1
ATOM 3154 O O . LEU B 1 122 ? 4.762 -19.438 0.56 1 97.69 122 LEU B O 1
ATOM 3158 N N . GLU B 1 123 ? 6.809 -20.266 0.626 1 95.94 123 GLU B N 1
ATOM 3159 C CA . GLU B 1 123 ? 6.59 -21.141 -0.521 1 95.94 123 GLU B CA 1
ATOM 3160 C C . GLU B 1 123 ? 5.535 -22.203 -0.216 1 95.94 123 GLU B C 1
ATOM 3162 O O . GLU B 1 123 ? 4.711 -22.531 -1.071 1 95.94 123 GLU B O 1
ATOM 3167 N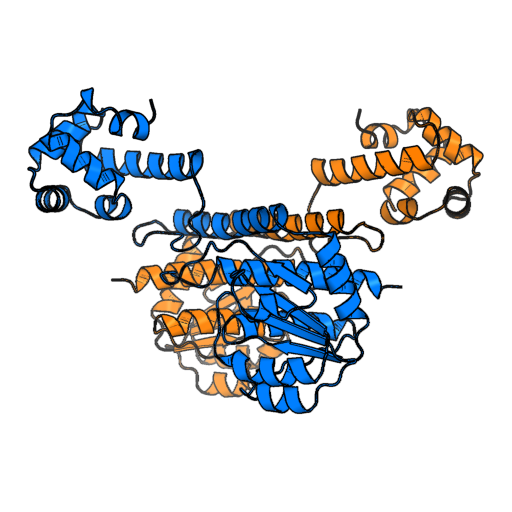 N . ASP B 1 124 ? 5.586 -22.719 0.966 1 97.81 124 ASP B N 1
ATOM 3168 C CA . ASP B 1 124 ? 4.559 -23.656 1.386 1 97.81 124 ASP B CA 1
ATOM 3169 C C . ASP B 1 124 ? 3.174 -23.016 1.364 1 97.81 124 ASP B C 1
ATOM 3171 O O . ASP B 1 124 ? 2.207 -23.625 0.901 1 97.81 124 ASP B O 1
ATOM 3175 N N . ILE B 1 125 ? 3.098 -21.844 1.867 1 98.81 125 ILE B N 1
ATOM 3176 C CA . ILE B 1 125 ? 1.849 -21.094 1.901 1 98.81 125 ILE B CA 1
ATOM 3177 C C . ILE B 1 125 ? 1.326 -20.891 0.48 1 98.81 125 ILE B C 1
ATOM 3179 O O . ILE B 1 125 ? 0.147 -21.141 0.207 1 98.81 125 ILE B O 1
ATOM 3183 N N . VAL B 1 126 ? 2.162 -20.516 -0.384 1 98.69 126 VAL B N 1
ATOM 3184 C CA . VAL B 1 126 ? 1.789 -20.266 -1.772 1 98.69 126 VAL B CA 1
ATOM 3185 C C . VAL B 1 126 ? 1.272 -21.562 -2.41 1 98.69 126 VAL B C 1
ATOM 3187 O O . VAL B 1 126 ? 0.282 -21.531 -3.145 1 98.69 126 VAL B O 1
ATOM 3190 N N . GLU B 1 127 ? 1.925 -22.625 -2.137 1 98.19 127 GLU B N 1
ATOM 3191 C CA . GLU B 1 127 ? 1.492 -23.906 -2.67 1 98.19 127 GLU B CA 1
ATOM 3192 C C . GLU B 1 127 ? 0.08 -24.25 -2.207 1 98.19 127 GLU B C 1
ATOM 3194 O O . GLU B 1 127 ? -0.764 -24.656 -3.012 1 98.19 127 GLU B O 1
ATOM 3199 N N . VAL B 1 128 ? -0.134 -24.078 -0.972 1 98.5 128 VAL B N 1
ATOM 3200 C CA . VAL B 1 128 ? -1.437 -24.406 -0.399 1 98.5 128 VAL B CA 1
ATOM 3201 C C . VAL B 1 128 ? -2.506 -23.484 -0.995 1 98.5 128 VAL B C 1
ATOM 3203 O O . VAL B 1 128 ? -3.564 -23.953 -1.419 1 98.5 128 VAL B O 1
ATOM 3206 N N . LEU B 1 129 ? -2.236 -22.25 -1.065 1 98.75 129 LEU B N 1
ATOM 3207 C CA . LEU B 1 129 ? -3.182 -21.281 -1.613 1 98.75 129 LEU B CA 1
ATOM 3208 C C . LEU B 1 129 ? -3.484 -21.594 -3.076 1 98.75 129 LEU B C 1
ATOM 3210 O O . LEU B 1 129 ? -4.625 -21.438 -3.523 1 98.75 129 LEU B O 1
ATOM 3214 N N . ASP B 1 130 ? -2.506 -21.984 -3.736 1 97.75 130 ASP B N 1
ATOM 3215 C CA . ASP B 1 130 ? -2.635 -22.188 -5.176 1 97.75 130 ASP B CA 1
ATOM 3216 C C . ASP B 1 130 ? -3.381 -23.484 -5.484 1 97.75 130 ASP B C 1
ATOM 3218 O O . ASP B 1 130 ? -4.098 -23.578 -6.48 1 97.75 130 ASP B O 1
ATOM 3222 N N . THR B 1 131 ? -3.254 -24.469 -4.68 1 97.38 131 THR B N 1
ATOM 3223 C CA . THR B 1 131 ? -3.721 -25.797 -5.043 1 97.38 131 THR B CA 1
ATOM 3224 C C . THR B 1 131 ? -5.035 -26.125 -4.34 1 97.38 131 THR B C 1
ATOM 3226 O O . THR B 1 131 ? -5.727 -27.078 -4.711 1 97.38 131 THR B O 1
ATOM 3229 N N . SER B 1 132 ? -5.352 -25.391 -3.275 1 98 132 SER B N 1
ATOM 3230 C CA . SER B 1 132 ? -6.621 -25.656 -2.605 1 98 132 SER B CA 1
ATOM 3231 C C . SER B 1 132 ? -7.801 -25.406 -3.539 1 98 132 SER B C 1
ATOM 3233 O O . SER B 1 132 ? -7.809 -24.422 -4.281 1 98 132 SER B O 1
ATOM 3235 N N . PRO B 1 133 ? -8.82 -26.297 -3.506 1 97.44 133 PRO B N 1
ATOM 3236 C CA . PRO B 1 133 ? -9.992 -26.094 -4.363 1 97.44 133 PRO B CA 1
ATOM 3237 C C . PRO B 1 133 ? -10.695 -24.766 -4.086 1 97.44 133 PRO B C 1
ATOM 3239 O O . PRO B 1 133 ? -11.133 -24.094 -5.02 1 97.44 133 PRO B O 1
ATOM 3242 N N . ARG B 1 134 ? -10.859 -24.469 -2.85 1 98.06 134 ARG B N 1
ATOM 3243 C CA . ARG B 1 134 ? -11.398 -23.188 -2.438 1 98.06 134 ARG B CA 1
ATOM 3244 C C . ARG B 1 134 ? -10.555 -22.562 -1.331 1 98.06 134 ARG B C 1
ATOM 3246 O O . ARG B 1 134 ? -10.055 -23.266 -0.452 1 98.06 134 ARG B O 1
ATOM 3253 N N . THR B 1 135 ? -10.352 -21.297 -1.444 1 98.69 135 THR B N 1
ATOM 3254 C CA . THR B 1 135 ? -9.664 -20.531 -0.406 1 98.69 135 THR B CA 1
ATOM 3255 C C . THR B 1 135 ? -10.57 -19.438 0.152 1 98.69 135 THR B C 1
ATOM 3257 O O . THR B 1 135 ? -11.109 -18.625 -0.604 1 98.69 135 THR B O 1
ATOM 3260 N N . PHE B 1 136 ? -10.789 -19.438 1.461 1 98.69 136 PHE B N 1
ATOM 3261 C CA . PHE B 1 136 ? -11.578 -18.438 2.174 1 98.69 136 PHE B CA 1
ATOM 3262 C C . PHE B 1 136 ? -10.672 -17.438 2.883 1 98.69 136 PHE B C 1
ATOM 3264 O O . PHE B 1 136 ? -9.766 -17.828 3.615 1 98.69 136 PHE B O 1
ATOM 3271 N N . VAL B 1 137 ? -10.922 -16.141 2.625 1 98.69 137 VAL B N 1
ATOM 3272 C CA . VAL B 1 137 ? -10.078 -15.094 3.176 1 98.69 137 VAL B CA 1
ATOM 3273 C C . VAL B 1 137 ? -10.836 -14.336 4.262 1 98.69 137 VAL B C 1
ATOM 3275 O O . VAL B 1 137 ? -11.977 -13.922 4.055 1 98.69 137 VAL B O 1
ATOM 3278 N N . PHE B 1 138 ? -10.18 -14.195 5.406 1 97.81 138 PHE B N 1
ATOM 3279 C CA . PHE B 1 138 ? -10.742 -13.508 6.562 1 97.81 138 PHE B CA 1
ATOM 3280 C C . PHE B 1 138 ? -9.969 -12.234 6.859 1 97.81 138 PHE B C 1
ATOM 3282 O O . PHE B 1 138 ? -8.75 -12.258 7.012 1 97.81 138 PHE B O 1
ATOM 3289 N N . GLY B 1 139 ? -10.555 -11.164 6.879 1 96.94 139 GLY B N 1
ATOM 3290 C CA . GLY B 1 139 ? -10.055 -9.852 7.262 1 96.94 139 GLY B CA 1
ATOM 3291 C C . GLY B 1 139 ? -11.148 -8.922 7.746 1 96.94 139 GLY B C 1
ATOM 3292 O O . GLY B 1 139 ? -12.266 -8.922 7.211 1 96.94 139 GLY B O 1
ATOM 3293 N N . ILE B 1 140 ? -10.859 -8.125 8.727 1 94.12 140 ILE B N 1
ATOM 3294 C CA . ILE B 1 140 ? -11.828 -7.18 9.273 1 94.12 140 ILE B CA 1
ATOM 3295 C C . ILE B 1 140 ? -11.242 -5.77 9.258 1 94.12 140 ILE B C 1
ATOM 3297 O O . ILE B 1 140 ? -10.047 -5.59 9.508 1 94.12 140 ILE B O 1
ATOM 3301 N N . GLY B 1 141 ? -12.141 -4.781 8.984 1 92.25 141 GLY B N 1
ATOM 3302 C CA . GLY B 1 141 ? -11.672 -3.406 8.961 1 92.25 141 GLY B CA 1
ATOM 3303 C C . GLY B 1 141 ? -10.68 -3.133 7.84 1 92.25 141 GLY B C 1
ATOM 3304 O O . GLY B 1 141 ? -10.945 -3.459 6.68 1 92.25 141 GLY B O 1
ATOM 3305 N N . ASP B 1 142 ? -9.562 -2.51 8.195 1 94.38 142 ASP B N 1
ATOM 3306 C CA . ASP B 1 142 ? -8.555 -2.15 7.199 1 94.38 142 ASP B CA 1
ATOM 3307 C C . ASP B 1 142 ? -7.98 -3.395 6.527 1 94.38 142 ASP B C 1
ATOM 3309 O O . ASP B 1 142 ? -7.637 -3.365 5.344 1 94.38 142 ASP B O 1
ATOM 3313 N N . SER B 1 143 ? -7.918 -4.441 7.293 1 95.94 143 SER B N 1
ATOM 3314 C CA . SER B 1 143 ? -7.387 -5.68 6.73 1 95.94 143 SER B CA 1
ATOM 3315 C C . SER B 1 143 ? -8.328 -6.266 5.688 1 95.94 143 SER B C 1
ATOM 3317 O O . SER B 1 143 ? -7.887 -6.902 4.73 1 95.94 143 SER B O 1
ATOM 3319 N N . LYS B 1 144 ? -9.648 -6.027 5.891 1 96.62 144 LYS B N 1
ATOM 3320 C CA . LYS B 1 144 ? -10.617 -6.449 4.883 1 96.62 144 LYS B CA 1
ATOM 3321 C C . LYS B 1 144 ? -10.352 -5.766 3.543 1 96.62 144 LYS B C 1
ATOM 3323 O O . LYS B 1 144 ? -10.398 -6.41 2.492 1 96.62 144 LYS B O 1
ATOM 3328 N N . ILE B 1 145 ? -10.078 -4.488 3.609 1 97.06 145 ILE B N 1
ATOM 3329 C CA . ILE B 1 145 ? -9.812 -3.719 2.398 1 97.06 145 ILE B CA 1
ATOM 3330 C C . ILE B 1 145 ? -8.562 -4.25 1.711 1 97.06 145 ILE B C 1
ATOM 3332 O O . ILE B 1 145 ? -8.531 -4.406 0.488 1 97.06 145 ILE B O 1
ATOM 3336 N N . THR B 1 146 ? -7.562 -4.57 2.465 1 97.25 146 THR B N 1
ATOM 3337 C CA . THR B 1 146 ? -6.34 -5.156 1.934 1 97.25 146 THR B CA 1
ATOM 3338 C C . THR B 1 146 ? -6.621 -6.516 1.3 1 97.25 146 THR B C 1
ATOM 3340 O O . THR B 1 146 ? -6.098 -6.824 0.227 1 97.25 146 THR B O 1
ATOM 3343 N N . ALA B 1 147 ? -7.434 -7.305 1.946 1 98 147 ALA B N 1
ATOM 3344 C CA . ALA B 1 147 ? -7.832 -8.602 1.401 1 98 147 ALA B CA 1
ATOM 3345 C C . ALA B 1 147 ? -8.562 -8.438 0.071 1 98 147 ALA B C 1
ATOM 3347 O O . ALA B 1 147 ? -8.328 -9.188 -0.873 1 98 147 ALA B O 1
ATOM 3348 N N . MET B 1 148 ? -9.422 -7.434 0.042 1 97.44 148 MET B N 1
ATOM 3349 C CA . MET B 1 148 ? -10.164 -7.164 -1.188 1 97.44 148 MET B CA 1
ATOM 3350 C C . MET B 1 148 ? -9.211 -6.84 -2.334 1 97.44 148 MET B C 1
ATOM 3352 O O . MET B 1 148 ? -9.414 -7.297 -3.461 1 97.44 148 MET B O 1
ATOM 3356 N N . ASN B 1 149 ? -8.234 -6.059 -2.062 1 97.62 149 ASN B N 1
ATOM 3357 C CA . ASN B 1 149 ? -7.238 -5.711 -3.068 1 97.62 149 ASN B CA 1
ATOM 3358 C C . ASN B 1 149 ? -6.516 -6.949 -3.592 1 97.62 149 ASN B C 1
ATOM 3360 O O . ASN B 1 149 ? -6.312 -7.09 -4.801 1 97.62 149 ASN B O 1
ATOM 3364 N N . PHE B 1 150 ? -6.152 -7.836 -2.715 1 98.62 150 PHE B N 1
ATOM 3365 C CA . PHE B 1 150 ? -5.477 -9.086 -3.041 1 98.62 150 PHE B CA 1
ATOM 3366 C C . PHE B 1 150 ? -6.363 -9.969 -3.916 1 98.62 150 PHE B C 1
ATOM 3368 O 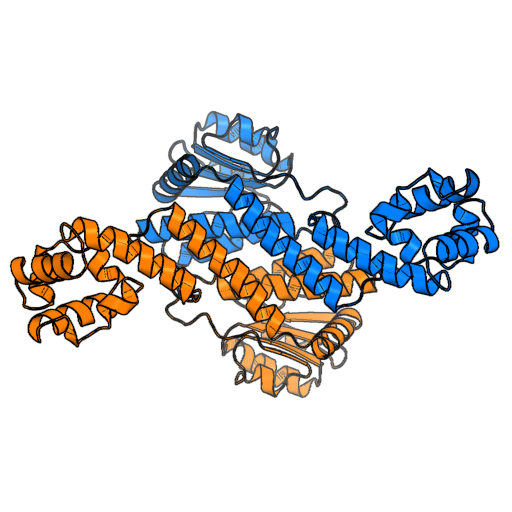O . PHE B 1 150 ? -5.926 -10.453 -4.961 1 98.62 150 PHE B O 1
ATOM 3375 N N . ILE B 1 151 ? -7.59 -10.086 -3.52 1 98.31 151 ILE B N 1
ATOM 3376 C CA . ILE B 1 151 ? -8.555 -10.93 -4.219 1 98.31 151 ILE B CA 1
ATOM 3377 C C . ILE B 1 151 ? -8.82 -10.359 -5.609 1 98.31 151 ILE B C 1
ATOM 3379 O O . ILE B 1 151 ? -8.906 -11.102 -6.59 1 98.31 151 ILE B O 1
ATOM 3383 N N . ASN B 1 152 ? -8.922 -9.047 -5.648 1 97.06 152 ASN B N 1
ATOM 3384 C CA . ASN B 1 152 ? -9.18 -8.398 -6.93 1 97.06 152 ASN B CA 1
ATOM 3385 C C . ASN B 1 152 ? -8.055 -8.68 -7.93 1 97.06 152 ASN B C 1
ATOM 3387 O O . ASN B 1 152 ? -8.312 -8.844 -9.125 1 97.06 152 ASN B O 1
ATOM 3391 N N . LYS B 1 153 ? -6.836 -8.719 -7.488 1 97.12 153 LYS B N 1
ATOM 3392 C CA . LYS B 1 153 ? -5.715 -9.062 -8.359 1 97.12 153 LYS B CA 1
ATOM 3393 C C . LYS B 1 153 ? -5.785 -10.523 -8.789 1 97.12 153 LYS B C 1
ATOM 3395 O O . LYS B 1 153 ? -5.547 -10.836 -9.961 1 97.12 153 LYS B O 1
ATOM 3400 N N . LEU B 1 154 ? -6.125 -11.359 -7.926 1 98.06 154 LEU B N 1
ATOM 3401 C CA . LEU B 1 154 ? -6.141 -12.797 -8.172 1 98.06 154 LEU B CA 1
ATOM 3402 C C . LEU B 1 154 ? -7.207 -13.156 -9.203 1 98.06 154 LEU B C 1
ATOM 3404 O O . LEU B 1 154 ? -6.988 -14.031 -10.055 1 98.06 154 LEU B O 1
ATOM 3408 N N . VAL B 1 155 ? -8.352 -12.5 -9.125 1 96.44 155 VAL B N 1
ATOM 3409 C CA . VAL B 1 155 ? -9.453 -12.797 -10.031 1 96.44 155 VAL B CA 1
ATOM 3410 C C . VAL B 1 155 ? -9.016 -12.578 -11.477 1 96.44 155 VAL B C 1
ATOM 3412 O O . VAL B 1 155 ? -9.43 -13.305 -12.383 1 96.44 155 VAL B O 1
ATOM 3415 N N . LYS B 1 156 ? -8.125 -11.648 -11.688 1 94.5 156 LYS B N 1
ATOM 3416 C CA . LYS B 1 156 ? -7.668 -11.289 -13.023 1 94.5 156 LYS B CA 1
ATOM 3417 C C . LYS B 1 156 ? -6.816 -12.406 -13.633 1 94.5 156 LYS B C 1
ATOM 3419 O O . LYS B 1 156 ? -6.578 -12.422 -14.836 1 94.5 156 LYS B O 1
ATOM 3424 N N . ILE B 1 157 ? -6.355 -13.328 -12.797 1 94.62 157 ILE B N 1
ATOM 3425 C CA . ILE B 1 157 ? -5.57 -14.438 -13.32 1 94.62 157 ILE B CA 1
ATOM 3426 C C . ILE B 1 157 ? -6.316 -15.75 -13.102 1 94.62 157 ILE B C 1
ATOM 3428 O O . ILE B 1 157 ? -5.707 -16.828 -13.086 1 94.62 157 ILE B O 1
ATOM 3432 N N . GLY B 1 158 ? -7.566 -15.656 -12.812 1 95.75 158 GLY B N 1
ATOM 3433 C CA . GLY B 1 158 ? -8.438 -16.828 -12.773 1 95.75 158 GLY B CA 1
ATOM 3434 C C . GLY B 1 158 ? -8.469 -17.5 -11.414 1 95.75 158 GLY B C 1
ATOM 3435 O O . GLY B 1 158 ? -8.875 -18.656 -11.305 1 95.75 158 GLY B O 1
ATOM 3436 N N . LYS B 1 159 ? -7.945 -16.875 -10.398 1 97 159 LYS B N 1
ATOM 3437 C CA . LYS B 1 159 ? -8.031 -17.391 -9.031 1 97 159 LYS B CA 1
ATOM 3438 C C . LYS B 1 159 ? -9.141 -16.703 -8.25 1 97 159 LYS B C 1
ATOM 3440 O O . LYS B 1 159 ? -9.102 -15.492 -8.039 1 97 159 LYS B O 1
ATOM 3445 N N . PHE B 1 160 ? -10.125 -17.547 -7.785 1 97.62 160 PHE B N 1
ATOM 3446 C CA . PHE B 1 160 ? -11.328 -16.984 -7.184 1 97.62 160 PHE B CA 1
ATOM 3447 C C . PHE B 1 160 ? -11.375 -17.281 -5.691 1 97.62 160 PHE B C 1
ATOM 3449 O O . PHE B 1 160 ? -12.031 -18.234 -5.266 1 97.62 160 PHE B O 1
ATOM 3456 N N . PHE B 1 161 ? -10.727 -16.484 -4.938 1 98.5 161 PHE B N 1
ATOM 3457 C CA . PHE B 1 161 ? -10.781 -16.594 -3.484 1 98.5 161 PHE B CA 1
ATOM 3458 C C . PHE B 1 161 ? -12.062 -15.977 -2.943 1 98.5 161 PHE B C 1
ATOM 3460 O O . PHE B 1 161 ? -12.656 -15.109 -3.586 1 98.5 161 PHE B O 1
ATOM 3467 N N . ILE B 1 162 ? -12.539 -16.406 -1.801 1 98 162 ILE B N 1
ATOM 3468 C CA . ILE B 1 162 ? -13.82 -15.984 -1.258 1 98 162 ILE B CA 1
ATOM 3469 C C . ILE B 1 162 ? -13.602 -15.125 -0.016 1 98 162 ILE B C 1
ATOM 3471 O O . ILE B 1 162 ? -12.984 -15.57 0.954 1 98 162 ILE B O 1
ATOM 3475 N N . LEU B 1 163 ? -14.078 -13.906 -0.108 1 97.81 163 LEU B N 1
ATOM 3476 C CA . LEU B 1 163 ? -14.047 -13.039 1.065 1 97.81 163 LEU B CA 1
ATOM 3477 C C . LEU B 1 163 ? -15.195 -13.375 2.016 1 97.81 163 LEU B C 1
ATOM 3479 O O . LEU B 1 163 ? -16.359 -13.32 1.631 1 97.81 163 LEU B O 1
ATOM 3483 N N . THR B 1 164 ? -14.93 -13.578 3.283 1 96.12 164 THR B N 1
ATOM 3484 C CA . THR B 1 164 ? -15.938 -14.117 4.188 1 96.12 164 THR B CA 1
ATOM 3485 C C . THR B 1 164 ? -16.531 -13.016 5.062 1 96.12 164 THR B C 1
ATOM 3487 O O . THR B 1 164 ? -17.578 -13.195 5.688 1 96.12 164 THR B O 1
ATOM 3490 N N . THR B 1 165 ? -15.859 -11.898 5.051 1 90.5 165 THR B N 1
ATOM 3491 C CA . THR B 1 165 ? -16.188 -10.906 6.066 1 90.5 165 THR B CA 1
ATOM 3492 C C . THR B 1 165 ? -16.969 -9.742 5.449 1 90.5 165 THR B C 1
ATOM 3494 O O . THR B 1 165 ? -17.156 -8.703 6.094 1 90.5 165 THR B O 1
ATOM 3497 N N . GLU B 1 166 ? -17.375 -9.852 4.266 1 85.81 166 GLU B N 1
ATOM 3498 C CA . GLU B 1 166 ? -18.062 -8.789 3.549 1 85.81 166 GLU B CA 1
ATOM 3499 C C . GLU B 1 166 ? -19.297 -8.312 4.309 1 85.81 166 GLU B C 1
ATOM 3501 O O . GLU B 1 166 ? -19.531 -7.113 4.449 1 85.81 166 GLU B O 1
ATOM 3506 N N . ASN B 1 167 ? -20.047 -9.25 4.84 1 85.62 167 ASN B N 1
ATOM 3507 C CA . ASN B 1 167 ? -21.297 -8.93 5.516 1 85.62 167 ASN B CA 1
ATOM 3508 C C . ASN B 1 167 ? -21.266 -9.359 6.977 1 85.62 167 ASN B C 1
ATOM 3510 O O . ASN B 1 167 ? -22.312 -9.609 7.574 1 85.62 167 ASN B O 1
ATOM 3514 N N . ASN B 1 168 ? -20.078 -9.469 7.441 1 87.62 168 ASN B N 1
ATOM 3515 C CA . ASN B 1 168 ? -19.922 -9.922 8.82 1 87.62 168 ASN B CA 1
ATOM 3516 C C . ASN B 1 168 ? -20.578 -11.289 9.031 1 87.62 168 ASN B C 1
ATOM 3518 O O . ASN B 1 168 ? -21.266 -11.5 10.031 1 87.62 168 ASN B O 1
ATOM 3522 N N . GLU B 1 169 ? -20.469 -12.156 8.086 1 91 169 GLU B N 1
ATOM 3523 C CA . GLU B 1 169 ? -21.062 -13.492 8.141 1 91 169 GLU B CA 1
ATOM 3524 C C . GLU B 1 169 ? -19.984 -14.578 8.117 1 91 169 GLU B C 1
ATOM 3526 O O . GLU B 1 169 ? -20.188 -15.641 7.535 1 91 169 GLU B O 1
ATOM 3531 N N . GLN B 1 170 ? -18.875 -14.312 8.672 1 94.06 170 GLN B N 1
ATOM 3532 C CA . GLN B 1 170 ? -17.75 -15.234 8.602 1 94.06 170 GLN B CA 1
ATOM 3533 C C . GLN B 1 170 ? -18.078 -16.562 9.273 1 94.06 170 GLN B C 1
ATOM 3535 O O . GLN B 1 170 ? -17.641 -17.625 8.828 1 94.06 170 GLN B O 1
ATOM 3540 N N . GLU B 1 171 ? -18.891 -16.562 10.258 1 94.06 171 GLU B N 1
ATOM 3541 C CA . GLU B 1 171 ? -19.25 -17.797 10.938 1 94.06 171 GLU B CA 1
ATOM 3542 C C . GLU B 1 171 ? -20.078 -18.703 10.031 1 94.06 171 GLU B C 1
ATOM 3544 O O . GLU B 1 171 ? -19.906 -19.922 10.016 1 94.06 171 GLU B O 1
ATOM 3549 N N . SER B 1 172 ? -21.031 -18.125 9.352 1 94.62 172 SER B N 1
ATOM 3550 C CA . SER B 1 172 ? -21.875 -18.875 8.422 1 94.62 172 SER B CA 1
ATOM 3551 C C . SER B 1 172 ? -21.031 -19.516 7.328 1 94.62 172 SER B C 1
ATOM 3553 O O . SER B 1 172 ? -21.281 -20.656 6.926 1 94.62 172 SER B O 1
ATOM 3555 N N . PHE B 1 173 ? -20.016 -18.812 6.863 1 95.75 173 PHE B N 1
ATOM 3556 C CA . PHE B 1 173 ? -19.109 -19.375 5.859 1 95.75 173 PHE B CA 1
ATOM 3557 C C . PHE B 1 173 ? -18.375 -20.578 6.406 1 95.75 173 PHE B C 1
ATOM 3559 O O . PHE B 1 173 ? -18.188 -21.578 5.703 1 95.75 173 PHE B O 1
ATOM 3566 N N . CYS B 1 174 ? -17.953 -20.5 7.609 1 97 174 CYS B N 1
ATOM 3567 C CA . CYS B 1 174 ? -17.172 -21.578 8.219 1 97 174 CYS B CA 1
ATOM 3568 C C . CYS B 1 174 ? -17.953 -22.891 8.219 1 97 174 CYS B C 1
ATOM 3570 O O . CYS B 1 174 ? -17.375 -23.953 8.07 1 97 174 CYS B O 1
ATOM 3572 N N . LYS B 1 175 ? -19.25 -22.781 8.383 1 96.56 175 LYS B N 1
ATOM 3573 C CA . LYS B 1 175 ? -20.094 -23.984 8.414 1 96.56 175 LYS B CA 1
ATOM 3574 C C . LYS B 1 175 ? -20.031 -24.719 7.082 1 96.56 175 LYS B C 1
ATOM 3576 O O . LYS B 1 175 ? -20.188 -25.953 7.039 1 96.56 175 LYS B O 1
ATOM 3581 N N . GLY B 1 176 ? -19.781 -24.016 6.039 1 97.06 176 GLY B N 1
ATOM 3582 C CA . GLY B 1 176 ? -19.75 -24.609 4.711 1 97.06 176 GLY B CA 1
ATOM 3583 C C . GLY B 1 176 ? -18.359 -25.016 4.27 1 97.06 176 GLY B C 1
ATOM 3584 O O . GLY B 1 176 ? -18.188 -25.578 3.188 1 97.06 176 GLY B O 1
ATOM 3585 N N . ILE B 1 177 ? -17.375 -24.844 5.059 1 97.69 177 ILE B N 1
ATOM 3586 C CA . ILE B 1 177 ? -15.984 -25.156 4.742 1 97.69 177 ILE B CA 1
ATOM 3587 C C . ILE B 1 177 ? -15.734 -26.641 4.98 1 97.69 177 ILE B C 1
ATOM 3589 O O . ILE B 1 177 ? -16.344 -27.25 5.871 1 97.69 177 ILE B O 1
ATOM 3593 N N . THR B 1 178 ? -14.914 -27.25 4.156 1 97.75 178 THR B N 1
ATOM 3594 C CA . THR B 1 178 ? -14.562 -28.656 4.273 1 97.75 178 THR B CA 1
ATOM 3595 C C . THR B 1 178 ? -13.07 -28.828 4.539 1 97.75 178 THR B C 1
ATOM 3597 O O . THR B 1 178 ? -12.312 -27.844 4.52 1 97.75 178 THR B O 1
ATOM 3600 N N . LYS B 1 179 ? -12.617 -30.078 4.695 1 97.31 179 LYS B N 1
ATOM 3601 C CA . LYS B 1 179 ? -11.227 -30.375 5.023 1 97.31 179 LYS B CA 1
ATOM 3602 C C . LYS B 1 179 ? -10.305 -30.062 3.855 1 97.31 179 LYS B C 1
ATOM 3604 O O . LYS B 1 179 ? -9.094 -29.891 4.043 1 97.31 179 LYS B O 1
ATOM 3609 N N . ASP B 1 180 ? -10.859 -29.906 2.65 1 97.88 180 ASP B N 1
ATOM 3610 C CA . ASP B 1 180 ? -10.047 -29.688 1.456 1 97.88 180 ASP B CA 1
ATOM 3611 C C . ASP B 1 180 ? -9.844 -28.203 1.188 1 97.88 180 ASP B C 1
ATOM 3613 O O . ASP B 1 180 ? -9.008 -27.828 0.362 1 97.88 180 ASP B O 1
ATOM 3617 N N . ASP B 1 181 ? -10.609 -27.375 1.944 1 98.38 181 ASP B N 1
ATOM 3618 C CA . ASP B 1 181 ? -10.539 -25.922 1.771 1 98.38 181 ASP B CA 1
ATOM 3619 C C . ASP B 1 181 ? -9.383 -25.328 2.58 1 98.38 181 ASP B C 1
ATOM 3621 O O . ASP B 1 181 ? -8.82 -26 3.449 1 98.38 181 ASP B O 1
ATOM 3625 N N . CYS B 1 182 ? -9 -24.172 2.225 1 98.31 182 CYS B N 1
ATOM 3626 C CA . CYS B 1 182 ? -7.992 -23.422 2.965 1 98.31 182 CYS B CA 1
ATOM 3627 C C . CYS B 1 182 ? -8.547 -22.094 3.453 1 98.31 182 CYS B C 1
ATOM 3629 O O . CYS B 1 182 ? -9.383 -21.484 2.785 1 98.31 182 CYS B O 1
ATOM 3631 N N . CYS B 1 183 ? -8.117 -21.703 4.641 1 98.62 183 CYS B N 1
ATOM 3632 C CA . CYS B 1 183 ? -8.516 -20.422 5.23 1 98.62 183 CYS B CA 1
ATOM 3633 C C . CYS B 1 183 ? -7.305 -19.531 5.457 1 98.62 183 CYS B C 1
ATOM 3635 O O . CYS B 1 183 ? -6.324 -19.953 6.074 1 98.62 183 CYS B O 1
ATOM 3637 N N . LEU B 1 184 ? -7.367 -18.297 4.914 1 98.81 184 LEU B N 1
ATOM 3638 C CA . LEU B 1 184 ? -6.332 -17.297 5.109 1 98.81 184 LEU B CA 1
ATOM 3639 C C . LEU B 1 184 ? -6.836 -16.156 6 1 98.81 184 LEU B C 1
ATOM 3641 O O . LEU B 1 184 ? -7.746 -15.43 5.621 1 98.81 184 LEU B O 1
ATOM 3645 N N . PHE B 1 185 ? -6.238 -16.031 7.168 1 98.25 185 PHE B N 1
ATOM 3646 C CA . PHE B 1 185 ? -6.559 -14.953 8.094 1 98.25 185 PHE B CA 1
ATOM 3647 C C . PHE B 1 185 ? -5.52 -13.844 8.008 1 98.25 185 PHE B C 1
ATOM 3649 O O . PHE B 1 185 ? -4.32 -14.102 8.094 1 98.25 185 PHE B O 1
ATOM 3656 N N . ILE B 1 186 ? -5.984 -12.625 7.801 1 98.06 186 ILE B N 1
ATOM 3657 C CA . ILE B 1 186 ? -5.152 -11.43 7.836 1 98.06 186 ILE B CA 1
ATOM 3658 C C . ILE B 1 186 ? -5.574 -10.547 9.008 1 98.06 186 ILE B C 1
ATOM 3660 O O . ILE B 1 186 ? -6.66 -9.961 8.992 1 98.06 186 ILE B O 1
ATOM 3664 N N . THR B 1 187 ? -4.754 -10.469 10.023 1 96.69 187 THR B N 1
ATOM 3665 C CA . THR B 1 187 ? -5.094 -9.695 11.211 1 96.69 187 THR B CA 1
ATOM 3666 C C . THR B 1 187 ? -3.836 -9.195 11.914 1 96.69 187 THR B C 1
ATOM 3668 O O . THR B 1 187 ? -2.889 -9.961 12.117 1 96.69 187 THR B O 1
ATOM 3671 N N . TYR B 1 188 ? -3.771 -7.961 12.219 1 95.25 188 TYR B N 1
ATOM 3672 C CA . TYR B 1 188 ? -2.572 -7.398 12.836 1 95.25 188 TYR B CA 1
ATOM 3673 C C . TYR B 1 188 ? -2.453 -7.82 14.289 1 95.25 188 TYR B C 1
ATOM 3675 O O . TYR B 1 188 ? -1.419 -8.344 14.711 1 95.25 188 TYR B O 1
ATOM 3683 N N . ASP B 1 189 ? -3.494 -7.551 15.047 1 89.31 189 ASP B N 1
ATOM 3684 C CA . ASP B 1 189 ? -3.535 -7.926 16.453 1 89.31 189 ASP B CA 1
ATOM 3685 C C . ASP B 1 189 ? -4.613 -8.977 16.719 1 89.31 189 ASP B C 1
ATOM 3687 O O . ASP B 1 189 ? -5.254 -9.461 15.773 1 89.31 189 ASP B O 1
ATOM 3691 N N . LYS B 1 190 ? -4.738 -9.336 18 1 78.75 190 LYS B N 1
ATOM 3692 C CA . LYS B 1 190 ? -5.777 -10.289 18.375 1 78.75 190 LYS B CA 1
ATOM 3693 C C . LYS B 1 190 ? -7.168 -9.727 18.094 1 78.75 190 LYS B C 1
ATOM 3695 O O . LYS B 1 190 ? -7.41 -8.531 18.281 1 78.75 190 LYS B O 1
ATOM 3700 N N . ASN B 1 191 ? -7.906 -10.562 17.469 1 79.62 191 ASN B N 1
ATOM 3701 C CA . ASN B 1 191 ? -9.289 -10.211 17.188 1 79.62 191 ASN B CA 1
ATOM 3702 C C . ASN B 1 191 ? -10.266 -11.25 17.734 1 79.62 191 ASN B C 1
ATOM 3704 O O . ASN B 1 191 ? -10.273 -12.398 17.297 1 79.62 191 ASN B O 1
ATOM 3708 N N . GLU B 1 192 ? -11.086 -10.891 18.547 1 83 192 GLU B N 1
ATOM 3709 C CA . GLU B 1 192 ? -12.039 -11.781 19.203 1 83 192 GLU B CA 1
ATOM 3710 C C . GLU B 1 192 ? -13.109 -12.258 18.219 1 83 192 GLU B C 1
ATOM 3712 O O . GLU B 1 192 ? -13.758 -13.281 18.453 1 83 192 GLU B O 1
ATOM 3717 N N . SER B 1 193 ? -13.188 -11.586 17.156 1 87.88 193 S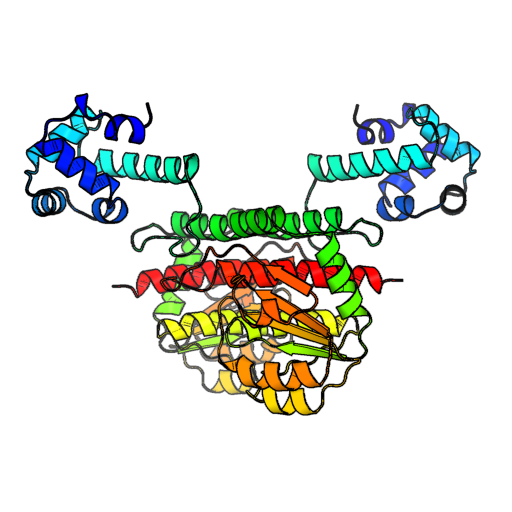ER B N 1
ATOM 3718 C CA . SER B 1 193 ? -14.242 -11.859 16.188 1 87.88 193 SER B CA 1
ATOM 3719 C C . SER B 1 193 ? -14.023 -13.211 15.508 1 87.88 193 SER B C 1
ATOM 3721 O O . SER B 1 193 ? -14.938 -13.75 14.883 1 87.88 193 SER B O 1
ATOM 3723 N N . TYR B 1 194 ? -12.859 -13.766 15.68 1 92.94 194 TYR B N 1
ATOM 3724 C CA . TYR B 1 194 ? -12.555 -15 14.961 1 92.94 194 TYR B CA 1
ATOM 3725 C C . TYR B 1 194 ? -12.641 -16.203 15.883 1 92.94 194 TYR B C 1
ATOM 3727 O O . TYR B 1 194 ? -12.43 -17.344 15.453 1 92.94 194 TYR B O 1
ATOM 3735 N N . LYS B 1 195 ? -12.984 -16.016 17.125 1 91.75 195 LYS B N 1
ATOM 3736 C CA . LYS B 1 195 ? -13.008 -17.094 18.094 1 91.75 195 LYS B CA 1
ATOM 3737 C C . LYS B 1 195 ? -13.977 -18.188 17.672 1 91.75 195 LYS B C 1
ATOM 3739 O O . LYS B 1 195 ? -13.625 -19.375 17.672 1 91.75 195 LYS B O 1
ATOM 3744 N N . ALA B 1 196 ? -15.188 -17.828 17.344 1 93.38 196 ALA B N 1
ATOM 3745 C CA . ALA B 1 196 ? -16.203 -18.797 16.922 1 93.38 196 ALA B CA 1
ATOM 3746 C C . ALA B 1 196 ? -15.766 -19.516 15.641 1 93.38 196 ALA B C 1
ATOM 3748 O O . ALA B 1 196 ? -15.992 -20.719 15.492 1 93.38 196 ALA B O 1
ATOM 3749 N N . CYS B 1 197 ? -15.203 -18.734 14.719 1 95.62 197 CYS B N 1
ATOM 3750 C CA . CYS B 1 197 ? -14.711 -19.328 13.477 1 95.62 197 CYS B CA 1
ATOM 3751 C C . CYS B 1 197 ? -13.664 -20.406 13.75 1 95.62 197 CYS B C 1
ATOM 3753 O O . CYS B 1 197 ? -13.719 -21.484 13.172 1 95.62 197 CYS B O 1
ATOM 3755 N N . LEU B 1 198 ? -12.797 -20.109 14.656 1 94.5 198 LEU B N 1
ATOM 3756 C CA . LEU B 1 198 ? -11.711 -21.031 14.977 1 94.5 198 LEU B CA 1
ATOM 3757 C C . LEU B 1 198 ? -12.258 -22.328 15.531 1 94.5 198 LEU B C 1
ATOM 3759 O O . LEU B 1 198 ? -11.75 -23.406 15.203 1 94.5 198 LEU B O 1
ATOM 3763 N N . LYS B 1 199 ? -13.211 -22.219 16.359 1 94.06 199 LYS B N 1
ATOM 3764 C CA . LYS B 1 199 ? -13.82 -23.406 16.938 1 94.06 199 LYS B CA 1
ATOM 3765 C C . LYS B 1 199 ? -14.391 -24.312 15.852 1 94.06 199 LYS B C 1
ATOM 3767 O O . LYS B 1 199 ? -14.195 -25.531 15.883 1 94.06 199 LYS B O 1
ATOM 3772 N N . ILE B 1 200 ? -15.055 -23.766 14.938 1 96.69 200 ILE B N 1
ATOM 3773 C CA . ILE B 1 200 ? -15.68 -24.516 13.859 1 96.69 200 ILE B CA 1
ATOM 3774 C C . ILE B 1 200 ? -14.602 -25.094 12.945 1 96.69 200 ILE B C 1
ATOM 3776 O O . ILE B 1 200 ? -14.633 -26.281 12.602 1 96.69 200 ILE B O 1
ATOM 3780 N N . LEU B 1 201 ? -13.617 -24.297 12.602 1 97.12 201 LEU B N 1
ATOM 3781 C CA . LEU B 1 201 ? -12.594 -24.688 11.625 1 97.12 201 LEU B CA 1
ATOM 3782 C C . LEU B 1 201 ? -11.695 -25.781 12.188 1 97.12 201 LEU B C 1
ATOM 3784 O O . LEU B 1 201 ? -11.211 -26.625 11.438 1 97.12 201 LEU B O 1
ATOM 3788 N N . PHE B 1 202 ? -11.484 -25.75 13.492 1 94.19 202 PHE B N 1
ATOM 3789 C CA . PHE B 1 202 ? -10.711 -26.812 14.133 1 94.19 202 PHE B CA 1
ATOM 3790 C C . PHE B 1 202 ? -11.375 -28.156 13.945 1 94.19 202 PHE B C 1
ATOM 3792 O O . PHE B 1 202 ? -10.703 -29.156 13.68 1 94.19 202 PHE B O 1
ATOM 3799 N N . GLN B 1 203 ? -12.617 -28.172 14.023 1 95.19 203 GLN B N 1
ATOM 3800 C CA . GLN B 1 203 ? -13.367 -29.406 13.859 1 95.19 203 GLN B CA 1
ATOM 3801 C C . GLN B 1 203 ? -13.352 -29.875 12.398 1 95.19 203 GLN B C 1
ATOM 3803 O O . GLN B 1 203 ? -13.352 -31.062 12.125 1 95.19 203 GLN B O 1
ATOM 3808 N N . LYS B 1 204 ? -13.312 -28.953 11.516 1 96.12 204 LYS B N 1
ATOM 3809 C CA . LYS B 1 204 ? -13.336 -29.25 10.086 1 96.12 204 LYS B CA 1
ATOM 3810 C C . LYS B 1 204 ? -11.977 -29.766 9.609 1 96.12 204 LYS B C 1
ATOM 3812 O O . LYS B 1 204 ? -11.883 -30.391 8.555 1 96.12 204 LYS B O 1
ATOM 3817 N N . ARG B 1 205 ? -10.867 -29.469 10.32 1 95.75 205 ARG B N 1
ATOM 3818 C CA . ARG B 1 205 ? -9.5 -29.891 10.039 1 95.75 205 ARG B CA 1
ATOM 3819 C C . ARG B 1 205 ? -9.031 -29.344 8.688 1 95.75 205 ARG B C 1
ATOM 3821 O O . ARG B 1 205 ? -8.391 -30.062 7.918 1 95.75 205 ARG B O 1
ATOM 3828 N N . CYS B 1 206 ? -9.5 -28.156 8.32 1 97.25 206 CYS B N 1
ATOM 3829 C CA . CYS B 1 206 ? -9.016 -27.516 7.102 1 97.25 206 CYS B CA 1
ATOM 3830 C C . CYS B 1 206 ? -7.668 -26.844 7.336 1 97.25 206 CYS B C 1
ATOM 3832 O O . CYS B 1 206 ? -7.215 -26.734 8.477 1 97.25 206 CYS B O 1
ATOM 3834 N N . LYS B 1 207 ? -6.984 -26.5 6.281 1 98.12 207 LYS B N 1
ATOM 3835 C CA . LYS B 1 207 ? -5.719 -25.797 6.402 1 98.12 207 LYS B CA 1
ATOM 3836 C C . LYS B 1 207 ? -5.945 -24.328 6.773 1 98.12 207 LYS B C 1
ATOM 3838 O O . LYS B 1 207 ? -6.805 -23.656 6.191 1 98.12 207 LYS B O 1
ATOM 3843 N N . ILE B 1 208 ? -5.207 -23.891 7.766 1 98.38 208 ILE B N 1
ATOM 3844 C CA . ILE B 1 208 ? -5.316 -22.516 8.234 1 98.38 208 ILE B CA 1
ATOM 3845 C C . ILE B 1 208 ? -3.979 -21.812 8.062 1 98.38 208 ILE B C 1
ATOM 3847 O O . ILE B 1 208 ? -2.943 -22.297 8.531 1 98.38 208 ILE B O 1
ATOM 3851 N N . ILE B 1 209 ? -4.008 -20.719 7.34 1 98.69 209 ILE B N 1
ATOM 3852 C CA . ILE B 1 209 ? -2.871 -19.828 7.156 1 98.69 209 ILE B CA 1
ATOM 3853 C C . ILE B 1 209 ? -3.154 -18.484 7.836 1 98.69 209 ILE B C 1
ATOM 3855 O O . ILE B 1 209 ? -4.25 -17.938 7.703 1 98.69 209 ILE B O 1
ATOM 3859 N N . VAL B 1 210 ? -2.164 -17.953 8.57 1 98.12 210 VAL B N 1
ATOM 3860 C CA . VAL B 1 210 ? -2.369 -16.703 9.281 1 98.12 210 VAL B CA 1
ATOM 3861 C C . VAL B 1 210 ? -1.228 -15.734 8.961 1 98.12 210 VAL B C 1
ATOM 3863 O O . VAL B 1 210 ? -0.057 -16.125 8.969 1 98.12 210 VAL B O 1
ATOM 3866 N N . ILE B 1 211 ? -1.565 -14.531 8.586 1 98.38 211 ILE B N 1
ATOM 3867 C CA . ILE B 1 211 ? -0.642 -13.398 8.547 1 98.38 211 ILE B CA 1
ATOM 3868 C C . ILE B 1 211 ? -0.97 -12.43 9.68 1 98.38 211 ILE B C 1
ATOM 3870 O O . ILE B 1 211 ? -2.068 -11.867 9.727 1 98.38 211 ILE B O 1
ATOM 3874 N N . THR B 1 212 ? -0.044 -12.289 10.617 1 97.62 212 THR B N 1
ATOM 3875 C CA . THR B 1 212 ? -0.313 -11.484 11.797 1 97.62 212 THR B CA 1
ATOM 3876 C C . THR B 1 212 ? 0.975 -10.867 12.344 1 97.62 212 THR B C 1
ATOM 3878 O O . THR B 1 212 ? 2.064 -11.156 11.844 1 97.62 212 THR B O 1
ATOM 3881 N N . SER B 1 213 ? 0.796 -9.906 13.195 1 95.44 213 SER B N 1
ATOM 3882 C CA . SER B 1 213 ? 1.96 -9.344 13.875 1 95.44 213 SER B CA 1
ATOM 3883 C C . SER B 1 213 ? 2.068 -9.867 15.305 1 95.44 213 SER B C 1
ATOM 3885 O O . SER B 1 213 ? 3.039 -9.578 16 1 95.44 213 SER B O 1
ATOM 3887 N N . ASN B 1 214 ? 1.127 -10.617 15.766 1 89.5 214 ASN B N 1
ATOM 3888 C CA . ASN B 1 214 ? 1.04 -11.125 17.125 1 89.5 214 ASN B CA 1
ATOM 3889 C C . ASN B 1 214 ? 1.289 -12.633 17.188 1 89.5 214 ASN B C 1
ATOM 3891 O O . ASN B 1 214 ? 0.406 -13.422 16.844 1 89.5 214 ASN B O 1
ATOM 3895 N N . CYS B 1 215 ? 2.391 -13.008 17.734 1 87 215 CYS B N 1
ATOM 3896 C CA . CYS B 1 215 ? 2.768 -14.422 17.766 1 87 215 CYS B CA 1
ATOM 3897 C C . CYS B 1 215 ? 1.928 -15.188 18.781 1 87 215 CYS B C 1
ATOM 3899 O O . CYS B 1 215 ? 1.815 -16.406 18.703 1 87 215 CYS B O 1
ATOM 3901 N N . ASP B 1 216 ? 1.327 -14.492 19.672 1 87 216 ASP B N 1
ATOM 3902 C CA . ASP B 1 216 ? 0.532 -15.141 20.703 1 87 216 ASP B CA 1
ATOM 3903 C C . ASP B 1 216 ? -0.938 -15.227 20.297 1 87 216 ASP B C 1
ATOM 3905 O O . ASP B 1 216 ? -1.775 -15.695 21.078 1 87 216 ASP B O 1
ATOM 3909 N N . ASN B 1 217 ? -1.208 -14.789 19.156 1 89.31 217 ASN B N 1
ATOM 3910 C CA . ASN B 1 217 ? -2.564 -14.891 18.625 1 89.31 217 ASN B CA 1
ATOM 3911 C C . ASN B 1 217 ? -3.031 -16.344 18.562 1 89.31 217 ASN B C 1
ATOM 3913 O O . ASN B 1 217 ? -2.309 -17.219 18.062 1 89.31 217 ASN B O 1
ATOM 3917 N N . PRO B 1 218 ? -4.195 -16.641 19.125 1 90.56 218 PRO B N 1
ATOM 3918 C CA . PRO B 1 218 ? -4.719 -18 19.047 1 90.56 218 PRO B CA 1
ATOM 3919 C C . PRO B 1 218 ? -4.75 -18.531 17.609 1 90.56 218 PRO B C 1
ATOM 3921 O O . PRO B 1 218 ? -4.594 -19.75 17.406 1 90.56 218 PRO B O 1
ATOM 3924 N N . LEU B 1 219 ? -4.949 -17.688 16.688 1 93.69 219 LEU B N 1
ATOM 3925 C CA . LEU B 1 219 ? -4.945 -18.094 15.289 1 93.69 219 LEU B CA 1
ATOM 3926 C C . LEU B 1 219 ? -3.619 -18.75 14.914 1 93.69 219 LEU B C 1
ATOM 3928 O O . LEU B 1 219 ? -3.59 -19.672 14.109 1 93.69 219 LEU B O 1
ATOM 3932 N N . VAL B 1 220 ? -2.562 -18.203 15.492 1 94.38 220 VAL B N 1
ATOM 3933 C CA . VAL B 1 220 ? -1.233 -18.719 15.18 1 94.38 220 VAL B CA 1
ATOM 3934 C C . VAL B 1 220 ? -1.076 -20.125 15.758 1 94.38 220 VAL B C 1
ATOM 3936 O O . VAL B 1 220 ? -0.565 -21.031 15.086 1 94.38 220 VAL B O 1
ATOM 3939 N N . LYS B 1 221 ? -1.561 -20.328 16.938 1 91.69 221 LYS B N 1
ATOM 3940 C CA . LYS B 1 221 ? -1.456 -21.609 17.609 1 91.69 221 LYS B CA 1
ATOM 3941 C C . LYS B 1 221 ? -2.143 -22.719 16.828 1 91.69 221 LYS B C 1
ATOM 3943 O O . LYS B 1 221 ? -1.663 -23.859 16.781 1 91.69 221 LYS B O 1
ATOM 3948 N N . TYR B 1 222 ? -3.158 -22.422 16.172 1 92.75 222 TYR B N 1
ATOM 3949 C CA . TYR B 1 222 ? -3.963 -23.438 15.508 1 92.75 222 TYR B CA 1
ATOM 3950 C C . TYR B 1 222 ? -3.711 -23.438 14.008 1 92.75 222 TYR B C 1
ATOM 3952 O O . TYR B 1 222 ? -4.348 -24.188 13.258 1 92.75 222 TYR B O 1
ATOM 3960 N N . SER B 1 223 ? -2.846 -22.594 13.539 1 96.56 223 SER B N 1
ATOM 3961 C CA . SER B 1 223 ? -2.576 -22.484 12.109 1 96.56 223 SER B CA 1
ATOM 3962 C C . SER B 1 223 ? -1.599 -23.562 11.648 1 96.56 223 SER B C 1
ATOM 3964 O O . SER B 1 223 ? -0.788 -24.047 12.445 1 96.56 223 SER B O 1
ATOM 3966 N N . ASN B 1 224 ? -1.734 -23.969 10.422 1 97.75 224 ASN B N 1
ATOM 3967 C CA . ASN B 1 224 ? -0.769 -24.859 9.789 1 97.75 224 ASN B CA 1
ATOM 3968 C C . ASN B 1 224 ? 0.458 -24.094 9.297 1 97.75 224 ASN B C 1
ATOM 3970 O O . ASN B 1 224 ? 1.57 -24.625 9.312 1 97.75 224 ASN B O 1
ATOM 3974 N N . TYR B 1 225 ? 0.224 -22.906 8.812 1 97.69 225 TYR B N 1
ATOM 3975 C CA . TYR B 1 225 ? 1.252 -22 8.312 1 97.69 225 TYR B CA 1
ATOM 3976 C C . TYR B 1 225 ? 0.987 -20.562 8.773 1 97.69 225 TYR B C 1
ATOM 3978 O O . TYR B 1 225 ? -0.161 -20.188 9.016 1 97.69 225 TYR B O 1
ATOM 3986 N N . HIS B 1 226 ? 2.049 -19.828 8.953 1 97.38 226 HIS B N 1
ATOM 3987 C CA . HIS B 1 226 ? 1.845 -18.453 9.352 1 97.38 226 HIS B CA 1
ATOM 3988 C C . HIS B 1 226 ? 3.031 -17.578 8.953 1 97.38 226 HIS B C 1
ATOM 3990 O O . HIS B 1 226 ? 4.141 -18.078 8.773 1 97.38 226 HIS B O 1
ATOM 3996 N N . ILE B 1 227 ? 2.754 -16.344 8.688 1 98.12 227 ILE B N 1
ATOM 3997 C CA . ILE B 1 227 ? 3.734 -15.273 8.555 1 98.12 227 ILE B CA 1
ATOM 3998 C C . ILE B 1 227 ? 3.562 -14.266 9.688 1 98.12 227 ILE B C 1
ATOM 4000 O O . ILE B 1 227 ? 2.494 -13.664 9.836 1 98.12 227 ILE B O 1
ATOM 4004 N N . ILE B 1 228 ? 4.602 -14.148 10.484 1 94.94 228 ILE B N 1
ATOM 4005 C CA . ILE B 1 228 ? 4.598 -13.164 11.57 1 94.94 228 ILE B CA 1
ATOM 4006 C C . ILE B 1 228 ? 5.379 -11.922 11.141 1 94.94 228 ILE B C 1
ATOM 4008 O O . ILE B 1 228 ? 6.59 -11.992 10.922 1 94.94 228 ILE B O 1
ATOM 4012 N N . ILE B 1 229 ? 4.656 -10.82 10.977 1 95.56 229 ILE B N 1
ATOM 4013 C CA . ILE B 1 229 ? 5.352 -9.57 10.672 1 95.56 229 ILE B CA 1
ATOM 4014 C C . ILE B 1 229 ? 5.777 -8.891 11.969 1 95.56 229 ILE B C 1
ATOM 4016 O O . ILE B 1 229 ? 5.125 -9.047 13 1 95.56 229 ILE B O 1
ATOM 4020 N N . PRO B 1 230 ? 6.863 -8.156 11.977 1 92.12 230 PRO B N 1
ATOM 4021 C CA . PRO B 1 230 ? 7.289 -7.465 13.195 1 92.12 230 PRO B CA 1
ATOM 4022 C C . PRO B 1 230 ? 6.215 -6.527 13.742 1 92.12 230 PRO B C 1
ATOM 4024 O O . PRO B 1 230 ? 5.57 -5.809 12.977 1 92.12 230 PRO B O 1
ATOM 4027 N N . HIS B 1 231 ? 6.012 -6.582 15.062 1 93.19 231 HIS B N 1
ATOM 4028 C CA . HIS B 1 231 ? 4.984 -5.785 15.727 1 93.19 231 HIS B CA 1
ATOM 4029 C C . HIS B 1 231 ? 5.484 -4.371 16.016 1 93.19 231 HIS B C 1
ATOM 4031 O O . HIS B 1 231 ? 5.914 -4.078 17.125 1 93.19 231 HIS B O 1
ATOM 4037 N N . LYS B 1 232 ? 5.375 -3.471 15.031 1 92.69 232 LYS B N 1
ATOM 4038 C CA . LYS B 1 232 ? 5.992 -2.152 15.164 1 92.69 232 LYS B CA 1
ATOM 4039 C C . LYS B 1 232 ? 4.934 -1.065 15.328 1 92.69 232 LYS B C 1
ATOM 4041 O O . LYS B 1 232 ? 5.23 0.036 15.797 1 92.69 232 LYS B O 1
ATOM 4046 N N . GLU B 1 233 ? 3.732 -1.326 14.922 1 94.31 233 GLU B N 1
ATOM 4047 C CA . GLU B 1 233 ? 2.623 -0.38 15 1 94.31 233 GLU B CA 1
ATOM 4048 C C . GLU B 1 233 ? 1.766 -0.641 16.234 1 94.31 233 GLU B C 1
ATOM 4050 O O . GLU B 1 233 ? 1.021 -1.622 16.281 1 94.31 233 GLU B O 1
ATOM 4055 N N . LYS B 1 234 ? 1.81 0.272 17.172 1 90.44 234 LYS B N 1
ATOM 4056 C CA . LYS B 1 234 ? 1.122 0.094 18.453 1 90.44 234 LYS B CA 1
ATOM 4057 C C . LYS B 1 234 ? -0.266 0.727 18.422 1 90.44 234 LYS B C 1
ATOM 4059 O O . LYS B 1 234 ? -0.677 1.286 17.391 1 90.44 234 LYS B O 1
ATOM 4064 N N . ASP B 1 235 ? -1.014 0.618 19.516 1 88.44 235 ASP B N 1
ATOM 4065 C CA . ASP B 1 235 ? -2.416 1.023 19.562 1 88.44 235 ASP B CA 1
ATOM 4066 C C . ASP B 1 235 ? -2.553 2.539 19.453 1 88.44 235 ASP B C 1
ATOM 4068 O O . ASP B 1 235 ? -3.553 3.043 18.938 1 88.44 235 ASP B O 1
ATOM 4072 N N . GLU B 1 236 ? -1.569 3.271 19.891 1 87.62 236 GLU B N 1
ATOM 4073 C CA . GLU B 1 236 ? -1.636 4.73 19.906 1 87.62 236 GLU B CA 1
ATOM 4074 C C . GLU B 1 236 ? -1.27 5.309 18.531 1 87.62 236 GLU B C 1
ATOM 4076 O O . GLU B 1 236 ? -0.993 6.504 18.422 1 87.62 236 GLU B O 1
ATOM 4081 N N . LYS B 1 237 ? -1.333 4.539 17.562 1 89.62 237 LYS B N 1
ATOM 4082 C CA . LYS B 1 237 ? -0.926 4.941 16.219 1 89.62 237 LYS B CA 1
ATOM 4083 C C . LYS B 1 237 ? -1.831 6.043 15.672 1 89.62 237 LYS B C 1
ATOM 4085 O O . LYS B 1 237 ? -3.016 6.102 16 1 89.62 237 LYS B O 1
ATOM 4090 N N . ILE B 1 238 ? -1.172 6.797 14.75 1 90.12 238 ILE B N 1
ATOM 4091 C CA . ILE B 1 238 ? -1.901 7.84 14.031 1 90.12 238 ILE B CA 1
ATOM 4092 C C . ILE B 1 238 ? -2.799 7.203 12.977 1 90.12 238 ILE B C 1
ATOM 4094 O O . ILE B 1 238 ? -3.93 7.648 12.766 1 90.12 238 ILE B O 1
ATOM 4098 N N . ALA B 1 239 ? -2.379 6.242 12.32 1 95.44 239 ALA B N 1
ATOM 4099 C CA . ALA B 1 239 ? -3.082 5.48 11.289 1 95.44 239 ALA B CA 1
ATOM 4100 C C . ALA B 1 239 ? -2.387 4.148 11.023 1 95.44 239 ALA B C 1
ATOM 4102 O O . ALA B 1 239 ? -1.291 3.9 11.531 1 95.44 239 ALA B O 1
ATOM 4103 N N . THR B 1 240 ? -3.047 3.35 10.242 1 96.12 240 THR B N 1
ATOM 4104 C CA . THR B 1 240 ? -2.516 2.027 9.93 1 96.12 240 THR B CA 1
ATOM 4105 C C . THR B 1 240 ? -1.597 2.082 8.711 1 96.12 240 THR B C 1
ATOM 4107 O O . THR B 1 240 ? -1.836 1.396 7.719 1 96.12 240 THR B O 1
ATOM 4110 N N . PHE B 1 241 ? -0.476 2.873 8.852 1 97.5 241 PHE B N 1
ATOM 4111 C CA . PHE B 1 241 ? 0.473 2.994 7.75 1 97.5 241 PHE B CA 1
ATOM 4112 C C . PHE B 1 241 ? 1.312 1.728 7.613 1 97.5 241 PHE B C 1
ATOM 4114 O O . PHE B 1 241 ? 1.331 1.099 6.555 1 97.5 241 PHE B O 1
ATOM 4121 N N . TYR B 1 242 ? 1.915 1.334 8.695 1 97.31 242 TYR B N 1
ATOM 4122 C CA . TYR B 1 242 ? 2.826 0.194 8.711 1 97.31 242 TYR B CA 1
ATOM 4123 C C . TYR B 1 242 ? 2.082 -1.104 8.422 1 97.31 242 TYR B C 1
ATOM 4125 O O . TYR B 1 242 ? 2.459 -1.852 7.516 1 97.31 242 TYR B O 1
ATOM 4133 N N . SER B 1 243 ? 1.038 -1.362 9.117 1 97.12 243 SER B N 1
ATOM 4134 C CA . SER B 1 243 ? 0.333 -2.637 9.016 1 97.12 243 SER B CA 1
ATOM 4135 C C . SER B 1 243 ? -0.243 -2.844 7.621 1 97.12 243 SER B C 1
ATOM 4137 O O . SER B 1 243 ? -0.095 -3.92 7.035 1 97.12 243 SER B O 1
ATOM 4139 N N . GLN B 1 244 ? -0.887 -1.802 7.078 1 97.62 244 GLN B N 1
ATOM 4140 C CA . GLN B 1 244 ? -1.484 -1.928 5.75 1 97.62 244 GLN B CA 1
ATOM 4141 C C . GLN B 1 244 ? -0.413 -2.129 4.684 1 97.62 244 GLN B C 1
ATOM 4143 O O . GLN B 1 244 ? -0.584 -2.941 3.771 1 97.62 244 GLN B O 1
ATOM 4148 N N . LEU B 1 245 ? 0.684 -1.366 4.816 1 98.19 245 LEU B N 1
ATOM 4149 C CA . LEU B 1 245 ? 1.778 -1.563 3.871 1 98.19 245 LEU B CA 1
ATOM 4150 C C . LEU B 1 245 ? 2.346 -2.975 3.984 1 98.19 245 LEU B C 1
ATOM 4152 O O . LEU B 1 245 ? 2.633 -3.617 2.971 1 98.19 245 LEU B O 1
ATOM 4156 N N . ALA B 1 246 ? 2.566 -3.402 5.188 1 98.19 246 ALA B N 1
ATOM 4157 C CA . ALA B 1 246 ? 3.127 -4.73 5.43 1 98.19 246 ALA B CA 1
ATOM 4158 C C . ALA B 1 246 ? 2.262 -5.812 4.793 1 98.19 246 ALA B C 1
ATOM 4160 O O . ALA B 1 246 ? 2.77 -6.684 4.082 1 98.19 246 ALA B O 1
ATOM 4161 N N . PHE B 1 247 ? 0.938 -5.746 5.031 1 98.38 247 PHE B N 1
ATOM 4162 C CA . PHE B 1 247 ? 0.023 -6.734 4.477 1 98.38 247 PHE B CA 1
ATOM 4163 C C . PHE B 1 247 ? 0.01 -6.664 2.953 1 98.38 247 PHE B C 1
ATOM 4165 O O . PHE B 1 247 ? 0.094 -7.691 2.277 1 98.38 247 PHE B O 1
ATOM 4172 N N . ASN B 1 248 ? -0.102 -5.441 2.441 1 98.44 248 ASN B N 1
ATOM 4173 C CA . ASN B 1 248 ? -0.119 -5.285 0.992 1 98.44 248 ASN B CA 1
ATOM 4174 C C . ASN B 1 248 ? 1.156 -5.824 0.353 1 98.44 248 ASN B C 1
ATOM 4176 O O . ASN B 1 248 ? 1.106 -6.449 -0.708 1 98.44 248 ASN B O 1
ATOM 4180 N N . TYR B 1 249 ? 2.229 -5.59 0.993 1 98.69 249 TYR B N 1
ATOM 4181 C CA . TYR B 1 249 ? 3.525 -6.02 0.477 1 98.69 249 TYR B CA 1
ATOM 4182 C C . TYR B 1 249 ? 3.629 -7.539 0.457 1 98.69 249 TYR B C 1
ATOM 4184 O O . TYR B 1 249 ? 3.975 -8.133 -0.568 1 98.69 249 TYR B O 1
ATOM 4192 N N . ILE B 1 250 ? 3.303 -8.188 1.534 1 98.75 250 ILE B N 1
ATOM 4193 C CA . ILE B 1 250 ? 3.365 -9.641 1.645 1 98.75 250 ILE B CA 1
ATOM 4194 C C . ILE B 1 250 ? 2.4 -10.273 0.646 1 98.75 250 ILE B C 1
ATOM 4196 O O . ILE B 1 250 ? 2.754 -11.227 -0.046 1 98.75 250 ILE B O 1
ATOM 4200 N N . LEU B 1 251 ? 1.203 -9.727 0.57 1 98.88 251 LEU B N 1
ATOM 4201 C CA . LEU B 1 251 ? 0.199 -10.266 -0.338 1 98.88 251 LEU B CA 1
ATOM 4202 C C . LEU B 1 251 ? 0.613 -10.062 -1.791 1 98.88 251 LEU B C 1
ATOM 4204 O O . LEU B 1 251 ? 0.299 -10.883 -2.654 1 98.88 251 LEU B O 1
ATOM 4208 N N . SER B 1 252 ? 1.39 -8.922 -2.055 1 98.62 252 SER B N 1
ATOM 4209 C CA . SER B 1 252 ? 1.927 -8.719 -3.396 1 98.62 252 SER B CA 1
ATOM 4210 C C . SER B 1 252 ? 2.953 -9.789 -3.748 1 98.62 252 SER B C 1
ATOM 4212 O O . SER B 1 252 ? 2.998 -10.266 -4.887 1 98.62 252 SER B O 1
ATOM 4214 N N . ILE B 1 253 ? 3.732 -10.164 -2.812 1 98.44 253 ILE B N 1
ATOM 4215 C CA . ILE B 1 253 ? 4.707 -11.227 -3.014 1 98.44 253 ILE B CA 1
ATOM 4216 C C . ILE B 1 253 ? 3.984 -12.547 -3.262 1 98.44 253 ILE B C 1
ATOM 4218 O O . ILE B 1 253 ? 4.312 -13.281 -4.199 1 98.44 253 ILE B O 1
ATOM 4222 N N . ILE B 1 254 ? 2.992 -12.859 -2.438 1 98.81 254 ILE B N 1
ATOM 4223 C CA . ILE B 1 254 ? 2.215 -14.086 -2.58 1 98.81 254 ILE B CA 1
ATOM 4224 C C . ILE B 1 254 ? 1.548 -14.117 -3.953 1 98.81 254 ILE B C 1
ATOM 4226 O O . ILE B 1 254 ? 1.593 -15.133 -4.648 1 98.81 254 ILE B O 1
ATOM 4230 N N . TYR B 1 255 ? 0.92 -13 -4.332 1 98.62 255 TYR B N 1
ATOM 4231 C CA . TYR B 1 255 ? 0.321 -12.906 -5.66 1 98.62 255 TYR B CA 1
ATOM 4232 C C . TYR B 1 255 ? 1.341 -13.234 -6.742 1 98.62 255 TYR B C 1
ATOM 4234 O O . TYR B 1 255 ? 1.045 -13.984 -7.672 1 98.62 255 TYR B O 1
ATOM 4242 N N . SER B 1 256 ? 2.506 -12.609 -6.629 1 97.88 256 SER B N 1
ATOM 4243 C CA . SER B 1 256 ? 3.547 -12.773 -7.637 1 97.88 256 SER B CA 1
ATOM 4244 C C . SER B 1 256 ? 3.967 -14.234 -7.77 1 97.88 256 SER B C 1
ATOM 4246 O O . SER B 1 256 ? 4.18 -14.727 -8.875 1 97.88 256 SER B O 1
ATOM 4248 N N . LEU B 1 257 ? 4.07 -14.898 -6.684 1 97.75 257 LEU B N 1
ATOM 4249 C CA . LEU B 1 257 ? 4.484 -16.297 -6.695 1 97.75 257 LEU B CA 1
ATOM 4250 C C . LEU B 1 257 ? 3.369 -17.188 -7.23 1 97.75 257 LEU B C 1
ATOM 4252 O O . LEU B 1 257 ? 3.637 -18.172 -7.922 1 97.75 257 LEU B O 1
ATOM 4256 N N . ILE B 1 258 ? 2.102 -16.906 -6.914 1 97.94 258 ILE B N 1
ATOM 4257 C CA . ILE B 1 258 ? 0.978 -17.625 -7.492 1 97.94 258 ILE B CA 1
ATOM 4258 C C . ILE B 1 258 ? 0.946 -17.406 -9.008 1 97.94 258 ILE B C 1
ATOM 4260 O O . ILE B 1 258 ? 0.741 -18.344 -9.773 1 97.94 258 ILE B O 1
ATOM 4264 N N . TYR B 1 259 ? 1.115 -16.094 -9.359 1 96.81 259 TYR B N 1
ATOM 4265 C CA . TYR B 1 259 ? 1.156 -15.742 -10.773 1 96.81 259 TYR B CA 1
ATOM 4266 C C . TYR B 1 259 ? 2.203 -16.562 -11.508 1 96.81 259 TYR B C 1
ATOM 4268 O O . TYR B 1 259 ? 1.929 -17.109 -12.578 1 96.81 259 TYR B O 1
ATOM 4276 N N . LYS B 1 260 ? 3.34 -16.656 -10.914 1 93.44 260 LYS B N 1
ATOM 4277 C CA . LYS B 1 260 ? 4.445 -17.422 -11.492 1 93.44 260 LYS B CA 1
ATOM 4278 C C . LYS B 1 260 ? 4.07 -18.891 -11.68 1 93.44 260 LYS B C 1
ATOM 4280 O O . LYS B 1 260 ? 4.43 -19.5 -12.688 1 93.44 260 LYS B O 1
ATOM 4285 N N . ARG B 1 261 ? 3.359 -19.422 -10.82 1 93.38 261 ARG B N 1
ATOM 4286 C CA . ARG B 1 261 ? 2.988 -20.828 -10.828 1 93.38 261 ARG B CA 1
ATOM 4287 C C . ARG B 1 261 ? 1.951 -21.109 -11.914 1 93.38 261 ARG B C 1
ATOM 4289 O O . ARG B 1 261 ? 1.829 -22.25 -12.383 1 93.38 261 ARG B O 1
ATOM 4296 N N . ASN B 1 262 ? 1.239 -20.125 -12.328 1 90.25 262 ASN B N 1
ATOM 4297 C CA . ASN B 1 262 ? 0.122 -20.359 -13.234 1 90.25 262 ASN B CA 1
ATOM 4298 C C . ASN B 1 262 ? 0.419 -19.828 -14.633 1 90.25 262 ASN B C 1
ATOM 4300 O O . ASN B 1 262 ? -0.448 -19.844 -15.508 1 90.25 262 ASN B O 1
ATOM 4304 N N . LYS B 1 263 ? 1.468 -19.078 -14.891 1 77.62 263 LYS B N 1
ATOM 4305 C CA . LYS B 1 263 ? 1.82 -18.609 -16.219 1 77.62 263 LYS B CA 1
ATOM 4306 C C . LYS B 1 263 ? 2.547 -19.703 -17.016 1 77.62 263 LYS B C 1
ATOM 4308 O O . LYS B 1 263 ? 2.777 -19.547 -18.219 1 77.62 263 LYS B O 1
ATOM 4313 N N . HIS B 1 264 ? 2.217 -21.047 -16.844 1 53.03 264 HIS B N 1
ATOM 4314 C CA . HIS B 1 264 ? 2.695 -22.016 -17.828 1 53.03 264 HIS B CA 1
ATOM 4315 C C . HIS B 1 264 ? 1.884 -21.938 -19.109 1 53.03 264 HIS B C 1
ATOM 4317 O O . HIS B 1 264 ? 0.706 -21.578 -19.094 1 53.03 264 HIS B O 1
#

Secondary structure (DSSP, 8-state):
--HHHHHT-GGGS-HHHHHHHHHHHH-HHHHHT--HHHHHHHTT--HHHHHHHHHHTT-SSHHHHHHHHHHHHHHHHHHT----SSS-S-TT--HHHHHHHHHHHHHHHHHHHHHH--HHHHHHHHHHHHH-S-EEEEE-THHHHHHHHHHHHHHTTT---EESTTTT-HHHHHHT--TT-EEEEEESS--GGGHHHHHHHHHHT-EEEEEES-TT-HHHHT-SEEEE------TT-SSSHHHHHHHHHHHHHHHHHHHHHH--/--HHHHHT-GGGS-HHHHHHHHHHHH-HHHHHT--HHHHHHHTT--HHHHHHHHHHTT-SSHHHHHHHHHHHHHHHHHHT----SSS-S-TT--HHHHHHHHHHHHHHHHHHHHHH--HHHHHHHHHHHHH-S-EEEEE-THHHHHHHHHHHHHHTTT---EESTTTT-HHHHHHT--TT-EEEEE-SS--GGGHHHHHHHHHHT-EEEEEES-TT-HHHHT-SEEEE------TT-SSSHHHHHHHHHHHHHHHHHHHHHH--